Protein AF-A0A0W0YQE5-F1 (afdb_monomer_lite)

Organism: NCBI:txid1122169

Foldseek 3Di:
DDDDDDDDDDDDDDDDDDDDDDDDDDDDDDDDDDDDDDDDDDDDDDDDDDDDDDDDDDDDDDDDDDDDDDDDDDDDDDDDDDDDDDDDDDDDDDDDDDDDDDDDDDDPDDDDDDDDDPDDPDDPPPPPLPQDDQLPADADADDDDDPVLVVLLNVLSVVCVVLVVLQFFAFWAAWEKEWAAPCVLVVQLVCLLQAQWHWDFWADDPFWIWTWIDRDLLFHIYIYTYTPDNPDDWPQLVQQCQFAQSNVGSRFAGAATETATQDQVSVQVSVVVVVFAWDDPVRTPPCLSVFPQWTWTQQDPWARHIYIYGHDRVVVVVSSCRHGTDDDDPVSVVSSVVSNVLSVVLVLSVFWQAWQAWEWFGELVCQSVVVSVVSNRHQKHFRHKYQLPQQQKIKTWIDHSSLDCRNHNIYIYMYRNDGPVRCVVVVGHHLRNLLCNRRNTHTAATEIEGEADADPVRHTSVQSSVCCCCPVVVWAWLDDWDKDADQDFAKTKTWTQQDPTNRYIYMYMYGHPPRPDDHDSVNVNVRSVSSSVNSPPPCPPPDPDPDDD

Structure (mmCIF, N/CA/C/O backbone):
data_AF-A0A0W0YQE5-F1
#
_entry.id   AF-A0A0W0YQE5-F1
#
loop_
_atom_site.group_PDB
_atom_site.id
_atom_site.type_symbol
_atom_site.label_atom_id
_atom_site.label_alt_id
_atom_site.label_comp_id
_atom_site.label_asym_id
_atom_site.label_entity_id
_atom_site.label_seq_id
_atom_site.pdbx_PDB_ins_code
_atom_site.Cartn_x
_atom_site.Cartn_y
_atom_site.Cartn_z
_atom_site.occupancy
_atom_site.B_iso_or_equiv
_atom_site.auth_seq_id
_atom_site.auth_comp_id
_atom_site.auth_asym_id
_atom_site.auth_atom_id
_atom_site.pdbx_PDB_model_num
ATOM 1 N N . MET A 1 1 ? -16.038 -48.579 44.432 1.00 32.44 1 MET A N 1
ATOM 2 C CA . MET A 1 1 ? -16.911 -49.746 44.653 1.00 32.44 1 MET A CA 1
ATOM 3 C C . MET A 1 1 ? -18.341 -49.304 44.393 1.00 32.44 1 MET A C 1
ATOM 5 O O . MET A 1 1 ? -18.729 -48.275 44.918 1.00 32.44 1 MET A O 1
ATOM 9 N N . GLU A 1 2 ? -19.006 -50.048 43.508 1.00 33.06 2 GLU A N 1
ATOM 10 C CA . GLU A 1 2 ? -20.456 -50.192 43.274 1.00 33.06 2 GLU A CA 1
ATOM 11 C C . GLU A 1 2 ? -21.355 -48.967 42.966 1.00 33.06 2 GLU A C 1
ATOM 13 O O . GLU A 1 2 ? -21.716 -48.155 43.808 1.00 33.06 2 GLU A O 1
ATOM 18 N N . THR A 1 3 ? -21.765 -48.932 41.691 1.00 34.97 3 THR A N 1
ATOM 19 C CA . THR A 1 3 ? -23.038 -48.450 41.100 1.00 34.97 3 THR A CA 1
ATOM 20 C C . THR A 1 3 ? -24.222 -49.371 41.541 1.00 34.97 3 THR A C 1
ATOM 22 O O . THR A 1 3 ? -23.907 -50.352 42.215 1.00 34.97 3 THR A O 1
ATOM 25 N N . PRO A 1 4 ? -25.539 -49.209 41.170 1.00 59.16 4 PRO A N 1
ATOM 26 C CA . PRO A 1 4 ? -26.037 -48.664 39.887 1.00 59.16 4 PRO A CA 1
ATOM 27 C C . PRO A 1 4 ? -27.488 -48.104 39.751 1.00 59.16 4 PRO A C 1
ATOM 29 O O . PRO A 1 4 ? -28.321 -48.138 40.653 1.00 59.16 4 PRO A O 1
ATOM 32 N N . SER A 1 5 ? -27.784 -47.711 38.494 1.00 31.39 5 SER A N 1
ATOM 33 C CA . SER A 1 5 ? -29.049 -47.816 37.711 1.00 31.39 5 SER A CA 1
ATOM 34 C C . SER A 1 5 ? -29.528 -46.453 37.160 1.00 31.39 5 SER A C 1
ATOM 36 O O . SER A 1 5 ? -29.446 -45.463 37.868 1.00 31.39 5 SER A O 1
ATOM 38 N N . ARG A 1 6 ? -29.968 -46.254 35.901 1.00 31.88 6 ARG A N 1
ATOM 39 C CA . ARG A 1 6 ? -30.647 -47.077 34.867 1.00 31.88 6 ARG A CA 1
ATOM 40 C C . ARG A 1 6 ? -30.304 -46.559 33.437 1.00 31.88 6 ARG A C 1
ATOM 42 O O . ARG A 1 6 ? -30.106 -45.367 33.267 1.00 31.88 6 ARG A O 1
ATOM 49 N N . SER A 1 7 ? -30.036 -47.438 32.453 1.00 29.66 7 SER A N 1
ATOM 50 C CA . SER A 1 7 ? -30.883 -47.904 31.304 1.00 29.66 7 SER A CA 1
ATOM 51 C C . SER A 1 7 ? -30.576 -47.237 29.940 1.00 29.66 7 SER A C 1
ATOM 53 O O . SER A 1 7 ? -30.756 -46.036 29.821 1.00 29.66 7 SER A O 1
ATOM 55 N N . ARG A 1 8 ? -29.971 -47.972 28.973 1.00 31.81 8 ARG A N 1
ATOM 56 C CA . ARG A 1 8 ? -30.530 -48.593 27.715 1.00 31.81 8 ARG A CA 1
ATOM 57 C C . ARG A 1 8 ? -30.835 -47.577 26.586 1.00 31.81 8 ARG A C 1
ATOM 59 O O . ARG A 1 8 ? -31.403 -46.549 26.885 1.00 31.81 8 ARG A O 1
ATOM 66 N N . HIS A 1 9 ? -30.594 -47.765 25.278 1.00 30.08 9 HIS A N 1
ATOM 67 C CA . HIS A 1 9 ? -30.061 -48.816 24.382 1.00 30.08 9 HIS A CA 1
ATOM 68 C C . HIS A 1 9 ? -29.733 -48.136 23.019 1.00 30.08 9 HIS A C 1
ATOM 70 O O . HIS A 1 9 ? -30.467 -47.254 22.600 1.00 30.08 9 HIS A O 1
ATOM 76 N N . LYS A 1 10 ? -28.547 -48.356 22.430 1.00 30.00 10 LYS A N 1
ATOM 77 C CA . LYS A 1 10 ? -28.216 -49.214 21.258 1.00 30.00 10 LYS A CA 1
ATOM 78 C C . LYS A 1 10 ? -28.882 -48.895 19.902 1.00 30.00 10 LYS A C 1
ATOM 80 O O . LYS A 1 10 ? -30.074 -49.086 19.710 1.00 30.00 10 LYS A O 1
ATOM 85 N N . ALA A 1 11 ? -28.008 -48.574 18.945 1.00 27.34 11 ALA A N 1
ATOM 86 C CA . ALA A 1 11 ? -28.200 -48.587 17.498 1.00 27.34 11 ALA A CA 1
ATOM 87 C C . ALA A 1 11 ? -27.912 -49.971 16.876 1.00 27.34 11 ALA A C 1
ATOM 89 O O . ALA A 1 11 ? -27.077 -50.710 17.406 1.00 27.34 11 ALA A O 1
ATOM 90 N N . LYS A 1 12 ? -28.542 -50.248 15.723 1.00 28.70 12 LYS A N 1
ATOM 91 C CA . LYS A 1 12 ? -27.990 -50.804 14.460 1.00 28.70 12 LYS A CA 1
ATOM 92 C C . LYS A 1 12 ? -29.095 -51.507 13.662 1.00 28.70 12 LYS A C 1
ATOM 94 O O . LYS A 1 12 ? -29.791 -52.344 14.217 1.00 28.70 12 LYS A O 1
ATOM 99 N N . ASN A 1 13 ? -29.162 -51.229 12.359 1.00 25.36 13 ASN A N 1
ATOM 100 C CA . ASN A 1 13 ? -29.425 -52.234 11.326 1.00 25.36 13 ASN A CA 1
ATOM 101 C C . ASN A 1 13 ? -28.800 -51.784 9.994 1.00 25.36 13 ASN A C 1
ATOM 103 O O . ASN A 1 13 ? -29.048 -50.680 9.519 1.00 25.36 13 ASN A O 1
ATOM 107 N N . LEU A 1 14 ? -27.962 -52.666 9.445 1.00 25.00 14 LEU A N 1
ATOM 108 C CA . LEU A 1 14 ? -27.507 -52.734 8.055 1.00 25.00 14 LEU A CA 1
ATOM 109 C C . LEU A 1 14 ? -28.389 -53.764 7.332 1.00 25.00 14 LEU A C 1
ATOM 111 O O . LEU A 1 14 ? -28.666 -54.807 7.922 1.00 25.00 14 LEU A O 1
ATOM 115 N N . CYS A 1 15 ? -28.680 -53.562 6.045 1.00 22.80 15 CYS A N 1
ATOM 116 C CA . CYS A 1 15 ? -28.490 -54.617 5.040 1.00 22.80 15 CYS A CA 1
ATOM 117 C C . CYS A 1 15 ? -28.523 -54.063 3.607 1.00 22.80 15 CYS A C 1
ATOM 119 O O . CYS A 1 15 ? -29.386 -53.264 3.255 1.00 22.80 15 CYS A O 1
ATOM 121 N N . GLN A 1 16 ? -27.544 -54.510 2.820 1.00 25.30 16 GLN A N 1
ATOM 122 C CA . GLN A 1 16 ? -27.334 -54.304 1.385 1.00 25.30 16 GLN A CA 1
ATOM 123 C C . GLN A 1 16 ? -28.164 -55.297 0.553 1.00 25.30 16 GLN A C 1
ATOM 125 O O . GLN A 1 16 ? -28.460 -56.379 1.052 1.00 25.30 16 GLN A O 1
ATOM 130 N N . CYS A 1 17 ? -28.393 -54.993 -0.733 1.00 22.95 17 CYS A N 1
ATOM 131 C CA . CYS A 1 17 ? -28.197 -55.929 -1.855 1.00 22.95 17 CYS A CA 1
ATOM 132 C C . CYS A 1 17 ? -28.048 -55.181 -3.203 1.00 22.95 17 CYS A C 1
ATOM 134 O O . CYS A 1 17 ? -28.721 -54.183 -3.448 1.00 22.95 17 CYS A O 1
ATOM 136 N N . PHE A 1 18 ? -27.113 -55.700 -4.010 1.00 25.09 18 PHE A N 1
ATOM 137 C CA . PHE A 1 18 ? -26.706 -55.418 -5.405 1.00 25.09 18 PHE A CA 1
ATOM 138 C C . PHE A 1 18 ? -27.816 -55.843 -6.425 1.00 25.09 18 PHE A C 1
ATOM 140 O O . PHE A 1 18 ? -28.815 -56.399 -5.987 1.00 25.09 18 PHE A O 1
ATOM 147 N N . GLU A 1 19 ? -27.810 -55.675 -7.762 1.00 26.92 19 GLU A N 1
ATOM 148 C CA . GLU A 1 19 ? -26.773 -55.518 -8.801 1.00 26.92 19 GLU A CA 1
ATOM 149 C C . GLU A 1 19 ? -27.408 -55.112 -10.172 1.00 26.92 19 GLU A C 1
ATOM 151 O O . GLU A 1 19 ? -28.562 -55.431 -10.442 1.00 26.92 19 GLU A O 1
ATOM 156 N N . THR A 1 20 ? -26.617 -54.405 -10.996 1.00 26.73 20 THR A N 1
ATOM 157 C CA . THR A 1 20 ? -26.502 -54.348 -12.486 1.00 26.73 20 THR A CA 1
ATOM 158 C C . THR A 1 20 ? -27.678 -54.555 -13.469 1.00 26.73 20 THR A C 1
ATOM 160 O O . THR A 1 20 ? -28.279 -55.617 -13.547 1.00 26.73 20 THR A O 1
ATOM 163 N N . ALA A 1 21 ? -27.785 -53.630 -14.446 1.00 24.67 21 ALA A N 1
ATOM 164 C CA . ALA A 1 21 ? -27.802 -53.962 -15.887 1.00 24.67 21 ALA A CA 1
ATOM 165 C C . ALA A 1 21 ? -27.510 -52.743 -16.799 1.00 24.67 21 ALA A C 1
ATOM 167 O O . ALA A 1 21 ? -28.095 -51.672 -16.672 1.00 24.67 21 ALA A O 1
ATOM 168 N N . GLN A 1 22 ? -26.594 -52.958 -17.743 1.00 26.03 22 GLN A N 1
ATOM 169 C CA . GLN A 1 22 ? -26.200 -52.123 -18.886 1.00 26.03 22 GLN A CA 1
ATOM 170 C C . GLN A 1 22 ? -27.284 -52.065 -19.988 1.00 26.03 22 GLN A C 1
ATOM 172 O O . GLN A 1 22 ? -27.822 -53.114 -20.330 1.00 26.03 22 GLN A O 1
ATOM 177 N N . LYS A 1 23 ? -27.452 -50.901 -20.649 1.00 26.19 23 LYS A N 1
ATOM 178 C CA . LYS A 1 23 ? -27.431 -50.671 -22.127 1.00 26.19 23 LYS A CA 1
ATOM 179 C C . LYS A 1 23 ? -28.364 -49.541 -22.608 1.00 26.19 23 LYS A C 1
ATOM 181 O O . LYS A 1 23 ? -29.534 -49.494 -22.262 1.00 26.19 23 LYS A O 1
ATOM 186 N N . ALA A 1 24 ? -27.804 -48.773 -23.550 1.00 27.47 24 ALA A N 1
ATOM 187 C CA . ALA A 1 24 ? -28.433 -48.097 -24.694 1.00 27.47 24 ALA A CA 1
ATOM 188 C C . ALA A 1 24 ? -29.240 -46.796 -24.474 1.00 27.47 24 ALA A C 1
ATOM 190 O O . ALA A 1 24 ? -30.399 -46.804 -24.077 1.00 27.47 24 ALA A O 1
ATOM 191 N N . ALA A 1 25 ? -28.630 -45.682 -24.897 1.00 30.38 25 ALA A N 1
ATOM 192 C CA . ALA A 1 25 ? -29.322 -44.492 -25.399 1.00 30.38 25 ALA A CA 1
ATOM 193 C C . ALA A 1 25 ? -29.800 -44.701 -26.853 1.00 30.38 25 ALA A C 1
ATOM 195 O O . ALA A 1 25 ? -29.178 -45.473 -27.589 1.00 30.38 25 ALA A O 1
ATOM 196 N N . PRO A 1 26 ? -30.859 -43.987 -27.280 1.00 33.47 26 PRO A N 1
ATOM 197 C CA . PRO A 1 26 ? -30.826 -43.239 -28.551 1.00 33.47 26 PRO A CA 1
ATOM 198 C C . PRO A 1 26 ? -31.500 -41.830 -28.398 1.00 33.47 26 PRO A C 1
ATOM 200 O O . PRO A 1 26 ? -31.916 -41.494 -27.289 1.00 33.47 26 PRO A O 1
ATOM 203 N N . PRO A 1 27 ? -31.516 -40.927 -29.410 1.00 39.03 27 PRO A N 1
ATOM 204 C CA . PRO A 1 27 ? -30.963 -39.575 -29.261 1.00 39.03 27 PRO A CA 1
ATOM 205 C C . PRO A 1 27 ? -31.984 -38.423 -29.423 1.00 39.03 27 PRO A C 1
ATOM 207 O O . PRO A 1 27 ? -33.127 -38.626 -29.807 1.00 39.03 27 PRO A O 1
ATOM 210 N N . GLN A 1 28 ? -31.486 -37.201 -29.187 1.00 29.00 28 GLN A N 1
ATOM 211 C CA . GLN A 1 28 ? -31.877 -35.925 -29.815 1.00 29.00 28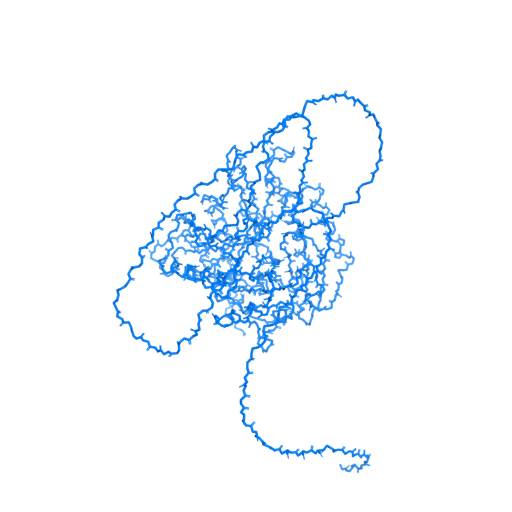 GLN A CA 1
ATOM 212 C C . GLN A 1 28 ? -33.363 -35.515 -29.813 1.00 29.00 28 GLN A C 1
ATOM 214 O O . GLN A 1 28 ? -34.142 -35.886 -30.682 1.00 29.00 28 GLN A O 1
ATOM 219 N N . HIS A 1 29 ? -33.687 -34.551 -28.947 1.00 28.97 29 HIS A N 1
ATOM 220 C CA . HIS A 1 29 ? -34.663 -33.513 -29.274 1.00 28.97 29 HIS A CA 1
ATOM 221 C C . HIS A 1 29 ? -34.112 -32.145 -28.861 1.00 28.97 29 HIS A C 1
ATOM 223 O O . HIS A 1 29 ? -33.969 -31.849 -27.674 1.00 28.97 29 HIS A O 1
ATOM 229 N N . GLU A 1 30 ? -33.813 -31.311 -29.858 1.00 26.89 30 GLU A N 1
ATOM 230 C CA . GLU A 1 30 ? -33.679 -29.865 -29.696 1.00 26.89 30 GLU A CA 1
ATOM 231 C C . GLU A 1 30 ? -34.963 -29.313 -29.062 1.00 26.89 30 GLU A C 1
ATOM 233 O O . GLU A 1 30 ? -36.053 -29.420 -29.628 1.00 26.89 30 GLU A O 1
ATOM 238 N N . ARG A 1 31 ? -34.851 -28.703 -27.880 1.00 26.67 31 ARG A N 1
ATOM 239 C CA . ARG A 1 31 ? -35.893 -27.820 -27.349 1.00 26.67 31 ARG A CA 1
ATOM 240 C C . ARG A 1 31 ? -35.477 -26.380 -27.593 1.00 26.67 31 ARG A C 1
ATOM 242 O O . ARG A 1 31 ? -34.651 -25.827 -26.875 1.00 26.67 31 ARG A O 1
ATOM 249 N N . ILE A 1 32 ? -36.108 -25.775 -28.592 1.00 27.50 32 ILE A N 1
ATOM 250 C CA . ILE A 1 32 ? -36.148 -24.327 -28.783 1.00 27.50 32 ILE A CA 1
ATOM 251 C C . ILE A 1 32 ? -36.963 -23.743 -27.622 1.00 27.50 32 ILE A C 1
ATOM 253 O O . ILE A 1 32 ? -38.180 -23.920 -27.563 1.00 27.50 32 ILE A O 1
ATOM 257 N N . VAL A 1 33 ? -36.314 -23.042 -26.695 1.00 24.12 33 VAL A N 1
ATOM 258 C CA . VAL A 1 33 ? -37.008 -22.242 -25.677 1.00 24.12 33 VAL A CA 1
ATOM 259 C C . VAL A 1 33 ? -37.127 -20.814 -26.206 1.00 24.12 33 VAL A C 1
ATOM 261 O O . VAL A 1 33 ? -36.158 -20.062 -26.225 1.00 24.12 33 VAL A O 1
ATOM 264 N N . ARG A 1 34 ? -38.326 -20.438 -26.668 1.00 24.72 34 ARG A N 1
ATOM 265 C CA . ARG A 1 34 ? -38.680 -19.043 -26.973 1.00 24.72 34 ARG A CA 1
ATOM 266 C C . ARG A 1 34 ? -39.129 -18.363 -25.683 1.00 24.72 34 ARG A C 1
ATOM 268 O O . ARG A 1 34 ? -40.167 -18.725 -25.139 1.00 24.72 34 ARG A O 1
ATOM 275 N N . VAL A 1 35 ? -38.390 -17.358 -25.224 1.00 24.11 35 VAL A N 1
ATOM 276 C CA . VAL A 1 35 ? -38.866 -16.433 -24.187 1.00 24.11 35 VAL A CA 1
ATOM 277 C C . VAL A 1 35 ? -39.282 -15.138 -24.879 1.00 24.11 35 VAL A C 1
ATOM 279 O O . VAL A 1 35 ? -38.441 -14.375 -25.342 1.00 24.11 35 VAL A O 1
ATOM 282 N N . GLN A 1 36 ? -40.591 -14.903 -24.981 1.00 23.42 36 GLN A N 1
ATOM 283 C CA . GLN A 1 36 ? -41.150 -13.605 -25.360 1.00 23.42 36 GLN A CA 1
ATOM 284 C C . GLN A 1 36 ? -41.343 -12.763 -24.097 1.00 23.42 36 GLN A C 1
ATOM 286 O O . GLN A 1 36 ? -42.098 -13.143 -23.205 1.00 23.42 36 GLN A O 1
ATOM 291 N N . LYS A 1 37 ? -40.716 -11.586 -24.048 1.00 25.00 37 LYS A N 1
ATOM 292 C CA . LYS A 1 37 ? -41.197 -10.460 -23.242 1.00 25.00 37 LYS A CA 1
ATOM 293 C C . LYS A 1 37 ? -41.434 -9.285 -24.179 1.00 25.00 37 LYS A C 1
ATOM 295 O O . LYS A 1 37 ? -40.511 -8.786 -24.811 1.00 25.00 37 LYS A O 1
ATOM 300 N N . SER A 1 38 ? -42.695 -8.899 -24.295 1.00 24.31 38 SER A N 1
ATOM 301 C CA . SER A 1 38 ? -43.166 -7.759 -25.069 1.00 24.31 38 SER A CA 1
ATOM 302 C C . SER A 1 38 ? -43.332 -6.546 -24.159 1.00 24.31 38 SER A C 1
ATOM 304 O O . SER A 1 38 ? -44.174 -6.578 -23.267 1.00 24.31 38 SER A O 1
ATOM 306 N N . TYR A 1 39 ? -42.601 -5.471 -24.443 1.00 27.86 39 TYR A N 1
ATOM 307 C CA . TYR A 1 39 ? -43.021 -4.099 -24.157 1.00 27.86 39 TYR A CA 1
ATOM 308 C C . TYR A 1 39 ? -42.705 -3.271 -25.409 1.00 27.86 39 TYR A C 1
ATOM 310 O O . TYR A 1 39 ? -41.656 -3.450 -26.022 1.00 27.86 39 TYR A O 1
ATOM 318 N N . GLY A 1 40 ? -43.699 -2.522 -25.886 1.00 25.67 40 GLY A N 1
ATOM 319 C CA . GLY A 1 40 ? -43.775 -2.059 -27.270 1.00 25.67 40 GLY A CA 1
ATOM 320 C C . GLY A 1 40 ? -42.987 -0.791 -27.613 1.00 25.67 40 GLY A C 1
ATOM 321 O O . GLY A 1 40 ? -42.603 -0.034 -26.731 1.00 25.67 40 GLY A O 1
ATOM 322 N N . VAL A 1 41 ? -42.927 -0.563 -28.939 1.00 28.73 41 VAL A N 1
ATOM 323 C CA . VAL A 1 41 ? -42.644 0.695 -29.675 1.00 28.73 41 VAL A CA 1
ATOM 324 C C . VAL A 1 41 ? -41.153 1.100 -29.620 1.00 28.73 41 VAL A C 1
ATOM 326 O O . VAL A 1 41 ? -40.657 1.421 -28.558 1.00 28.73 41 VAL A O 1
ATOM 329 N N . VAL A 1 42 ? -40.305 1.076 -30.662 1.00 27.84 42 VAL A N 1
ATOM 330 C CA . VAL A 1 42 ? -40.396 1.230 -32.131 1.00 27.84 42 VAL A CA 1
ATOM 331 C C . VAL A 1 42 ? -39.428 0.240 -32.816 1.00 27.84 42 VAL A C 1
ATOM 333 O O . VAL A 1 42 ? -38.387 -0.111 -32.268 1.00 27.84 42 VAL A O 1
ATOM 336 N N . GLN A 1 43 ? -39.775 -0.212 -34.024 1.00 33.06 43 GLN A N 1
ATOM 337 C CA . GLN A 1 43 ? -38.994 -1.129 -34.862 1.00 33.06 43 GLN A CA 1
ATOM 338 C C . GLN A 1 43 ? -37.664 -0.527 -35.353 1.00 33.06 43 GLN A C 1
ATOM 340 O O . GLN A 1 43 ? -37.668 0.498 -36.022 1.00 33.06 43 GLN A O 1
ATOM 345 N N . ASN A 1 44 ? -36.565 -1.257 -35.151 1.00 27.61 44 ASN A N 1
ATOM 346 C CA . ASN A 1 44 ? -35.487 -1.400 -36.132 1.00 27.61 44 ASN A CA 1
ATOM 347 C C . ASN A 1 44 ? -34.924 -2.823 -36.004 1.00 27.61 44 ASN A C 1
ATOM 349 O O . ASN A 1 44 ? -34.337 -3.188 -34.988 1.00 27.61 44 ASN A O 1
ATOM 353 N N . ARG A 1 45 ? -35.196 -3.661 -37.011 1.00 26.17 45 ARG A N 1
ATOM 354 C CA . ARG A 1 45 ? -34.711 -5.045 -37.092 1.00 26.17 45 ARG A CA 1
ATOM 355 C C . ARG A 1 45 ? -33.304 -5.050 -37.689 1.00 26.17 45 ARG A C 1
ATOM 357 O O . ARG A 1 45 ? -33.151 -4.731 -38.861 1.00 26.17 45 ARG A O 1
ATOM 364 N N . CYS A 1 46 ? -32.321 -5.498 -36.916 1.00 23.97 46 CYS A N 1
ATOM 365 C CA . CYS A 1 46 ? -31.119 -6.139 -37.446 1.00 23.97 46 CYS A CA 1
ATOM 366 C C . CYS A 1 46 ? -31.177 -7.608 -37.018 1.00 23.97 46 CYS A C 1
ATOM 368 O O . CYS A 1 46 ? -30.972 -7.927 -35.850 1.00 23.97 46 CYS A O 1
ATOM 370 N N . GLU A 1 47 ? -31.522 -8.494 -37.949 1.00 26.08 47 GLU A N 1
ATOM 371 C CA . GLU A 1 47 ? -31.388 -9.939 -37.768 1.00 26.08 47 GLU A CA 1
ATOM 372 C C . GLU A 1 47 ? -29.925 -10.306 -38.047 1.00 26.08 47 GLU A C 1
ATOM 374 O O . GLU A 1 47 ? -29.452 -10.177 -39.174 1.00 26.08 47 GLU A O 1
ATOM 379 N N . LEU A 1 48 ? -29.189 -10.715 -37.010 1.00 23.59 48 LEU A N 1
ATOM 380 C CA . LEU A 1 48 ? -27.855 -11.297 -37.150 1.00 23.59 48 LEU A CA 1
ATOM 381 C C . LEU A 1 48 ? -28.001 -12.820 -37.043 1.00 23.59 48 LEU A C 1
ATOM 383 O O . LEU A 1 48 ? -28.191 -13.370 -35.959 1.00 23.59 48 LEU A O 1
ATOM 387 N N . GLU A 1 49 ? -27.974 -13.499 -38.187 1.00 23.58 49 GLU A N 1
ATOM 388 C CA . GLU A 1 49 ? -28.026 -14.959 -38.282 1.00 23.58 49 GLU A CA 1
ATOM 389 C C . GLU A 1 49 ? -26.611 -15.518 -38.036 1.00 23.58 49 GLU A C 1
ATOM 391 O O . GLU A 1 49 ? -25.762 -15.522 -38.926 1.00 23.58 49 GLU A O 1
ATOM 396 N N . ILE A 1 50 ? -26.315 -15.960 -36.809 1.00 24.19 50 ILE A N 1
ATOM 397 C CA . ILE A 1 50 ? -25.052 -16.647 -36.496 1.00 24.19 50 ILE A CA 1
ATOM 398 C C . ILE A 1 50 ? -25.239 -18.140 -36.778 1.00 24.19 50 ILE A C 1
ATOM 400 O O . ILE A 1 50 ? -25.867 -18.859 -36.000 1.00 24.19 50 ILE A O 1
ATOM 404 N N . ARG A 1 51 ? -24.677 -18.624 -37.889 1.00 23.94 51 ARG A N 1
ATOM 405 C CA . ARG A 1 51 ? -24.556 -20.062 -38.164 1.00 23.94 51 ARG A CA 1
ATOM 406 C C . ARG A 1 51 ? -23.290 -20.601 -37.507 1.00 23.94 51 ARG A C 1
ATOM 408 O O . ARG A 1 51 ? -22.187 -20.357 -37.986 1.00 23.94 51 ARG A O 1
ATOM 415 N N . VAL A 1 52 ? -23.452 -21.354 -36.423 1.00 24.58 52 VAL A N 1
ATOM 416 C CA . VAL A 1 52 ? -22.364 -22.119 -35.800 1.00 24.58 52 VAL A CA 1
ATOM 417 C C . VAL A 1 52 ? -22.295 -23.490 -36.473 1.00 24.58 52 VAL A C 1
ATOM 419 O O . VAL A 1 52 ? -23.180 -24.323 -36.293 1.00 24.58 52 VAL A O 1
ATOM 422 N N . LEU A 1 53 ? -21.249 -23.730 -37.265 1.00 23.73 53 LEU A N 1
ATOM 423 C CA . LEU A 1 53 ? -20.913 -25.063 -37.767 1.00 23.73 53 LEU A CA 1
ATOM 424 C C . LEU A 1 53 ? -20.121 -25.804 -36.683 1.00 23.73 53 LEU A C 1
ATOM 426 O O . LEU A 1 53 ? -18.947 -25.520 -36.460 1.00 23.73 53 LEU A O 1
ATOM 430 N N . LEU A 1 54 ? -20.766 -26.747 -35.995 1.00 25.95 54 LEU A N 1
ATOM 431 C CA . LEU A 1 54 ? -20.094 -27.671 -35.080 1.00 25.95 54 LEU A CA 1
ATOM 432 C C . LEU A 1 54 ? -19.541 -28.857 -35.883 1.00 25.95 54 LEU A C 1
ATOM 434 O O . LEU A 1 54 ? -20.307 -29.649 -36.431 1.00 25.95 54 LEU A O 1
ATOM 438 N N . ALA A 1 55 ? -18.215 -28.986 -35.952 1.00 27.89 55 ALA A N 1
ATOM 439 C CA . ALA A 1 55 ? -17.562 -30.190 -36.465 1.00 27.89 55 ALA A CA 1
ATOM 440 C C . ALA A 1 55 ? -17.509 -31.278 -35.367 1.00 27.89 55 ALA A C 1
ATOM 442 O O . ALA A 1 55 ? -17.223 -30.955 -34.211 1.00 27.89 55 ALA A O 1
ATOM 443 N N . PRO A 1 56 ? -17.775 -32.560 -35.683 1.00 27.56 56 PRO A N 1
ATOM 444 C CA . PRO A 1 56 ? -17.719 -33.642 -34.702 1.00 27.56 56 PRO A CA 1
ATOM 445 C C . PRO A 1 56 ? -16.269 -34.046 -34.362 1.00 27.56 56 PRO A C 1
ATOM 447 O O . PRO A 1 56 ? -15.374 -33.896 -35.197 1.00 27.56 56 PRO A O 1
ATOM 450 N N . PRO A 1 57 ? -16.014 -34.598 -33.159 1.00 31.66 57 PRO A N 1
ATOM 451 C CA . PRO A 1 57 ? -14.665 -34.903 -32.695 1.00 31.66 57 PRO A CA 1
ATOM 452 C C . PRO A 1 57 ? -14.131 -36.196 -33.327 1.00 31.66 57 PRO A C 1
ATOM 454 O O . PRO A 1 57 ? -14.723 -37.265 -33.181 1.00 31.66 57 PRO A O 1
ATOM 457 N N . THR A 1 58 ? -12.968 -36.129 -33.976 1.00 32.12 58 THR A N 1
ATOM 458 C CA . THR A 1 58 ? -12.219 -37.320 -34.400 1.00 32.12 58 THR A CA 1
ATOM 459 C C . THR A 1 58 ? -11.175 -37.708 -33.355 1.00 32.12 58 THR A C 1
ATOM 461 O O . THR A 1 58 ? -10.233 -36.967 -33.082 1.00 32.12 58 THR A O 1
ATOM 464 N N . HIS A 1 59 ? -11.323 -38.910 -32.799 1.00 29.73 59 HIS A N 1
ATOM 465 C CA . HIS A 1 59 ? -10.311 -39.600 -32.000 1.00 29.73 59 HIS A CA 1
ATOM 466 C C . HIS A 1 59 ? -9.196 -40.174 -32.896 1.00 29.73 59 HIS A C 1
ATOM 468 O O . HIS A 1 59 ? -9.470 -41.115 -33.638 1.00 29.73 59 HIS A O 1
ATOM 474 N N . ARG A 1 60 ? -7.952 -39.679 -32.767 1.00 29.20 60 ARG A N 1
ATOM 475 C CA . ARG A 1 60 ? -6.660 -40.424 -32.673 1.00 29.20 60 ARG A CA 1
ATOM 476 C C . ARG A 1 60 ? -5.452 -39.536 -33.038 1.00 29.20 60 ARG A C 1
ATOM 478 O O . ARG A 1 60 ? -5.617 -38.583 -33.791 1.00 29.20 60 ARG A O 1
ATOM 485 N N . PRO A 1 61 ? -4.248 -39.832 -32.502 1.00 31.50 61 PRO A N 1
ATOM 486 C CA . PRO A 1 61 ? -3.087 -38.954 -32.602 1.00 31.50 61 PRO A CA 1
ATOM 487 C C . PRO A 1 61 ? -2.356 -39.152 -33.934 1.00 31.50 61 PRO A C 1
ATOM 489 O O . PRO A 1 61 ? -2.126 -40.290 -34.346 1.00 31.50 61 PRO A O 1
ATOM 492 N N . VAL A 1 62 ? -1.935 -38.060 -34.573 1.00 28.28 62 VAL A N 1
ATOM 493 C CA . VAL A 1 62 ? -1.026 -38.100 -35.726 1.00 28.28 62 VAL A CA 1
ATOM 494 C C . VAL A 1 62 ? 0.174 -37.201 -35.436 1.00 28.28 62 VAL A C 1
ATOM 496 O O . VAL A 1 62 ? 0.026 -36.068 -34.982 1.00 28.28 62 VAL A O 1
ATOM 499 N N . ARG A 1 63 ? 1.362 -37.785 -35.622 1.00 26.77 63 ARG A N 1
ATOM 500 C CA . ARG A 1 63 ? 2.683 -37.158 -35.515 1.00 26.77 63 ARG A CA 1
ATOM 501 C C . ARG A 1 63 ? 2.851 -36.046 -36.552 1.00 26.77 63 ARG A C 1
ATOM 503 O O . ARG A 1 63 ? 2.245 -36.089 -37.614 1.00 26.77 63 ARG A O 1
ATOM 510 N N . ALA A 1 64 ? 3.719 -35.099 -36.210 1.00 30.66 64 ALA A N 1
ATOM 511 C CA . ALA A 1 64 ? 4.204 -34.040 -37.079 1.00 30.66 64 ALA A CA 1
ATOM 512 C C . ALA A 1 64 ? 4.825 -34.591 -38.368 1.00 30.66 64 ALA A C 1
ATOM 514 O O . ALA A 1 64 ? 5.648 -35.496 -38.283 1.00 30.66 64 ALA A O 1
ATOM 515 N N . GLU A 1 65 ? 4.465 -33.995 -39.505 1.00 27.77 65 GLU A N 1
ATOM 516 C CA . GLU A 1 65 ? 5.349 -33.728 -40.643 1.00 27.77 65 GLU A CA 1
ATOM 517 C C . GLU A 1 65 ? 4.662 -32.745 -41.617 1.00 27.77 65 GLU A C 1
ATOM 519 O O . GLU A 1 65 ? 3.486 -32.880 -41.939 1.00 27.77 65 GLU A O 1
ATOM 524 N N . GLU A 1 66 ? 5.435 -31.722 -41.988 1.00 30.08 66 GLU A N 1
ATOM 525 C CA . GLU A 1 66 ? 5.424 -30.923 -43.224 1.00 30.08 66 GLU A CA 1
ATOM 526 C C . GLU A 1 66 ? 4.159 -30.164 -43.692 1.00 30.08 66 GLU A C 1
ATOM 528 O O . GLU A 1 66 ? 3.232 -30.697 -44.290 1.00 30.08 66 GLU A O 1
ATOM 533 N N . GLY A 1 67 ? 4.245 -28.832 -43.543 1.00 31.91 67 GLY A N 1
ATOM 534 C CA . GLY A 1 67 ? 4.056 -27.877 -44.642 1.00 31.91 67 GLY A CA 1
ATOM 535 C C . GLY A 1 67 ? 2.640 -27.655 -45.164 1.00 31.91 67 GLY A C 1
ATOM 536 O O . GLY A 1 67 ? 2.277 -28.229 -46.179 1.00 31.91 67 GLY A O 1
ATOM 537 N N . TRP A 1 68 ? 1.907 -26.703 -44.578 1.00 24.61 68 TRP A N 1
ATOM 538 C CA . TRP A 1 68 ? 0.761 -26.054 -45.229 1.00 24.61 68 TRP A CA 1
ATOM 539 C C . TRP A 1 68 ? 0.649 -24.589 -44.768 1.00 24.61 68 TRP A C 1
ATOM 541 O O . TRP A 1 68 ? 0.339 -24.315 -43.611 1.00 24.61 68 TRP A O 1
ATOM 551 N N . GLU A 1 69 ? 0.918 -23.645 -45.675 1.00 28.64 69 GLU A N 1
ATOM 552 C CA . GLU A 1 69 ? 0.602 -22.219 -45.514 1.00 28.64 69 GLU A CA 1
ATOM 553 C C . GLU A 1 69 ? -0.784 -21.922 -46.109 1.00 28.64 69 GLU A C 1
ATOM 555 O O . GLU A 1 69 ? -0.992 -22.171 -47.300 1.00 28.64 69 GLU A O 1
ATOM 560 N N . PRO A 1 70 ? -1.719 -21.308 -45.364 1.00 28.61 70 PRO A N 1
ATOM 561 C CA . PRO A 1 70 ? -2.870 -20.652 -45.968 1.00 28.61 70 PRO A CA 1
ATOM 562 C C . PRO A 1 70 ? -2.579 -19.161 -46.185 1.00 28.61 70 PRO A C 1
ATOM 564 O O . PRO A 1 70 ? -2.435 -18.387 -45.238 1.00 28.61 70 PRO A O 1
ATOM 567 N N . ARG A 1 71 ? -2.545 -18.751 -47.458 1.00 24.61 71 ARG A N 1
ATOM 568 C CA . ARG A 1 71 ? -2.633 -17.347 -47.886 1.00 24.61 71 ARG A CA 1
ATOM 569 C C . ARG A 1 71 ? -3.973 -16.748 -47.444 1.00 24.61 71 ARG A C 1
ATOM 571 O O . ARG A 1 71 ? -5.027 -17.276 -47.786 1.00 24.61 71 ARG A O 1
ATOM 578 N N . LEU A 1 72 ? -3.922 -15.619 -46.740 1.00 24.95 72 LEU A N 1
ATOM 579 C CA . LEU A 1 72 ? -5.070 -14.752 -46.468 1.00 24.95 72 LEU A CA 1
ATOM 580 C C . LEU A 1 72 ? -5.153 -13.677 -47.559 1.00 24.95 72 LEU A C 1
ATOM 582 O O . LEU A 1 72 ? -4.303 -12.792 -47.633 1.00 24.95 72 LEU A O 1
ATOM 586 N N . GLU A 1 73 ? -6.181 -13.756 -48.401 1.00 24.83 73 GLU A N 1
ATOM 587 C CA . GLU A 1 73 ? -6.583 -12.666 -49.291 1.00 24.83 73 GLU A CA 1
ATOM 588 C C . GLU A 1 73 ? -7.432 -11.656 -48.507 1.00 24.83 73 GLU A C 1
ATOM 590 O O . GLU A 1 73 ? -8.443 -12.003 -47.893 1.00 24.83 73 GLU A O 1
ATOM 595 N N . ALA A 1 74 ? -7.005 -10.393 -48.507 1.00 24.67 74 ALA A N 1
ATOM 596 C CA . ALA A 1 74 ? -7.719 -9.286 -47.887 1.00 24.67 74 ALA A CA 1
ATOM 597 C C . ALA A 1 74 ? -8.720 -8.677 -48.880 1.00 24.67 74 ALA A C 1
ATOM 599 O O . ALA A 1 74 ? -8.320 -8.146 -49.914 1.00 24.67 74 ALA A O 1
ATOM 600 N N . TYR A 1 75 ? -10.009 -8.689 -48.538 1.00 24.69 75 TYR A N 1
ATOM 601 C CA . TYR A 1 75 ? -11.018 -7.864 -49.205 1.00 24.69 75 TYR A CA 1
ATOM 602 C C . TYR A 1 75 ? -11.287 -6.606 -48.375 1.00 24.69 75 TYR A C 1
ATOM 604 O O . TYR A 1 75 ? -11.789 -6.671 -47.253 1.00 24.69 75 TYR A O 1
ATOM 612 N N . SER A 1 76 ? -10.941 -5.451 -48.943 1.00 27.92 76 SER A N 1
ATOM 613 C CA . SER A 1 76 ? -11.269 -4.128 -48.422 1.00 27.92 76 SER A CA 1
ATOM 614 C C . SER A 1 76 ? -12.680 -3.727 -48.861 1.00 27.92 76 SER A C 1
ATOM 616 O O . SER A 1 76 ? -13.005 -3.688 -50.045 1.00 27.92 76 SER A O 1
ATOM 618 N N . GLY A 1 77 ? -13.537 -3.412 -47.892 1.00 25.27 77 GLY A N 1
ATOM 619 C CA . GLY A 1 77 ? -14.868 -2.865 -48.131 1.00 25.27 77 GLY A CA 1
ATOM 620 C C . GLY A 1 77 ? -15.121 -1.681 -47.210 1.00 25.27 77 GLY A C 1
ATOM 621 O O . GLY A 1 77 ? -15.631 -1.854 -46.108 1.00 25.27 77 GLY A O 1
ATOM 622 N N . GLN A 1 78 ? -14.754 -0.477 -47.656 1.00 26.45 78 GLN A N 1
ATOM 623 C CA . GLN A 1 78 ? -15.194 0.778 -47.045 1.00 26.45 78 GLN A CA 1
ATOM 624 C C . GLN A 1 78 ? -16.694 0.974 -47.311 1.00 26.45 78 GLN A C 1
ATOM 626 O O . GLN A 1 78 ? -17.129 0.943 -48.461 1.00 26.45 78 GLN A O 1
ATOM 631 N N . LYS A 1 79 ? -17.480 1.240 -46.264 1.00 26.53 79 LYS A N 1
ATOM 632 C CA . LYS A 1 79 ? -18.797 1.876 -46.396 1.00 26.53 79 LYS A CA 1
ATOM 633 C C . LYS A 1 79 ? -18.852 3.127 -45.527 1.00 26.53 79 LYS A C 1
ATOM 635 O O . LYS A 1 79 ? -18.875 3.056 -44.304 1.00 26.53 79 LYS A O 1
ATOM 640 N N . THR A 1 80 ? -18.857 4.264 -46.206 1.00 24.98 80 THR A N 1
ATOM 641 C CA . THR A 1 80 ? -19.141 5.608 -45.707 1.00 24.98 80 THR A CA 1
ATOM 642 C C . THR A 1 80 ? -20.649 5.756 -45.481 1.00 24.98 80 THR A C 1
ATOM 644 O O . THR A 1 80 ? -21.435 5.459 -46.379 1.00 24.98 80 THR A O 1
ATOM 647 N N . LEU A 1 81 ? -21.062 6.220 -44.300 1.00 23.03 81 LEU A N 1
ATOM 648 C CA . LEU A 1 81 ? -22.440 6.636 -44.016 1.00 23.03 81 LEU A CA 1
ATOM 649 C C . LEU A 1 81 ? -22.559 8.150 -44.237 1.00 23.03 81 LEU A C 1
ATOM 651 O O . LEU A 1 81 ? -21.897 8.932 -43.560 1.00 23.03 81 LEU A O 1
ATOM 655 N N . GLN A 1 82 ? -23.385 8.548 -45.207 1.00 23.25 82 GLN A N 1
ATOM 656 C CA . GLN A 1 82 ? -23.835 9.927 -45.406 1.00 23.25 82 GLN A CA 1
ATOM 657 C C . GLN A 1 82 ? -25.019 10.212 -44.472 1.00 23.25 82 GLN A C 1
ATOM 659 O O . GLN A 1 82 ? -26.023 9.501 -44.512 1.00 23.25 82 GLN A O 1
ATOM 664 N N . CYS A 1 83 ? -24.911 11.260 -43.654 1.00 22.86 83 CYS A N 1
ATOM 665 C CA . CYS A 1 83 ? -26.038 11.825 -42.916 1.00 22.86 83 CYS A CA 1
ATOM 666 C C . CYS A 1 83 ? -26.839 12.749 -43.842 1.00 22.86 83 CYS A C 1
ATOM 668 O O . CYS A 1 83 ? -26.271 13.659 -44.443 1.00 22.86 83 CYS A O 1
ATOM 670 N N . PHE A 1 84 ? -28.148 12.520 -43.941 1.00 24.36 84 PHE A N 1
ATOM 671 C CA . PHE A 1 84 ? -29.084 13.446 -44.574 1.00 24.36 84 PHE A CA 1
ATOM 672 C C . PHE A 1 84 ? -29.516 14.518 -43.565 1.00 24.36 84 PHE A C 1
ATOM 674 O O . PHE A 1 84 ? -29.994 14.196 -42.478 1.00 24.36 84 PHE A O 1
ATOM 681 N N . GLU A 1 85 ? -29.348 15.782 -43.949 1.00 24.33 85 GLU A N 1
ATOM 682 C CA . GLU A 1 85 ? -29.907 16.955 -43.276 1.00 24.33 85 GLU A CA 1
ATOM 683 C C . GLU A 1 85 ? -31.420 17.039 -43.527 1.00 24.33 85 GLU A C 1
ATOM 685 O O . GLU A 1 85 ? -31.885 16.874 -44.656 1.00 24.33 85 GLU A O 1
ATOM 690 N N . ALA A 1 86 ? -32.189 17.336 -42.480 1.00 25.69 86 ALA A N 1
ATOM 691 C CA . ALA A 1 86 ? -33.567 17.794 -42.599 1.00 25.69 86 ALA A CA 1
ATOM 692 C C . ALA A 1 86 ? -33.648 19.228 -42.061 1.00 25.69 86 ALA A C 1
ATOM 694 O O . ALA A 1 86 ? -33.545 19.463 -40.857 1.00 25.69 86 ALA A O 1
ATOM 695 N N . GLU A 1 87 ? -33.820 20.183 -42.975 1.00 26.02 87 GLU A N 1
ATOM 696 C CA . GLU A 1 87 ? -34.152 21.574 -42.678 1.00 26.02 87 GLU A CA 1
ATOM 697 C C . GLU A 1 87 ? -35.513 21.662 -41.966 1.00 26.02 87 GLU A C 1
ATOM 699 O O . GLU A 1 87 ? -36.535 21.225 -42.500 1.00 26.02 87 GLU A O 1
ATOM 704 N N . GLN A 1 88 ? -35.568 22.327 -40.810 1.00 27.61 88 GLN A N 1
ATOM 705 C CA . GLN A 1 88 ? -36.798 22.968 -40.345 1.00 27.61 88 GLN A CA 1
ATOM 706 C C . GLN A 1 88 ? -36.541 24.436 -40.008 1.00 27.61 88 GLN A C 1
ATOM 708 O O . GLN A 1 88 ? -35.787 24.789 -39.103 1.00 27.61 88 GLN A O 1
ATOM 713 N N . LYS A 1 89 ? -37.202 25.289 -40.796 1.00 27.02 89 LYS A N 1
ATOM 714 C CA . LYS A 1 89 ? -37.327 26.735 -40.620 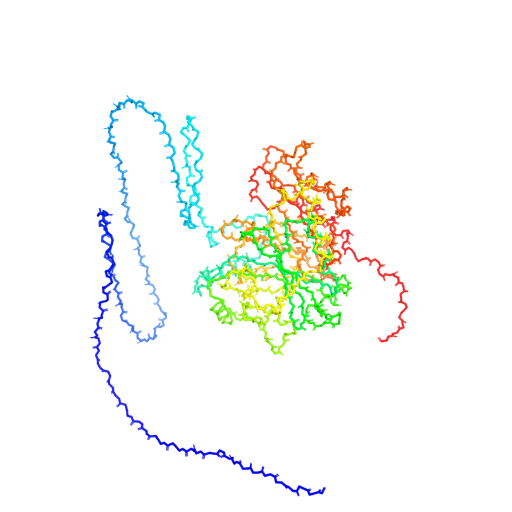1.00 27.02 89 LYS A CA 1
ATOM 715 C C . LYS A 1 89 ? -38.121 27.031 -39.347 1.00 27.02 89 LYS A C 1
ATOM 717 O O . LYS A 1 89 ? -39.145 26.405 -39.091 1.00 27.02 89 LYS A O 1
ATOM 722 N N . GLY A 1 90 ? -37.625 27.992 -38.573 1.00 24.83 90 GLY A N 1
ATOM 723 C CA . GLY A 1 90 ? -38.160 28.341 -37.262 1.00 24.83 90 GLY A CA 1
ATOM 724 C C . GLY A 1 90 ? -39.490 29.082 -37.279 1.00 24.83 90 GLY A C 1
ATOM 725 O O . GLY A 1 90 ? -39.984 29.454 -38.335 1.00 24.83 90 GLY A O 1
ATOM 726 N N . HIS A 1 91 ? -40.000 29.350 -36.078 1.00 26.91 91 HIS A N 1
ATOM 727 C CA . HIS A 1 91 ? -40.738 30.553 -35.687 1.00 26.91 91 HIS A CA 1
ATOM 728 C C . HIS A 1 91 ? -40.658 30.676 -34.158 1.00 26.91 91 HIS A C 1
ATOM 730 O O . HIS A 1 91 ? -40.877 29.710 -33.431 1.00 26.91 91 HIS A O 1
ATOM 736 N N . ALA A 1 92 ? -40.292 31.866 -33.690 1.00 26.19 92 ALA A N 1
ATOM 737 C CA . ALA A 1 92 ? -40.208 32.231 -32.284 1.00 26.19 92 ALA A CA 1
ATOM 738 C C . ALA A 1 92 ? -41.585 32.652 -31.753 1.00 26.19 92 ALA A C 1
ATOM 740 O O . ALA A 1 92 ? -42.270 33.424 -32.420 1.00 26.19 92 ALA A O 1
ATOM 741 N N . ALA A 1 93 ? -41.948 32.232 -30.538 1.00 26.50 93 ALA A N 1
ATOM 742 C CA . ALA A 1 93 ? -42.857 32.979 -29.667 1.00 26.50 93 ALA A CA 1
ATOM 743 C C . ALA A 1 93 ? -42.757 32.495 -28.210 1.00 26.50 93 ALA A C 1
ATOM 745 O O . ALA A 1 93 ? -42.578 31.315 -27.928 1.00 26.50 93 ALA A O 1
ATOM 746 N N . SER A 1 94 ? -42.854 33.463 -27.305 1.00 28.14 94 SER A N 1
ATOM 747 C CA . SER A 1 94 ? -42.653 33.414 -25.857 1.00 28.14 94 SER A CA 1
ATOM 748 C C . SER A 1 94 ? -43.703 32.621 -25.070 1.00 28.14 94 SER A C 1
ATOM 750 O O . SER A 1 94 ? -44.884 32.722 -25.394 1.00 28.14 94 SER A O 1
ATOM 752 N N . ALA A 1 95 ? -43.322 32.057 -23.918 1.00 25.89 95 ALA A N 1
ATOM 753 C CA . ALA A 1 95 ? -44.187 32.011 -22.732 1.00 25.89 95 ALA A CA 1
ATOM 754 C C . ALA A 1 95 ? -43.372 31.806 -21.441 1.00 25.89 95 ALA A C 1
ATOM 756 O O . ALA A 1 95 ? -42.402 31.054 -21.411 1.00 25.89 95 ALA A O 1
ATOM 757 N N . ARG A 1 96 ? -43.780 32.524 -20.390 1.00 24.30 96 ARG A N 1
ATOM 758 C CA . ARG A 1 96 ? -43.314 32.426 -19.000 1.00 24.30 96 ARG A CA 1
ATOM 759 C C . ARG A 1 96 ? -43.995 31.257 -18.258 1.00 24.30 96 ARG A C 1
ATOM 761 O O . ARG A 1 96 ? -45.031 30.774 -18.700 1.00 24.30 96 ARG A O 1
ATOM 768 N N . THR A 1 97 ? -43.433 30.989 -17.073 1.00 25.11 97 THR A N 1
ATOM 769 C CA . THR A 1 97 ? -43.992 30.430 -15.816 1.00 25.11 97 THR A CA 1
ATOM 770 C C . THR A 1 97 ? -44.031 28.910 -15.568 1.00 25.11 97 THR A C 1
ATOM 772 O O . THR A 1 97 ? -44.769 28.176 -16.209 1.00 25.11 97 THR A O 1
ATOM 775 N N . ASP A 1 98 ? -43.274 28.555 -14.517 1.00 22.92 98 ASP A N 1
ATOM 776 C CA . ASP A 1 98 ? -43.622 27.787 -13.306 1.00 22.92 98 ASP A CA 1
ATOM 777 C C . ASP A 1 98 ? -43.616 26.243 -13.239 1.00 22.92 98 ASP A C 1
ATOM 779 O O . ASP A 1 98 ? -44.368 25.546 -13.905 1.00 22.92 98 ASP A O 1
ATOM 783 N N . PHE A 1 99 ? -42.775 25.788 -12.289 1.00 25.72 99 PHE A N 1
ATOM 784 C CA . PHE A 1 99 ? -42.832 24.634 -11.372 1.00 25.72 99 PHE A CA 1
ATOM 785 C C . PHE A 1 99 ? -43.252 23.243 -11.887 1.00 25.72 99 PHE A C 1
ATOM 787 O O . PHE A 1 99 ? -44.403 23.020 -12.236 1.00 25.72 99 PHE A O 1
ATOM 794 N N . ALA A 1 100 ? -42.375 22.244 -11.689 1.00 23.61 100 ALA A N 1
ATOM 795 C CA . ALA A 1 100 ? -42.544 21.189 -10.668 1.00 23.61 100 ALA A CA 1
ATOM 796 C C . ALA A 1 100 ? -41.663 19.946 -10.933 1.00 23.61 100 ALA A C 1
ATOM 798 O O . ALA A 1 100 ? -41.557 19.471 -12.056 1.00 23.61 100 ALA A O 1
ATOM 799 N N . ASN A 1 101 ? -41.097 19.413 -9.843 1.00 28.94 101 ASN A N 1
ATOM 800 C CA . ASN A 1 101 ? -40.738 18.015 -9.566 1.00 28.94 101 ASN A CA 1
ATOM 801 C C . ASN A 1 101 ? -40.258 17.119 -10.723 1.00 28.94 101 ASN A C 1
ATOM 803 O O . ASN A 1 101 ? -41.049 16.614 -11.516 1.00 28.94 101 ASN A O 1
ATOM 807 N N . THR A 1 102 ? -38.981 16.731 -10.681 1.00 23.81 102 THR A N 1
ATOM 808 C CA . THR A 1 102 ? -38.521 15.499 -11.336 1.00 23.81 102 THR A CA 1
ATOM 809 C C . THR A 1 102 ? -37.801 14.617 -10.325 1.00 23.81 102 THR A C 1
ATOM 811 O O . THR A 1 102 ? -36.746 14.955 -9.797 1.00 23.81 102 THR A O 1
ATOM 814 N N . THR A 1 103 ? -38.425 13.481 -10.034 1.00 24.27 103 THR A N 1
ATOM 815 C CA . THR A 1 103 ? -37.862 12.356 -9.293 1.00 24.27 103 THR A CA 1
ATOM 816 C C . THR A 1 103 ? -36.704 11.766 -10.102 1.00 24.27 103 THR A C 1
ATOM 818 O O . THR A 1 103 ? -36.910 11.306 -11.224 1.00 24.27 103 THR A O 1
ATOM 821 N N . MET A 1 104 ? -35.487 11.787 -9.555 1.00 23.33 104 MET A N 1
ATOM 822 C CA . MET A 1 104 ? -34.313 11.171 -10.181 1.00 23.33 104 MET A CA 1
ATOM 823 C C . MET A 1 104 ? -34.315 9.663 -9.898 1.00 23.33 104 MET A C 1
ATOM 825 O O . MET A 1 104 ? -34.093 9.236 -8.767 1.00 23.33 104 MET A O 1
ATOM 829 N N . LEU A 1 105 ? -34.562 8.854 -10.928 1.00 22.20 105 LEU A N 1
ATOM 830 C CA . LEU A 1 105 ? -34.178 7.443 -10.945 1.00 22.20 105 LEU A CA 1
ATOM 831 C C . LEU A 1 105 ? -32.727 7.374 -11.433 1.00 22.20 105 LEU A C 1
ATOM 833 O O . LEU A 1 105 ? -32.450 7.624 -12.604 1.00 22.20 105 LEU A O 1
ATOM 837 N N . VAL A 1 106 ? -31.802 7.085 -10.519 1.00 25.62 106 VAL A N 1
ATOM 838 C CA . VAL A 1 106 ? -30.374 6.917 -10.817 1.00 25.62 106 VAL A CA 1
ATOM 839 C C . VAL A 1 106 ? -30.140 5.492 -11.313 1.00 25.62 106 VAL A C 1
ATOM 841 O O . VAL A 1 106 ? -30.371 4.536 -10.576 1.00 25.62 106 VAL A O 1
ATOM 844 N N . HIS A 1 107 ? -29.674 5.356 -12.554 1.00 23.45 107 HIS A N 1
ATOM 845 C CA . HIS A 1 107 ? -29.103 4.118 -13.089 1.00 23.45 107 HIS A CA 1
ATOM 846 C C . HIS A 1 107 ? -27.562 4.253 -13.076 1.00 23.45 107 HIS A C 1
ATOM 848 O O . HIS A 1 107 ? -27.078 5.328 -13.431 1.00 23.45 107 HIS A O 1
ATOM 854 N N . PRO A 1 108 ? -26.764 3.236 -12.691 1.00 30.19 108 PRO A N 1
ATOM 855 C CA . PRO A 1 108 ? -25.395 3.471 -12.205 1.00 30.19 108 PRO A CA 1
ATOM 856 C C . PRO A 1 108 ? -24.276 3.594 -13.256 1.00 30.19 108 PRO A C 1
ATOM 858 O O . PRO A 1 108 ? -23.119 3.467 -12.878 1.00 30.19 108 PRO A O 1
ATOM 861 N N . GLU A 1 109 ? -24.545 3.821 -14.546 1.00 30.19 109 GLU A N 1
ATOM 862 C CA . GLU A 1 109 ? -23.471 3.754 -15.567 1.00 30.19 109 GLU A CA 1
ATOM 863 C C . GLU A 1 109 ? -23.305 4.972 -16.485 1.00 30.19 109 GLU A C 1
ATOM 865 O O . GLU A 1 109 ? -22.421 4.966 -17.335 1.00 30.19 109 GLU A O 1
ATOM 870 N N . LEU A 1 110 ? -24.054 6.061 -16.302 1.00 26.92 110 LEU A N 1
ATOM 871 C CA . LEU A 1 110 ? -23.868 7.282 -17.099 1.00 26.92 110 LEU A CA 1
ATOM 872 C C . LEU A 1 110 ? -24.155 8.528 -16.253 1.00 26.92 110 LEU A C 1
ATOM 874 O O . LEU A 1 110 ? -25.299 8.961 -16.136 1.00 26.92 110 LEU A O 1
ATOM 878 N N . THR A 1 111 ? -23.114 9.138 -15.685 1.00 26.88 111 THR A N 1
ATOM 879 C CA . THR A 1 111 ? -23.222 10.473 -15.078 1.00 26.88 111 THR A CA 1
ATOM 880 C C . THR A 1 111 ? -22.937 11.521 -16.151 1.00 26.88 111 THR A C 1
ATOM 882 O O . THR A 1 111 ? -21.785 11.836 -16.436 1.00 26.88 111 THR A O 1
ATOM 885 N N . LEU A 1 112 ? -23.990 12.056 -16.773 1.00 24.62 112 LEU A N 1
ATOM 886 C CA . LEU A 1 112 ? -23.899 13.220 -17.654 1.00 24.62 112 LEU A CA 1
ATOM 887 C C . LEU A 1 112 ? -24.160 14.481 -16.820 1.00 24.62 112 LEU A C 1
ATOM 889 O O . LEU A 1 112 ? -25.295 14.737 -16.426 1.00 24.62 112 LEU A O 1
ATOM 893 N N . MET A 1 113 ? -23.127 15.279 -16.550 1.00 23.80 113 MET A N 1
ATOM 894 C CA . MET A 1 113 ? -23.296 16.615 -15.972 1.00 23.80 113 MET A CA 1
ATOM 895 C C . MET A 1 113 ? -23.162 17.650 -17.097 1.00 23.80 113 MET A C 1
ATOM 897 O O . MET A 1 113 ? -22.069 18.107 -17.412 1.00 23.80 113 MET A O 1
ATOM 901 N N . CYS A 1 114 ? -24.273 17.994 -17.751 1.00 24.45 114 CYS A N 1
ATOM 902 C CA . CYS A 1 114 ? -24.311 19.121 -18.685 1.00 24.45 114 CYS A CA 1
ATOM 903 C C . CYS A 1 114 ? -24.676 20.399 -17.921 1.00 24.45 114 CYS A C 1
ATOM 905 O O . CYS A 1 114 ? -25.834 20.596 -17.556 1.00 24.45 114 CYS A O 1
ATOM 907 N N . ILE A 1 115 ? -23.702 21.285 -17.707 1.00 27.45 115 ILE A N 1
ATOM 908 C CA . ILE A 1 115 ? -23.975 22.682 -17.354 1.00 27.45 115 ILE A CA 1
ATOM 909 C C . ILE A 1 115 ? -24.280 23.407 -18.665 1.00 27.45 115 ILE A C 1
ATOM 911 O O . ILE A 1 115 ? -23.391 23.627 -19.484 1.00 27.45 115 ILE A O 1
ATOM 915 N N . ILE A 1 116 ? -25.551 23.739 -18.890 1.00 26.20 116 ILE A N 1
ATOM 916 C CA . ILE A 1 116 ? -25.966 24.545 -20.039 1.00 26.20 116 ILE A CA 1
ATOM 917 C C . ILE A 1 116 ? -25.706 26.012 -19.687 1.00 26.20 116 ILE A C 1
ATOM 919 O O . ILE A 1 116 ? -26.520 26.638 -19.015 1.00 26.20 116 ILE A O 1
ATOM 923 N N . ASN A 1 117 ? -24.586 26.561 -20.155 1.00 28.69 117 ASN A N 1
ATOM 924 C CA . ASN A 1 117 ? -24.455 28.002 -20.342 1.00 28.69 117 ASN A CA 1
ATOM 925 C C . ASN A 1 117 ? -24.678 28.302 -21.825 1.00 28.69 117 ASN A C 1
ATOM 927 O O . ASN A 1 117 ? -24.036 27.721 -22.697 1.00 28.69 117 ASN A O 1
ATOM 931 N N . ASN A 1 118 ? -25.649 29.173 -22.100 1.00 31.81 118 ASN A N 1
ATOM 932 C CA . ASN A 1 118 ? -25.917 29.670 -23.443 1.00 31.81 118 ASN A CA 1
ATOM 933 C C . ASN A 1 118 ? -24.664 30.363 -23.998 1.00 31.81 118 ASN A C 1
ATOM 935 O O . ASN A 1 118 ? -24.005 31.092 -23.264 1.00 31.81 118 ASN A O 1
ATOM 939 N N . SER A 1 119 ? -24.420 30.136 -25.293 1.00 32.19 119 SER A N 1
ATOM 940 C CA . SER A 1 119 ? -23.298 30.598 -26.127 1.00 32.19 119 SER A CA 1
ATOM 941 C C . SER A 1 119 ? -21.925 30.002 -25.807 1.00 32.19 119 SER A C 1
ATOM 943 O O . SER A 1 119 ? -21.091 30.664 -25.209 1.00 32.19 119 SER A O 1
ATOM 945 N N . ASP A 1 120 ? -21.703 28.752 -26.222 1.00 29.50 120 ASP A N 1
ATOM 946 C CA . ASP A 1 120 ? -20.598 28.367 -27.117 1.00 29.50 120 ASP A CA 1
ATOM 947 C C . ASP A 1 120 ? -20.680 26.861 -27.420 1.00 29.50 120 ASP A C 1
ATOM 949 O O . ASP A 1 120 ? -20.798 26.020 -26.529 1.00 29.50 120 ASP A O 1
ATOM 953 N N . PHE A 1 121 ? -20.679 26.505 -28.708 1.00 30.41 121 PHE A N 1
ATOM 954 C CA . PHE A 1 121 ? -20.691 25.113 -29.167 1.00 30.41 121 PHE A CA 1
ATOM 955 C C . PHE A 1 121 ? -19.296 24.503 -28.970 1.00 30.41 121 PHE A C 1
ATOM 957 O O . PHE A 1 121 ? -18.488 24.434 -29.895 1.00 30.41 121 PHE A O 1
ATOM 964 N N . THR A 1 122 ? -19.000 24.041 -27.759 1.00 31.08 122 THR A N 1
ATOM 965 C CA . THR A 1 122 ? -17.809 23.227 -27.502 1.00 31.08 122 THR A CA 1
ATOM 966 C C . THR A 1 122 ? -18.150 21.768 -27.790 1.00 31.08 122 THR A C 1
ATOM 968 O O . THR A 1 122 ? -19.045 21.193 -27.170 1.00 31.08 122 THR A O 1
ATOM 971 N N . GLN A 1 123 ? -17.449 21.153 -28.746 1.00 28.38 123 GLN A N 1
ATOM 972 C CA . GLN A 1 123 ? -17.507 19.710 -28.990 1.00 28.38 123 GLN A CA 1
ATOM 973 C C . GLN A 1 123 ? -17.279 18.949 -27.674 1.00 28.38 123 GLN A C 1
ATOM 975 O O . GLN A 1 123 ? -16.160 18.906 -27.163 1.00 28.38 123 GLN A O 1
ATOM 980 N N . CYS A 1 124 ? -18.322 18.302 -27.149 1.00 27.12 124 CYS A N 1
ATOM 981 C CA . CYS A 1 124 ? -18.164 17.240 -26.163 1.00 27.12 124 CYS A CA 1
ATOM 982 C C . CYS A 1 124 ? -17.436 16.074 -26.839 1.00 27.12 124 CYS A C 1
ATOM 984 O O . CYS A 1 124 ? -18.044 15.264 -27.539 1.00 27.12 124 CYS A O 1
ATOM 986 N N . LYS A 1 125 ? -16.116 15.993 -26.651 1.00 29.36 125 LYS A N 1
ATOM 987 C CA . LYS A 1 125 ? -15.383 14.755 -26.903 1.00 29.36 125 LYS A CA 1
ATOM 988 C C . LYS A 1 125 ? -15.806 13.752 -25.836 1.00 29.36 125 LYS A C 1
ATOM 990 O O . LYS A 1 125 ? -15.367 13.834 -24.694 1.00 29.36 125 LYS A O 1
ATOM 995 N N . PHE A 1 126 ? -16.637 12.793 -26.224 1.00 28.47 126 PHE A N 1
ATOM 996 C CA . PHE A 1 126 ? -16.710 11.519 -25.526 1.00 28.47 126 PHE A CA 1
ATOM 997 C C . PHE A 1 126 ? -15.341 10.851 -25.688 1.00 28.47 126 PHE A C 1
ATOM 999 O O . PHE A 1 126 ? -15.032 10.320 -26.752 1.00 28.47 126 PHE A O 1
ATOM 1006 N N . SER A 1 127 ? -14.479 10.927 -24.674 1.00 37.22 127 SER A N 1
ATOM 1007 C CA . SER A 1 127 ? -13.392 9.961 -24.580 1.00 37.22 127 SER A CA 1
ATOM 1008 C C . SER A 1 127 ? -14.028 8.659 -24.112 1.00 37.22 127 SER A C 1
ATOM 1010 O O . SER A 1 127 ? -14.330 8.503 -22.928 1.00 37.22 127 SER A O 1
ATOM 1012 N N . GLU A 1 128 ? -14.282 7.735 -25.037 1.00 41.16 128 GLU A N 1
ATOM 1013 C CA . GLU A 1 128 ? -14.392 6.328 -24.663 1.00 41.16 128 GLU A CA 1
ATOM 1014 C C . GLU A 1 128 ? -13.157 6.015 -23.819 1.00 41.16 128 GLU A C 1
ATOM 1016 O O . GLU A 1 128 ? -12.026 6.153 -24.288 1.00 41.16 128 GLU A O 1
ATOM 1021 N N . ASN A 1 129 ? -13.359 5.697 -22.542 1.00 50.94 129 ASN A N 1
ATOM 1022 C CA . ASN A 1 129 ? -12.263 5.357 -21.651 1.00 50.94 129 ASN A CA 1
ATOM 1023 C C . ASN A 1 129 ? -11.800 3.948 -22.047 1.00 50.94 129 ASN A C 1
ATOM 1025 O O . ASN A 1 129 ? -12.220 2.947 -21.471 1.00 50.94 129 ASN A O 1
ATOM 1029 N N . THR A 1 130 ? -11.037 3.850 -23.137 1.00 64.25 130 THR A N 1
ATOM 1030 C CA . THR A 1 130 ? -10.499 2.586 -23.632 1.00 64.25 130 THR A CA 1
ATOM 1031 C C . THR A 1 130 ? -9.549 2.034 -22.584 1.00 64.25 130 THR A C 1
ATOM 1033 O O . THR A 1 130 ? -8.430 2.521 -22.434 1.00 64.25 130 THR A O 1
ATOM 1036 N N . MET A 1 131 ? -10.015 1.015 -21.862 1.00 86.25 131 MET A N 1
ATOM 1037 C CA . MET A 1 131 ? -9.208 0.215 -20.943 1.00 86.25 131 MET A CA 1
ATOM 1038 C C . MET A 1 131 ? -7.879 -0.163 -21.601 1.00 86.25 131 MET A C 1
ATOM 1040 O O . MET A 1 131 ? -7.851 -0.645 -22.739 1.00 86.25 131 MET A O 1
ATOM 1044 N N . ILE A 1 132 ? -6.774 0.034 -20.881 1.00 92.69 132 ILE A N 1
ATOM 1045 C CA . ILE A 1 132 ? -5.443 -0.315 -21.381 1.00 92.69 132 ILE A CA 1
ATOM 1046 C C . ILE A 1 132 ? -5.395 -1.822 -21.621 1.00 92.69 132 ILE A C 1
ATOM 1048 O O . ILE A 1 132 ? -5.758 -2.600 -20.745 1.00 92.69 132 ILE A O 1
ATOM 1052 N N . ASN A 1 133 ? -4.925 -2.247 -22.797 1.00 94.56 133 ASN A N 1
ATOM 1053 C CA . ASN A 1 133 ? -4.663 -3.658 -23.073 1.00 94.56 133 ASN A CA 1
ATOM 1054 C C . ASN A 1 133 ? -3.245 -4.022 -22.588 1.00 94.56 133 ASN A C 1
ATOM 1056 O O . ASN A 1 133 ? -2.277 -3.626 -23.249 1.00 94.56 133 ASN A O 1
ATOM 1060 N N . PRO A 1 134 ? -3.095 -4.810 -21.502 1.00 94.62 134 PRO A N 1
ATOM 1061 C CA . PRO A 1 134 ? -1.787 -5.130 -20.928 1.00 94.62 134 PRO A CA 1
ATOM 1062 C C . PRO A 1 134 ? -0.822 -5.824 -21.895 1.00 94.62 134 PRO A C 1
ATOM 1064 O O . PRO A 1 134 ? 0.382 -5.597 -21.819 1.00 94.62 134 PRO A O 1
ATOM 1067 N N . LEU A 1 135 ? -1.334 -6.641 -22.823 1.00 95.44 135 LEU A N 1
ATOM 1068 C CA . LEU A 1 135 ? -0.515 -7.388 -23.787 1.00 95.44 135 LEU A CA 1
ATOM 1069 C C . LEU A 1 135 ? 0.077 -6.498 -24.884 1.00 95.44 135 LEU A C 1
ATOM 1071 O O . LEU A 1 135 ? 1.111 -6.826 -25.457 1.00 95.44 135 LEU A O 1
ATOM 1075 N N . LYS A 1 136 ? -0.580 -5.376 -25.197 1.00 95.62 136 LYS A N 1
ATOM 1076 C CA . LYS A 1 136 ? -0.127 -4.425 -26.229 1.00 95.62 136 LYS A CA 1
ATOM 1077 C C . LYS A 1 136 ? 0.620 -3.230 -25.642 1.00 95.62 136 LYS A C 1
ATOM 1079 O O . LYS A 1 136 ? 1.197 -2.439 -26.389 1.00 95.62 136 LYS A O 1
ATOM 1084 N N . TYR A 1 137 ? 0.577 -3.074 -24.324 1.00 95.69 137 TYR A N 1
ATOM 1085 C CA . TYR A 1 137 ? 1.170 -1.944 -23.638 1.00 95.69 137 TYR A CA 1
ATOM 1086 C C . TYR A 1 137 ? 2.704 -2.023 -23.651 1.00 95.69 137 TYR A C 1
ATOM 1088 O O . TYR A 1 137 ? 3.300 -3.067 -23.374 1.00 95.69 137 TYR A O 1
ATOM 1096 N N . LYS A 1 138 ? 3.349 -0.892 -23.953 1.00 94.62 138 LYS A N 1
ATOM 1097 C CA . LYS A 1 138 ? 4.807 -0.749 -23.927 1.00 94.62 138 LYS A CA 1
ATOM 1098 C C . LYS A 1 138 ? 5.226 -0.105 -22.602 1.00 94.62 138 LYS A C 1
ATOM 1100 O O . LYS A 1 138 ? 4.855 1.047 -22.379 1.00 94.62 138 LYS A O 1
ATOM 1105 N N . PRO A 1 139 ? 5.982 -0.813 -21.741 1.00 95.25 139 PRO A N 1
ATOM 1106 C CA . PRO A 1 139 ? 6.465 -0.252 -20.484 1.00 95.25 139 PRO A CA 1
ATOM 1107 C C . PRO A 1 139 ? 7.250 1.048 -20.682 1.00 95.25 139 PRO A C 1
ATOM 1109 O O . PRO A 1 139 ? 8.043 1.153 -21.618 1.00 95.25 139 PRO A O 1
ATOM 1112 N N . LYS A 1 140 ? 7.019 2.024 -19.799 1.00 93.94 140 LYS A N 1
ATOM 1113 C CA . LYS A 1 140 ? 7.737 3.307 -19.763 1.00 93.94 140 LYS A CA 1
ATOM 1114 C C . LYS A 1 140 ? 9.006 3.210 -18.896 1.00 93.94 140 LYS A C 1
ATOM 1116 O O . LYS A 1 140 ? 9.150 2.293 -18.087 1.00 93.94 140 LYS A O 1
ATOM 1121 N N . GLY A 1 141 ? 9.881 4.206 -19.027 1.00 92.00 141 GLY A N 1
ATOM 1122 C CA . GLY A 1 141 ? 11.096 4.361 -18.222 1.00 92.00 141 GLY A CA 1
ATOM 1123 C C . GLY A 1 141 ? 12.351 3.757 -18.856 1.00 92.00 141 GLY A C 1
ATOM 1124 O O . GLY A 1 141 ? 12.321 3.277 -19.987 1.00 92.00 141 GLY A O 1
ATOM 1125 N N . ASP A 1 142 ? 13.479 3.875 -18.157 1.00 92.44 142 ASP A N 1
ATOM 1126 C CA . ASP A 1 142 ? 14.821 3.570 -18.671 1.00 92.44 142 ASP A CA 1
ATOM 1127 C C . ASP A 1 142 ? 15.464 2.329 -18.042 1.00 92.44 142 ASP A C 1
ATOM 1129 O O . ASP A 1 142 ? 16.552 1.923 -18.455 1.00 92.44 142 ASP A O 1
ATOM 1133 N N . LYS A 1 143 ? 14.815 1.706 -17.052 1.00 93.19 143 LYS A N 1
ATOM 1134 C CA . LYS A 1 143 ? 15.316 0.455 -16.489 1.00 93.19 143 LYS A CA 1
ATOM 1135 C C . LYS A 1 143 ? 15.060 -0.687 -17.469 1.00 93.19 143 LYS A C 1
ATOM 1137 O O . LYS A 1 143 ? 13.913 -1.009 -17.775 1.00 93.19 143 LYS A O 1
ATOM 1142 N N . GLN A 1 144 ? 16.131 -1.358 -17.874 1.00 92.06 144 GLN A N 1
ATOM 1143 C CA . GLN A 1 144 ? 16.036 -2.638 -18.568 1.00 92.06 144 GLN A CA 1
ATOM 1144 C C . GLN A 1 144 ? 15.845 -3.763 -17.547 1.00 92.06 144 GLN A C 1
ATOM 1146 O O . GLN A 1 144 ? 16.632 -3.895 -16.608 1.00 92.06 144 GLN A O 1
ATOM 1151 N N . ASN A 1 145 ? 14.778 -4.541 -17.723 1.00 94.75 145 ASN A N 1
ATOM 1152 C CA . ASN A 1 145 ? 14.565 -5.789 -16.994 1.00 94.75 145 ASN A CA 1
ATOM 1153 C C . ASN A 1 145 ? 15.131 -6.954 -17.814 1.00 94.75 145 ASN A C 1
ATOM 1155 O O . ASN A 1 145 ? 15.416 -6.807 -19.005 1.00 94.75 145 ASN A O 1
ATOM 1159 N N . SER A 1 146 ? 15.307 -8.104 -17.176 1.00 96.94 146 SER A N 1
ATOM 1160 C CA . SER A 1 146 ? 15.865 -9.290 -17.816 1.00 96.94 146 SER A CA 1
ATOM 1161 C C . SER A 1 146 ? 14.957 -9.848 -18.923 1.00 96.94 146 SER A C 1
ATOM 1163 O O . SER A 1 146 ? 13.744 -9.613 -18.961 1.00 96.94 146 SER A O 1
ATOM 1165 N N . GLU A 1 147 ? 15.537 -10.651 -19.819 1.00 97.88 147 GLU A N 1
ATOM 1166 C CA . GLU A 1 147 ? 14.765 -11.416 -20.809 1.00 97.88 147 GLU A CA 1
ATOM 1167 C C . GLU A 1 147 ? 13.758 -12.356 -20.130 1.00 97.88 147 GLU A C 1
ATOM 1169 O O . GLU A 1 147 ? 12.609 -12.440 -20.565 1.00 97.88 147 GLU A O 1
ATOM 1174 N N . TYR A 1 148 ? 14.160 -12.972 -19.009 1.00 98.12 148 TYR A N 1
ATOM 1175 C CA . TYR A 1 148 ? 13.296 -13.785 -18.151 1.00 98.12 148 TYR A CA 1
ATOM 1176 C C . TYR A 1 148 ? 12.042 -13.005 -17.737 1.00 98.12 148 TYR A C 1
ATOM 1178 O O . TYR A 1 148 ? 10.920 -13.463 -17.962 1.00 98.12 148 TYR A O 1
ATOM 1186 N N . PHE A 1 149 ? 12.198 -11.787 -17.217 1.00 98.38 149 PHE A N 1
ATOM 1187 C CA . PHE A 1 149 ? 11.055 -10.970 -16.819 1.00 98.38 149 PHE A CA 1
ATOM 1188 C C . PHE A 1 149 ? 10.113 -10.682 -17.992 1.00 98.38 149 PHE A C 1
ATOM 1190 O O . PHE A 1 149 ? 8.894 -10.815 -17.864 1.00 98.38 149 PHE A O 1
ATOM 1197 N N . HIS A 1 150 ? 10.653 -10.305 -19.152 1.00 97.38 150 HIS A N 1
ATOM 1198 C CA . HIS A 1 150 ? 9.842 -9.984 -20.326 1.00 97.38 150 HIS A CA 1
ATOM 1199 C C . HIS A 1 150 ? 9.068 -11.193 -20.870 1.00 97.38 150 HIS A C 1
ATOM 1201 O O . HIS A 1 150 ? 7.886 -11.056 -21.216 1.00 97.38 150 HIS A O 1
ATOM 1207 N N . GLU A 1 151 ? 9.705 -12.362 -20.899 1.00 98.12 151 GLU A N 1
ATOM 1208 C CA . GLU A 1 151 ? 9.084 -13.626 -21.286 1.00 98.12 151 GLU A CA 1
ATOM 1209 C C . GLU A 1 151 ? 7.934 -13.983 -20.335 1.00 98.12 151 GLU A C 1
ATOM 1211 O O . GLU A 1 151 ? 6.786 -14.146 -20.766 1.00 98.12 151 GLU A O 1
ATOM 1216 N N . TYR A 1 152 ? 8.211 -14.060 -19.031 1.00 98.56 152 TYR A N 1
ATOM 1217 C CA . TYR A 1 152 ? 7.227 -14.532 -18.060 1.00 98.56 152 TYR A CA 1
ATOM 1218 C C . TYR A 1 152 ? 6.117 -13.525 -17.797 1.00 98.56 152 TYR A C 1
ATOM 1220 O O . TYR A 1 152 ? 4.970 -13.941 -17.648 1.00 98.56 152 TYR A O 1
ATOM 1228 N N . LYS A 1 153 ? 6.390 -12.215 -17.850 1.00 98.25 153 LYS A N 1
ATOM 1229 C CA . LYS A 1 153 ? 5.338 -11.189 -17.813 1.00 98.25 153 LYS A CA 1
ATOM 1230 C C . LYS A 1 153 ? 4.289 -11.470 -18.889 1.00 98.25 153 LYS A C 1
ATOM 1232 O O . LYS A 1 153 ? 3.100 -11.485 -18.593 1.00 98.25 153 LYS A O 1
ATOM 1237 N N . THR A 1 154 ? 4.717 -11.722 -20.125 1.00 98.12 154 THR A N 1
ATOM 1238 C CA . THR A 1 154 ? 3.799 -11.982 -21.246 1.00 98.12 154 THR A CA 1
ATOM 1239 C C . THR A 1 154 ? 3.015 -13.276 -21.029 1.00 98.12 154 THR A C 1
ATOM 1241 O O . THR A 1 154 ? 1.786 -13.254 -21.086 1.00 98.12 154 THR A O 1
ATOM 1244 N N . LYS A 1 155 ? 3.695 -14.370 -20.657 1.00 98.62 155 LYS A N 1
ATOM 1245 C CA . LYS A 1 155 ? 3.042 -15.658 -20.359 1.00 98.62 155 LYS A CA 1
ATOM 1246 C C . LYS A 1 155 ? 2.021 -15.564 -19.224 1.00 98.62 155 LYS A C 1
ATOM 1248 O O . LYS A 1 155 ? 0.996 -16.238 -19.270 1.00 98.62 155 LYS A O 1
ATOM 1253 N N . ILE A 1 156 ? 2.283 -14.750 -18.201 1.00 98.69 156 ILE A N 1
ATOM 1254 C CA . ILE A 1 156 ? 1.345 -14.525 -17.094 1.00 98.69 156 ILE A CA 1
ATOM 1255 C C . ILE A 1 156 ? 0.082 -13.846 -17.613 1.00 98.69 156 ILE A C 1
ATOM 1257 O O . ILE A 1 156 ? -1.013 -14.344 -17.361 1.00 98.69 156 ILE A O 1
ATOM 1261 N N . LEU A 1 157 ? 0.219 -12.758 -18.378 1.00 98.38 157 LEU A N 1
ATOM 1262 C CA . LEU A 1 157 ? -0.924 -12.050 -18.961 1.00 98.38 157 LEU A CA 1
ATOM 1263 C C . LEU A 1 157 ? -1.766 -12.975 -19.860 1.00 98.38 157 LEU A C 1
ATOM 1265 O O . LEU A 1 157 ? -2.991 -12.992 -19.755 1.00 98.38 157 LEU A O 1
ATOM 1269 N N . GLU A 1 158 ? -1.120 -13.792 -20.694 1.00 98.50 158 GLU A N 1
ATOM 1270 C CA . GLU A 1 158 ? -1.791 -14.790 -21.539 1.00 98.50 158 GLU A CA 1
ATOM 1271 C C . GLU A 1 158 ? -2.492 -15.873 -20.711 1.00 98.50 158 GLU A C 1
ATOM 1273 O O . GLU A 1 158 ? -3.644 -16.218 -20.980 1.00 98.50 158 GLU A O 1
ATOM 1278 N N . ARG A 1 159 ? -1.838 -16.383 -19.661 1.00 98.56 159 ARG A N 1
ATOM 1279 C CA . ARG A 1 159 ? -2.419 -17.390 -18.767 1.00 98.56 159 ARG A CA 1
ATOM 1280 C C . ARG A 1 159 ? -3.627 -16.853 -18.009 1.00 98.56 159 ARG A C 1
ATOM 1282 O O . ARG A 1 159 ? -4.588 -17.599 -17.860 1.00 98.56 159 ARG A O 1
ATOM 1289 N N . ARG A 1 160 ? -3.627 -15.584 -17.579 1.00 98.38 160 ARG A N 1
ATOM 1290 C CA . ARG A 1 160 ? -4.799 -14.960 -16.933 1.00 98.38 160 ARG A CA 1
ATOM 1291 C C . ARG A 1 160 ? -6.012 -14.934 -17.855 1.00 98.38 160 ARG A C 1
ATOM 1293 O O . ARG A 1 160 ? -7.120 -15.189 -17.390 1.00 98.38 160 ARG A O 1
ATOM 1300 N N . LEU A 1 161 ? -5.804 -14.646 -19.140 1.00 98.00 161 LEU A N 1
ATOM 1301 C CA . LEU A 1 161 ? -6.865 -14.701 -20.147 1.00 98.00 161 LEU A CA 1
ATOM 1302 C C . LEU A 1 161 ? -7.336 -16.142 -20.362 1.00 98.00 161 LEU A C 1
ATOM 1304 O O . LEU A 1 161 ? -8.525 -16.421 -20.247 1.00 98.00 161 LEU A O 1
ATOM 1308 N N . ALA A 1 162 ? -6.407 -17.067 -20.615 1.00 98.31 162 ALA A N 1
ATOM 1309 C CA . ALA A 1 162 ? -6.729 -18.460 -20.915 1.00 98.31 162 ALA A CA 1
ATOM 1310 C C . ALA A 1 162 ? -7.418 -19.189 -19.749 1.00 98.31 162 ALA A C 1
ATOM 1312 O O . ALA A 1 162 ? -8.257 -20.058 -19.976 1.00 98.31 162 ALA A O 1
ATOM 1313 N N . SER A 1 163 ? -7.084 -18.838 -18.504 1.00 98.44 163 SER A N 1
ATOM 1314 C CA . SER A 1 163 ? -7.699 -19.415 -17.307 1.00 98.44 163 SER A CA 1
ATOM 1315 C C . SER A 1 163 ? -8.954 -18.669 -16.840 1.00 98.44 163 SER A C 1
ATOM 1317 O O . SER A 1 163 ? -9.534 -19.061 -15.833 1.00 98.44 163 SER A O 1
ATOM 1319 N N . GLY A 1 164 ? -9.339 -17.565 -17.493 1.00 98.25 164 GLY A N 1
ATOM 1320 C CA . GLY A 1 164 ? -10.477 -16.724 -17.100 1.00 98.25 164 GLY A CA 1
ATOM 1321 C C . GLY A 1 164 ? -10.246 -15.820 -15.878 1.00 98.25 164 GLY A C 1
ATOM 1322 O O . GLY A 1 164 ? -11.162 -15.110 -15.467 1.00 98.25 164 GLY A O 1
ATOM 1323 N N . LEU A 1 165 ? -9.037 -15.785 -15.302 1.00 98.44 165 LEU A N 1
ATOM 1324 C CA . LEU A 1 165 ? -8.724 -14.925 -14.148 1.00 98.44 165 LEU A CA 1
ATOM 1325 C C . LEU A 1 165 ? -8.888 -13.437 -14.475 1.00 98.44 165 LEU A C 1
ATOM 1327 O O . LEU A 1 165 ? -9.372 -12.678 -13.639 1.00 98.44 165 LEU A O 1
ATOM 1331 N N . GLU A 1 166 ? -8.542 -13.027 -15.698 1.00 96.88 166 GLU A N 1
ATOM 1332 C CA . GLU A 1 166 ? -8.659 -11.630 -16.140 1.00 96.88 166 GLU A CA 1
ATOM 1333 C C . GLU A 1 166 ? -10.103 -11.106 -16.040 1.00 96.88 166 GLU A C 1
ATOM 1335 O O . GLU A 1 166 ? -10.326 -9.925 -15.778 1.00 96.88 166 GLU A O 1
ATOM 1340 N N . GLU A 1 167 ? -11.104 -11.970 -16.217 1.00 96.62 167 GLU A N 1
ATOM 1341 C CA . GLU A 1 167 ? -12.514 -11.590 -16.100 1.00 96.62 167 GLU A CA 1
ATOM 1342 C C . GLU A 1 167 ? -13.029 -11.620 -14.661 1.00 96.62 167 GLU A C 1
ATOM 1344 O O . GLU A 1 167 ? -14.042 -10.975 -14.376 1.00 96.62 167 GLU A O 1
ATOM 1349 N N . LEU A 1 168 ? -12.364 -12.369 -13.776 1.00 98.44 168 LEU A N 1
ATOM 1350 C CA . LEU A 1 168 ? -12.735 -12.521 -12.371 1.00 98.44 168 LEU A CA 1
ATOM 1351 C C . LEU A 1 168 ? -12.141 -11.419 -11.491 1.00 98.44 168 LEU A C 1
ATOM 1353 O O . LEU A 1 168 ? -12.811 -10.990 -10.549 1.00 98.44 168 LEU A O 1
ATOM 1357 N N . TYR A 1 169 ? -10.917 -10.965 -11.783 1.00 98.31 169 TYR A N 1
ATOM 1358 C CA . TYR A 1 169 ? -10.259 -9.908 -11.018 1.00 98.31 169 TYR A CA 1
ATOM 1359 C C . TYR A 1 169 ? -10.959 -8.557 -11.173 1.00 98.31 169 TYR A C 1
ATOM 1361 O O . TYR A 1 169 ? -11.164 -8.065 -12.290 1.00 98.31 169 TYR A O 1
ATOM 1369 N N . GLY A 1 170 ? -11.264 -7.945 -10.031 1.00 97.12 170 GLY A N 1
ATOM 1370 C CA . GLY A 1 170 ? -11.685 -6.556 -9.913 1.00 97.12 170 GLY A CA 1
ATOM 1371 C C . GLY A 1 170 ? -10.623 -5.702 -9.225 1.00 97.12 170 GLY A C 1
ATOM 1372 O O . GLY A 1 170 ? -9.433 -6.032 -9.219 1.00 97.12 170 GLY A O 1
ATOM 1373 N N . ASP A 1 171 ? -11.072 -4.582 -8.674 1.00 97.69 171 ASP A N 1
ATOM 1374 C CA . ASP A 1 171 ? -10.198 -3.556 -8.116 1.00 97.69 171 ASP A CA 1
ATOM 1375 C C . ASP A 1 171 ? -9.824 -3.848 -6.668 1.00 97.69 171 ASP A C 1
ATOM 1377 O O . ASP A 1 171 ? -10.516 -4.584 -5.956 1.00 97.69 171 ASP A O 1
ATOM 1381 N N . MET A 1 172 ? -8.724 -3.241 -6.224 1.00 98.50 172 MET A N 1
ATOM 1382 C CA . MET A 1 172 ? -8.402 -3.220 -4.805 1.00 98.50 172 MET A CA 1
ATOM 1383 C C . MET A 1 172 ? -9.536 -2.533 -4.046 1.00 98.50 172 MET A C 1
ATOM 1385 O O . MET A 1 172 ? -9.929 -1.422 -4.380 1.00 98.50 172 MET A O 1
ATOM 1389 N N . CYS A 1 173 ? -10.052 -3.186 -3.013 1.00 98.31 173 CYS A N 1
ATOM 1390 C CA . CYS A 1 173 ? -11.151 -2.671 -2.210 1.00 98.31 173 CYS A CA 1
ATOM 1391 C C . CYS A 1 173 ? -10.769 -2.461 -0.744 1.00 98.31 173 CYS A C 1
ATOM 1393 O O . CYS A 1 173 ? -11.496 -1.764 -0.047 1.00 98.31 173 CYS A O 1
ATOM 1395 N N . ALA A 1 174 ? -9.645 -3.003 -0.262 1.00 98.56 174 ALA A N 1
ATOM 1396 C CA . ALA A 1 174 ? -9.120 -2.655 1.057 1.00 98.56 174 ALA A CA 1
ATOM 1397 C C . ALA A 1 174 ? -7.597 -2.754 1.158 1.00 98.56 174 ALA A C 1
ATOM 1399 O O . ALA A 1 174 ? -6.974 -3.592 0.505 1.00 98.56 174 ALA A O 1
ATOM 1400 N N . VAL A 1 175 ? -7.029 -1.958 2.061 1.00 98.69 175 VAL A N 1
ATOM 1401 C CA . VAL A 1 175 ? -5.665 -2.091 2.581 1.00 98.69 175 VAL A CA 1
ATOM 1402 C C . VAL A 1 175 ? -5.702 -2.509 4.046 1.00 98.69 175 VAL A C 1
ATOM 1404 O O . VAL A 1 175 ? -6.597 -2.110 4.795 1.00 98.69 175 VAL A O 1
ATOM 1407 N N . LEU A 1 176 ? -4.732 -3.327 4.452 1.00 98.56 176 LEU A N 1
ATOM 1408 C CA . LEU A 1 176 ? -4.693 -3.945 5.771 1.00 98.56 176 LEU A CA 1
ATOM 1409 C C . LEU A 1 176 ? -3.400 -3.571 6.497 1.00 98.56 176 LEU A C 1
ATOM 1411 O O . LEU A 1 176 ? -2.298 -3.863 6.022 1.00 98.56 176 LEU A O 1
ATOM 1415 N N . VAL A 1 177 ? -3.531 -2.980 7.683 1.00 98.62 177 VAL A N 1
ATOM 1416 C CA . VAL A 1 177 ? -2.399 -2.648 8.556 1.00 98.62 177 VAL A CA 1
ATOM 1417 C C . VAL A 1 177 ? -2.626 -3.266 9.924 1.00 98.62 177 VAL A C 1
ATOM 1419 O O . VAL A 1 177 ? -3.653 -3.047 10.554 1.00 98.62 177 VAL A O 1
ATOM 1422 N N . GLN A 1 178 ? -1.659 -4.036 10.403 1.00 98.19 178 GLN A N 1
ATOM 1423 C CA . GLN A 1 178 ? -1.644 -4.511 11.777 1.00 98.19 178 GLN A CA 1
ATOM 1424 C C . GLN A 1 178 ? -0.789 -3.573 12.627 1.00 98.19 178 GLN A C 1
ATOM 1426 O O . GLN A 1 178 ? 0.239 -3.082 12.159 1.00 98.19 178 GLN A O 1
ATOM 1431 N N . VAL A 1 179 ? -1.214 -3.332 13.865 1.00 98.12 179 VAL A N 1
ATOM 1432 C CA . VAL A 1 179 ? -0.499 -2.524 14.865 1.00 98.12 179 VAL A CA 1
ATOM 1433 C C . VAL A 1 179 ? -0.231 -3.338 16.132 1.00 98.12 179 VAL A C 1
ATOM 1435 O O . VAL A 1 179 ? -0.726 -4.457 16.294 1.00 98.12 179 VAL A O 1
ATOM 1438 N N . GLN A 1 180 ? 0.567 -2.792 17.049 1.00 97.00 180 GLN A N 1
ATOM 1439 C CA . GLN A 1 180 ? 0.765 -3.396 18.366 1.00 97.00 180 GLN A CA 1
ATOM 1440 C C . GLN A 1 180 ? -0.525 -3.334 19.201 1.00 97.00 180 GLN A C 1
ATOM 1442 O O . GLN A 1 180 ? -1.323 -2.408 19.075 1.00 97.00 180 GLN A O 1
ATOM 1447 N N . THR A 1 181 ? -0.716 -4.303 20.096 1.00 97.38 181 THR A N 1
ATOM 1448 C CA . THR A 1 181 ? -1.784 -4.261 21.101 1.00 97.38 181 THR A CA 1
ATOM 1449 C C . THR A 1 181 ? -1.729 -2.958 21.899 1.00 97.38 181 THR A C 1
ATOM 1451 O O . THR A 1 181 ? -0.723 -2.678 22.549 1.00 97.38 181 THR A O 1
ATOM 1454 N N . GLY A 1 182 ? -2.817 -2.189 21.874 1.00 97.12 182 GLY A N 1
ATOM 1455 C CA . GLY A 1 182 ? -2.953 -0.900 22.551 1.00 97.12 182 GLY A CA 1
ATOM 1456 C C . GLY A 1 182 ? -2.696 0.317 21.657 1.00 97.12 182 GLY A C 1
ATOM 1457 O O . GLY A 1 182 ? -3.047 1.428 22.054 1.00 97.12 182 GLY A O 1
ATOM 1458 N N . ASP A 1 183 ? -2.137 0.138 20.456 1.00 98.06 183 ASP A N 1
ATOM 1459 C CA . ASP A 1 183 ? -1.758 1.253 19.581 1.00 98.06 183 ASP A CA 1
ATOM 1460 C C . ASP A 1 183 ? -2.898 1.725 18.666 1.00 98.06 183 ASP A C 1
ATOM 1462 O O . ASP A 1 183 ? -2.813 2.825 18.120 1.00 98.06 183 ASP A O 1
ATOM 1466 N N . ALA A 1 184 ? -3.976 0.946 18.501 1.00 98.19 184 ALA A N 1
ATOM 1467 C CA . ALA A 1 184 ? -4.965 1.205 17.455 1.00 98.19 184 ALA A CA 1
ATOM 1468 C C . ALA A 1 184 ? -5.580 2.602 17.536 1.00 98.19 184 ALA A C 1
ATOM 1470 O O . ALA A 1 184 ? -5.572 3.322 16.547 1.00 98.19 184 ALA A O 1
ATOM 1471 N N . ILE A 1 185 ? -6.065 3.028 18.705 1.00 97.94 185 ILE A N 1
ATOM 1472 C CA . ILE A 1 185 ? -6.721 4.339 18.836 1.00 97.94 185 ILE A CA 1
ATOM 1473 C C . ILE A 1 185 ? -5.757 5.483 18.518 1.00 97.94 185 ILE A C 1
ATOM 1475 O O . ILE A 1 185 ? -6.147 6.427 17.838 1.00 97.94 185 ILE A O 1
ATOM 1479 N N . ASN A 1 186 ? -4.500 5.394 18.955 1.00 97.69 186 ASN A N 1
ATOM 1480 C CA . ASN A 1 186 ? -3.513 6.421 18.636 1.00 97.69 186 ASN A CA 1
ATOM 1481 C C . ASN A 1 186 ? -3.162 6.427 17.145 1.00 97.69 186 ASN A C 1
ATOM 1483 O O . ASN A 1 186 ? -2.990 7.497 16.568 1.00 97.69 186 ASN A O 1
ATOM 1487 N N . TYR A 1 187 ? -3.134 5.259 16.503 1.00 98.31 187 TYR A N 1
ATOM 1488 C CA . TYR A 1 187 ? -2.960 5.186 15.059 1.00 98.31 187 TYR A CA 1
ATOM 1489 C C . TYR A 1 187 ? -4.174 5.741 14.296 1.00 98.31 187 TYR A C 1
ATOM 1491 O O . TYR A 1 187 ? -4.001 6.450 13.313 1.00 98.31 187 TYR A O 1
ATOM 1499 N N . LEU A 1 188 ? -5.406 5.519 14.776 1.00 98.31 188 LEU A N 1
ATOM 1500 C CA . LEU A 1 188 ? -6.599 6.167 14.215 1.00 98.31 188 LEU A CA 1
ATOM 1501 C C . LEU A 1 188 ? -6.488 7.696 14.294 1.00 98.31 188 LEU A C 1
ATOM 1503 O O . LEU A 1 188 ? -6.806 8.367 13.316 1.00 98.31 188 LEU A O 1
ATOM 1507 N N . LYS A 1 189 ? -6.011 8.244 15.422 1.00 96.38 189 LYS A N 1
ATOM 1508 C CA . LYS A 1 189 ? -5.742 9.685 15.541 1.00 96.38 189 LYS A CA 1
ATOM 1509 C C . LYS A 1 189 ? -4.744 10.152 14.486 1.00 96.38 189 LYS A C 1
ATOM 1511 O O . LYS A 1 189 ? -5.005 11.149 13.827 1.00 96.38 189 LYS A O 1
ATOM 1516 N N . GLU A 1 190 ? -3.644 9.415 14.314 1.00 96.00 190 GLU A N 1
ATOM 1517 C CA . GLU A 1 190 ? -2.627 9.706 13.297 1.00 96.00 190 GLU A CA 1
ATOM 1518 C C . GLU A 1 190 ? -3.224 9.779 11.892 1.00 96.00 190 GLU A C 1
ATOM 1520 O O . GLU A 1 190 ? -3.050 10.763 11.173 1.00 96.00 190 GLU A O 1
ATOM 1525 N N . LEU A 1 191 ? -4.042 8.792 11.535 1.00 97.19 191 LEU A N 1
ATOM 1526 C CA . LEU A 1 191 ? -4.719 8.776 10.245 1.00 97.19 191 LEU A CA 1
ATOM 1527 C C . LEU A 1 191 ? -5.722 9.924 10.071 1.00 97.19 191 LEU A C 1
ATOM 1529 O O . LEU A 1 191 ? -5.922 10.365 8.942 1.00 97.19 191 LEU A O 1
ATOM 1533 N N . TYR A 1 192 ? -6.348 10.422 11.140 1.00 95.62 192 TYR A N 1
ATOM 1534 C CA . TYR A 1 192 ? -7.354 11.486 11.046 1.00 95.62 192 TYR A CA 1
ATOM 1535 C C . TYR A 1 192 ? -6.773 12.817 10.570 1.00 95.62 192 TYR A C 1
ATOM 1537 O O . TYR A 1 192 ? -7.406 13.492 9.754 1.00 95.62 192 TYR A O 1
ATOM 1545 N N . TYR A 1 193 ? -5.578 13.184 11.033 1.00 90.62 193 TYR A N 1
ATOM 1546 C CA . TYR A 1 193 ? -4.928 14.405 10.563 1.00 90.62 193 TYR A CA 1
ATOM 1547 C C . TYR A 1 193 ? -4.066 14.172 9.314 1.00 90.62 193 TYR A C 1
ATOM 1549 O O . TYR A 1 193 ? -3.995 15.067 8.480 1.00 90.62 193 TYR A O 1
ATOM 1557 N N . MET A 1 194 ? -3.462 12.990 9.124 1.00 95.19 194 MET A N 1
ATOM 1558 C CA . MET A 1 194 ? -2.578 12.732 7.969 1.00 95.19 194 MET A CA 1
ATOM 1559 C C . MET A 1 194 ? -3.302 12.257 6.704 1.00 95.19 194 MET A C 1
ATOM 1561 O O . MET A 1 194 ? -2.719 12.233 5.624 1.00 95.19 194 MET A O 1
ATOM 1565 N N . THR A 1 195 ? -4.553 11.810 6.809 1.00 96.81 195 THR A N 1
ATOM 1566 C CA . THR A 1 195 ? -5.241 11.131 5.702 1.00 96.81 195 THR A CA 1
ATOM 1567 C C . THR A 1 195 ? -6.724 11.508 5.651 1.00 96.81 195 THR A C 1
ATOM 1569 O O . THR A 1 195 ? -7.281 11.993 6.642 1.00 96.81 195 THR A O 1
ATOM 1572 N N . PRO A 1 196 ? -7.427 11.251 4.531 1.00 96.50 196 PRO A N 1
ATOM 1573 C CA . PRO A 1 196 ? -8.864 11.503 4.453 1.00 96.50 196 PRO A CA 1
ATOM 1574 C C . PRO A 1 196 ? -9.717 10.386 5.091 1.00 96.50 196 PRO A C 1
ATOM 1576 O O . PRO A 1 196 ? -10.944 10.471 5.083 1.00 96.50 196 PRO A O 1
ATOM 1579 N N . TYR A 1 197 ? -9.099 9.338 5.650 1.00 97.81 197 TYR A N 1
ATOM 1580 C CA . TYR A 1 197 ? -9.804 8.171 6.182 1.00 97.81 197 TYR A CA 1
ATOM 1581 C C . TYR A 1 197 ? -10.421 8.435 7.558 1.00 97.81 197 TYR A C 1
ATOM 1583 O O . TYR A 1 197 ? -9.779 9.001 8.444 1.00 97.81 197 TYR A O 1
ATOM 1591 N N . ARG A 1 198 ? -11.670 8.002 7.758 1.00 97.06 198 ARG A N 1
ATOM 1592 C CA . ARG A 1 198 ? -12.425 8.162 9.010 1.00 97.06 198 ARG A CA 1
ATOM 1593 C C . ARG A 1 198 ? -13.017 6.852 9.484 1.00 97.06 198 ARG A C 1
ATOM 1595 O O . ARG A 1 198 ? -13.437 6.027 8.678 1.00 97.06 198 ARG A O 1
ATOM 1602 N N . TYR A 1 199 ? -13.054 6.674 10.800 1.00 98.00 199 TYR A N 1
ATOM 1603 C CA . TYR A 1 199 ? -13.637 5.503 11.439 1.00 98.00 199 TYR A CA 1
ATOM 1604 C C . TYR A 1 199 ? -15.103 5.345 11.032 1.00 98.00 199 TYR A C 1
ATOM 1606 O O . TYR A 1 199 ? -15.900 6.271 11.162 1.00 98.00 199 TYR A O 1
ATOM 1614 N N . ALA A 1 200 ? -15.447 4.148 10.567 1.00 97.31 200 ALA A N 1
ATOM 1615 C CA . ALA A 1 200 ? -16.804 3.785 10.188 1.00 97.31 200 ALA A CA 1
ATOM 1616 C C . ALA A 1 200 ? -17.365 2.682 11.091 1.00 97.31 200 ALA A C 1
ATOM 1618 O O . ALA A 1 200 ? -18.552 2.690 11.434 1.00 97.31 200 ALA A O 1
ATOM 1619 N N . ARG A 1 201 ? -16.534 1.696 11.464 1.00 97.69 201 ARG A N 1
ATOM 1620 C CA . ARG A 1 201 ? -16.994 0.546 12.247 1.00 97.69 201 ARG A CA 1
ATOM 1621 C C . ARG A 1 201 ? -15.872 -0.213 12.944 1.00 97.69 201 ARG A C 1
ATOM 1623 O O . ARG A 1 201 ? -14.728 -0.179 12.502 1.00 97.69 201 ARG A O 1
ATOM 1630 N N . SER A 1 202 ? -16.212 -0.957 13.996 1.00 98.44 202 SER A N 1
ATOM 1631 C CA . SER A 1 202 ? -15.286 -1.877 14.657 1.00 98.44 202 SER A CA 1
ATOM 1632 C C . SER A 1 202 ? -15.895 -3.214 15.062 1.00 98.44 202 SER A C 1
ATOM 1634 O O . SER A 1 202 ? -17.079 -3.314 15.396 1.00 98.44 202 SER A O 1
ATOM 1636 N N . TYR A 1 203 ? -15.034 -4.229 15.073 1.00 98.25 203 TYR A N 1
ATOM 1637 C CA . TYR A 1 203 ? -15.360 -5.613 15.405 1.00 98.25 203 TYR A CA 1
ATOM 1638 C C . TYR A 1 203 ? -14.280 -6.228 16.276 1.00 98.25 203 TYR A C 1
ATOM 1640 O O . TYR A 1 203 ? -13.119 -5.842 16.198 1.00 98.25 203 TYR A O 1
ATOM 1648 N N . ILE A 1 204 ? -14.651 -7.202 17.090 1.00 97.62 204 ILE A N 1
ATOM 1649 C CA . ILE A 1 204 ? -13.739 -7.973 17.919 1.00 97.62 204 ILE A CA 1
ATOM 1650 C C . ILE A 1 204 ? -13.977 -9.463 17.675 1.00 97.62 204 ILE A C 1
ATOM 1652 O O . ILE A 1 204 ? -15.098 -9.959 17.780 1.00 97.62 204 ILE A O 1
ATOM 1656 N N . SER A 1 205 ? -12.908 -10.165 17.323 1.00 95.44 205 SER A N 1
ATOM 1657 C CA . SER A 1 205 ? -12.854 -11.626 17.232 1.00 95.44 205 SER A CA 1
ATOM 1658 C C . SER A 1 205 ? -12.180 -12.207 18.475 1.00 95.44 205 SER A C 1
ATOM 1660 O O . SER A 1 205 ? -11.784 -11.470 19.372 1.00 95.44 205 SER A O 1
ATOM 1662 N N . ASP A 1 206 ? -11.953 -13.519 18.491 1.00 92.94 206 ASP A N 1
ATOM 1663 C CA . ASP A 1 206 ? -11.217 -14.190 19.569 1.00 92.94 206 ASP A CA 1
ATOM 1664 C C . ASP A 1 206 ? -9.738 -13.771 19.660 1.00 92.94 206 ASP A C 1
ATOM 1666 O O . ASP A 1 206 ? -9.086 -14.029 20.668 1.00 92.94 206 ASP A O 1
ATOM 1670 N N . THR A 1 207 ? -9.181 -13.150 18.610 1.00 94.44 207 THR A N 1
ATOM 1671 C CA . THR A 1 207 ? -7.738 -12.843 18.529 1.00 94.44 207 THR A CA 1
ATOM 1672 C C . THR A 1 207 ? -7.420 -11.380 18.267 1.00 94.44 207 THR A C 1
ATOM 1674 O O . THR A 1 207 ? -6.364 -10.920 18.692 1.00 94.44 207 THR A O 1
ATOM 1677 N N . HIS A 1 208 ? -8.304 -10.643 17.592 1.00 97.38 208 HIS A N 1
ATOM 1678 C CA . HIS A 1 208 ? -8.042 -9.272 17.150 1.00 97.38 208 HIS A CA 1
ATOM 1679 C C . HIS A 1 208 ? -9.266 -8.374 17.295 1.00 97.38 208 HIS A C 1
ATOM 1681 O O . HIS A 1 208 ? -10.400 -8.828 17.110 1.00 97.38 208 HIS A O 1
ATOM 1687 N N . LYS A 1 209 ? -9.020 -7.082 17.525 1.00 98.25 209 LYS A N 1
ATOM 1688 C CA . LYS A 1 209 ? -9.943 -6.012 17.145 1.00 98.25 209 LYS A CA 1
ATOM 1689 C C . LYS A 1 209 ? -9.654 -5.558 15.722 1.00 98.25 209 LYS A C 1
ATOM 1691 O O . LYS A 1 209 ? -8.505 -5.517 15.290 1.00 98.25 209 LYS A O 1
ATOM 1696 N N . PHE A 1 210 ? -10.713 -5.154 15.044 1.00 98.50 210 PHE A N 1
ATOM 1697 C CA . PHE A 1 210 ? -10.698 -4.589 13.710 1.00 98.50 210 PHE A CA 1
ATOM 1698 C C . PHE A 1 210 ? -11.315 -3.201 13.760 1.00 98.50 210 PHE A C 1
ATOM 1700 O O . PHE A 1 210 ? -12.398 -3.026 14.325 1.00 98.50 210 PHE A O 1
ATOM 1707 N N . TYR A 1 211 ? -10.653 -2.236 13.136 1.00 98.75 211 TYR A N 1
ATOM 1708 C CA . TYR A 1 211 ? -11.155 -0.879 12.955 1.00 98.75 211 TYR A CA 1
ATOM 1709 C C . TYR A 1 211 ? -11.209 -0.603 11.458 1.00 98.75 211 TYR A C 1
ATOM 1711 O O . TYR A 1 211 ? -10.184 -0.627 10.784 1.00 98.75 211 TYR A O 1
ATOM 1719 N N . CYS A 1 212 ? -12.411 -0.394 10.937 1.00 98.56 212 CYS A N 1
ATOM 1720 C CA . CYS A 1 212 ? -12.664 -0.146 9.525 1.00 98.56 212 CYS A CA 1
ATOM 1721 C C . CYS A 1 212 ? -12.823 1.357 9.309 1.00 98.56 212 CYS A C 1
ATOM 1723 O O . CYS A 1 212 ? -13.671 1.986 9.955 1.00 98.56 212 CYS A O 1
ATOM 1725 N N . LEU A 1 213 ? -12.009 1.917 8.418 1.00 98.56 213 LEU A N 1
ATOM 1726 C CA . LEU A 1 213 ? -12.046 3.319 8.040 1.00 98.56 213 LEU A CA 1
ATOM 1727 C C . LEU A 1 213 ? -12.410 3.472 6.559 1.00 98.56 213 LEU A C 1
ATOM 1729 O O . LEU A 1 213 ? -12.030 2.657 5.713 1.00 98.56 213 LEU A O 1
ATOM 1733 N N . GLU A 1 214 ? -13.110 4.559 6.253 1.00 97.44 214 GLU A N 1
ATOM 1734 C CA . GLU A 1 214 ? -13.559 4.928 4.912 1.00 97.44 214 GLU A CA 1
ATOM 1735 C C . GLU A 1 214 ? -13.024 6.302 4.515 1.00 97.44 214 GLU A C 1
ATOM 1737 O O . GLU A 1 214 ? -12.907 7.192 5.354 1.00 97.44 214 GLU A O 1
ATOM 1742 N N . ASN A 1 215 ? -12.750 6.480 3.224 1.00 96.31 215 ASN A N 1
ATOM 1743 C CA . ASN A 1 215 ? -12.513 7.787 2.616 1.00 96.31 215 ASN A CA 1
ATOM 1744 C C . ASN A 1 215 ? -13.703 8.155 1.714 1.00 96.31 215 ASN A C 1
ATOM 1746 O O . ASN A 1 215 ? -14.577 8.933 2.090 1.00 96.31 215 ASN A O 1
ATOM 1750 N N . THR A 1 216 ? -13.780 7.512 0.549 1.00 94.94 216 THR A N 1
ATOM 1751 C CA . THR A 1 216 ? -14.929 7.560 -0.360 1.00 94.94 216 THR A CA 1
ATOM 1752 C C . THR A 1 216 ? -15.367 6.136 -0.688 1.00 94.94 216 THR A C 1
ATOM 1754 O O . THR A 1 216 ? -14.633 5.183 -0.421 1.00 94.94 216 THR A O 1
ATOM 1757 N N . LYS A 1 217 ? -16.548 5.972 -1.296 1.00 92.50 217 LYS A N 1
ATOM 1758 C CA . LYS A 1 217 ? -17.011 4.656 -1.768 1.00 92.50 217 LYS A CA 1
ATOM 1759 C C . LYS A 1 217 ? -16.247 4.140 -2.992 1.00 92.50 217 LYS A C 1
ATOM 1761 O O . LYS A 1 217 ? -16.364 2.962 -3.305 1.00 92.50 217 LYS A O 1
ATOM 1766 N N . ASP A 1 218 ? -15.454 4.994 -3.633 1.00 91.81 218 ASP A N 1
ATOM 1767 C CA . ASP A 1 218 ? -14.630 4.635 -4.785 1.00 91.81 218 ASP A CA 1
ATOM 1768 C C . ASP A 1 218 ? -13.163 4.383 -4.410 1.00 91.81 218 ASP A C 1
ATOM 1770 O O . ASP A 1 218 ? -12.383 4.022 -5.280 1.00 91.81 218 ASP A O 1
ATOM 1774 N N . SER A 1 219 ? -12.771 4.563 -3.143 1.00 96.06 219 SER A N 1
ATOM 1775 C CA . SER A 1 219 ? -11.415 4.288 -2.644 1.00 96.06 219 SER A CA 1
ATOM 1776 C C . SER A 1 219 ? -11.376 2.987 -1.834 1.00 96.06 219 SER A C 1
ATOM 1778 O O . SER A 1 219 ? -12.377 2.646 -1.204 1.00 96.06 219 SER A O 1
ATOM 1780 N N . PRO A 1 220 ? -10.234 2.278 -1.762 1.00 98.25 220 PRO A N 1
ATOM 1781 C CA . PRO A 1 220 ? -10.098 1.124 -0.877 1.00 98.25 220 PRO A CA 1
ATOM 1782 C C . PRO A 1 220 ? -10.398 1.492 0.582 1.00 98.25 220 PRO A C 1
ATOM 1784 O O . PRO A 1 220 ? -9.965 2.539 1.044 1.00 98.25 220 PRO A O 1
ATOM 1787 N N . ALA A 1 221 ? -11.087 0.636 1.336 1.00 98.50 221 ALA A N 1
ATOM 1788 C CA . ALA A 1 221 ? -11.214 0.790 2.783 1.00 98.50 221 ALA A CA 1
ATOM 1789 C C . ALA A 1 221 ? -9.852 0.611 3.477 1.00 98.50 221 ALA A C 1
ATOM 1791 O O . ALA A 1 221 ? -8.997 -0.138 3.005 1.00 98.50 221 ALA A O 1
ATOM 1792 N N . PHE A 1 222 ? -9.662 1.240 4.634 1.00 98.69 222 PHE A N 1
ATOM 1793 C CA . PHE A 1 222 ? -8.459 1.059 5.447 1.00 98.69 222 PHE A CA 1
ATOM 1794 C C . PHE A 1 222 ? -8.827 0.268 6.702 1.00 98.69 222 PHE A C 1
ATOM 1796 O O . PHE A 1 222 ? -9.602 0.744 7.531 1.00 98.69 222 PHE A O 1
ATOM 1803 N N . ILE A 1 223 ? -8.316 -0.957 6.840 1.00 98.62 223 ILE A N 1
ATOM 1804 C CA . ILE A 1 223 ? -8.643 -1.834 7.970 1.00 98.62 223 ILE A CA 1
ATOM 1805 C C . ILE A 1 223 ? -7.417 -1.991 8.860 1.00 98.62 223 ILE A C 1
ATOM 1807 O O . ILE A 1 223 ? -6.360 -2.448 8.419 1.00 98.62 223 ILE A O 1
ATOM 1811 N N . ILE A 1 224 ? -7.585 -1.640 10.132 1.00 98.75 224 ILE A N 1
ATOM 1812 C CA . ILE A 1 224 ? -6.563 -1.798 11.162 1.00 98.75 224 ILE A CA 1
ATOM 1813 C C . ILE A 1 224 ? -6.863 -3.043 11.985 1.00 98.75 224 ILE A C 1
ATOM 1815 O O . ILE A 1 224 ? -7.980 -3.202 12.481 1.00 98.75 224 ILE A O 1
ATOM 1819 N N . LEU A 1 225 ? -5.854 -3.892 12.156 1.00 98.31 225 LEU A N 1
ATOM 1820 C CA . LEU A 1 225 ? -5.885 -5.080 12.998 1.00 98.31 225 LEU A CA 1
ATOM 1821 C C . LEU A 1 225 ? -5.071 -4.818 14.270 1.00 98.31 225 LEU A C 1
ATOM 1823 O O . LEU A 1 225 ? -3.908 -4.427 14.205 1.00 98.31 225 LEU A O 1
ATOM 1827 N N . GLU A 1 226 ? -5.662 -5.071 15.433 1.00 98.19 226 GLU A N 1
ATOM 1828 C CA . GLU A 1 226 ? -4.994 -4.985 16.734 1.00 98.19 226 GLU A CA 1
ATOM 1829 C C . GLU A 1 226 ? -5.131 -6.327 17.462 1.00 98.19 226 GLU A C 1
ATOM 1831 O O . GLU A 1 226 ? -6.252 -6.687 17.835 1.00 98.19 226 GLU A O 1
ATOM 1836 N N . PRO A 1 227 ? -4.038 -7.076 17.693 1.00 97.44 227 PRO A N 1
ATOM 1837 C CA . PRO A 1 227 ? -4.094 -8.296 18.489 1.00 97.44 227 PRO A CA 1
ATOM 1838 C C . PRO A 1 227 ? -4.602 -8.016 19.908 1.00 97.44 227 PRO A C 1
ATOM 1840 O O . PRO A 1 227 ? -4.193 -7.040 20.540 1.00 97.44 227 PRO A O 1
ATOM 1843 N N . LEU A 1 228 ? -5.467 -8.887 20.429 1.00 96.56 228 LEU A N 1
ATOM 1844 C CA . LEU A 1 228 ? -6.015 -8.772 21.785 1.00 96.56 228 LEU A CA 1
ATOM 1845 C C . LEU A 1 228 ? -4.982 -9.081 22.867 1.00 96.56 228 LEU A C 1
ATOM 1847 O O . LEU A 1 228 ? -4.983 -8.441 23.917 1.00 96.56 228 LEU A O 1
ATOM 1851 N N . ASP A 1 229 ? -4.119 -10.063 22.611 1.00 95.31 229 ASP A N 1
ATOM 1852 C CA . ASP A 1 229 ? -3.046 -10.461 23.516 1.00 95.31 229 ASP A CA 1
ATOM 1853 C C . ASP A 1 229 ? -1.734 -9.782 23.084 1.00 95.31 229 ASP A C 1
ATOM 1855 O O . ASP A 1 229 ? -1.294 -9.996 21.950 1.00 95.31 229 ASP A O 1
ATOM 1859 N N . PRO A 1 230 ? -1.056 -9.011 23.957 1.00 90.44 230 PRO A N 1
ATOM 1860 C CA . PRO A 1 230 ? 0.260 -8.449 23.644 1.00 90.44 230 PRO A CA 1
ATOM 1861 C C . PRO A 1 230 ? 1.326 -9.516 23.336 1.00 90.44 230 PRO A C 1
ATOM 1863 O O . PRO A 1 230 ? 2.339 -9.210 22.706 1.00 90.44 230 PRO A O 1
ATOM 1866 N N . ASN A 1 231 ? 1.102 -10.766 23.753 1.00 90.44 231 ASN A N 1
ATOM 1867 C CA . ASN A 1 231 ? 1.944 -11.923 23.465 1.00 90.44 231 ASN A CA 1
ATOM 1868 C C . ASN A 1 231 ? 1.450 -12.759 22.282 1.00 90.44 231 ASN A C 1
ATOM 1870 O O . ASN A 1 231 ? 1.975 -13.858 22.081 1.00 90.44 231 ASN A O 1
ATOM 1874 N N . PHE A 1 232 ? 0.470 -12.275 21.511 1.00 93.12 232 PHE A N 1
ATOM 1875 C CA . PHE A 1 232 ? 0.011 -12.944 20.300 1.00 93.12 232 PHE A CA 1
ATOM 1876 C C . PHE A 1 232 ? 1.199 -13.265 19.381 1.00 93.12 232 PHE A C 1
ATOM 1878 O O . PHE A 1 232 ? 2.142 -12.479 19.251 1.00 93.12 232 PHE A O 1
ATOM 1885 N N . ARG A 1 233 ? 1.184 -14.462 18.787 1.00 92.88 233 ARG A N 1
ATOM 1886 C CA . ARG A 1 233 ? 2.245 -14.946 17.901 1.00 92.88 233 ARG A CA 1
ATOM 1887 C C . ARG A 1 233 ? 1.638 -15.599 16.674 1.00 92.88 233 ARG A C 1
ATOM 1889 O O . ARG A 1 233 ? 0.957 -16.612 16.784 1.00 92.88 233 ARG A O 1
ATOM 1896 N N . ASP A 1 234 ? 1.974 -15.046 15.525 1.00 93.75 234 ASP A N 1
ATOM 1897 C CA . ASP A 1 234 ? 1.700 -15.582 14.198 1.00 93.75 234 ASP A CA 1
ATOM 1898 C C . ASP A 1 234 ? 2.942 -15.435 13.301 1.00 93.75 234 ASP A C 1
ATOM 1900 O O . ASP A 1 234 ? 4.024 -15.037 13.754 1.00 93.75 234 ASP A O 1
ATOM 1904 N N . ASP A 1 235 ? 2.793 -15.739 12.017 1.00 92.56 235 ASP A N 1
ATOM 1905 C CA . ASP A 1 235 ? 3.865 -15.596 11.034 1.00 92.56 235 ASP A CA 1
ATOM 1906 C C . ASP A 1 235 ? 4.412 -14.165 10.950 1.00 92.56 235 ASP A C 1
ATOM 1908 O O . ASP A 1 235 ? 5.628 -13.985 10.894 1.00 92.56 235 ASP A O 1
ATOM 1912 N N . ILE A 1 236 ? 3.559 -13.140 11.045 1.00 92.56 236 ILE A N 1
ATOM 1913 C CA . ILE A 1 236 ? 3.983 -11.733 11.030 1.00 92.56 236 ILE A CA 1
ATOM 1914 C C . ILE A 1 236 ? 4.895 -11.434 12.215 1.00 92.56 236 ILE A C 1
ATOM 1916 O O . ILE A 1 236 ? 5.977 -10.870 12.032 1.00 92.56 236 ILE A O 1
ATOM 1920 N N . THR A 1 237 ? 4.502 -11.853 13.418 1.00 94.00 237 THR A N 1
ATOM 1921 C CA . THR A 1 237 ? 5.315 -11.626 14.618 1.00 94.00 237 THR A CA 1
ATOM 1922 C C . THR A 1 237 ? 6.683 -12.291 14.515 1.00 94.00 237 THR A C 1
ATOM 1924 O O . THR A 1 237 ? 7.693 -11.711 14.920 1.00 94.00 237 THR A O 1
ATOM 1927 N N . ARG A 1 238 ? 6.732 -13.509 13.958 1.00 94.25 238 ARG A N 1
ATOM 1928 C CA . ARG A 1 238 ? 7.963 -14.287 13.789 1.00 94.25 238 ARG A CA 1
ATOM 1929 C C . ARG A 1 238 ? 8.872 -13.619 12.768 1.00 94.25 238 ARG A C 1
ATOM 1931 O O . ARG A 1 238 ? 10.049 -13.427 13.056 1.00 94.25 238 ARG A O 1
ATOM 1938 N N . LEU A 1 239 ? 8.310 -13.207 11.632 1.00 93.62 239 LEU A N 1
ATOM 1939 C CA . LEU A 1 239 ? 9.019 -12.484 10.581 1.00 93.62 239 LEU A CA 1
ATOM 1940 C C . LEU A 1 239 ? 9.620 -11.186 11.117 1.00 93.62 239 LEU A C 1
ATOM 1942 O O . LEU A 1 239 ? 10.826 -10.987 11.017 1.00 93.62 239 LEU A O 1
ATOM 1946 N N . ASN A 1 240 ? 8.812 -10.339 11.753 1.00 95.00 240 ASN A N 1
ATOM 1947 C CA . ASN A 1 240 ? 9.259 -9.035 12.240 1.00 95.00 240 ASN A CA 1
ATOM 1948 C C . ASN A 1 240 ? 10.350 -9.149 13.317 1.00 95.00 240 ASN A C 1
ATOM 1950 O O . ASN A 1 240 ? 11.272 -8.337 13.335 1.00 95.00 240 ASN A O 1
ATOM 1954 N N . LYS A 1 241 ? 10.300 -10.178 14.176 1.00 95.44 241 LYS A N 1
ATOM 1955 C CA . LYS A 1 241 ? 11.319 -10.417 15.214 1.00 95.44 241 LYS A CA 1
ATOM 1956 C C . LYS A 1 241 ? 12.700 -10.783 14.671 1.00 95.44 241 LYS A C 1
ATOM 1958 O O . LYS A 1 241 ? 13.672 -10.635 15.412 1.00 95.44 241 LYS A O 1
ATOM 1963 N N . MET A 1 242 ? 12.800 -11.241 13.421 1.00 95.12 242 MET A N 1
ATOM 1964 C CA . MET A 1 242 ? 14.090 -11.537 12.787 1.00 95.12 242 MET A CA 1
ATOM 1965 C C . MET A 1 242 ? 14.868 -10.278 12.388 1.00 95.12 242 MET A C 1
ATOM 1967 O O . MET A 1 242 ? 16.074 -10.365 12.171 1.00 95.12 242 MET A O 1
ATOM 1971 N N . TYR A 1 243 ? 14.205 -9.123 12.292 1.00 95.12 243 TYR A N 1
ATOM 1972 C CA . TYR A 1 243 ? 14.790 -7.904 11.740 1.00 95.12 243 TYR A CA 1
ATOM 1973 C C . TYR A 1 243 ? 14.974 -6.830 12.822 1.00 95.12 243 TYR A C 1
ATOM 1975 O O . TYR A 1 243 ? 14.043 -6.575 13.591 1.00 95.12 243 TYR A O 1
ATOM 1983 N N . PRO A 1 244 ? 16.153 -6.185 12.906 1.00 94.06 244 PRO A N 1
ATOM 1984 C CA . PRO A 1 244 ? 16.534 -5.351 14.045 1.00 94.06 244 PRO A CA 1
ATOM 1985 C C . PRO A 1 244 ? 15.575 -4.187 14.303 1.00 94.06 244 PRO A C 1
ATOM 1987 O O . PRO A 1 244 ? 15.180 -3.995 15.448 1.00 94.06 244 PRO A O 1
ATOM 1990 N N . ASN A 1 245 ? 15.130 -3.476 13.267 1.00 92.31 245 ASN A N 1
ATOM 1991 C CA . ASN A 1 245 ? 14.283 -2.292 13.435 1.00 92.31 245 ASN A CA 1
ATOM 1992 C C . ASN A 1 245 ? 12.783 -2.629 13.497 1.00 92.31 245 ASN A C 1
ATOM 1994 O O . ASN A 1 245 ? 11.975 -1.798 13.892 1.00 92.31 245 ASN A O 1
ATOM 1998 N N . SER A 1 246 ? 12.382 -3.849 13.120 1.00 92.88 246 SER A N 1
ATOM 1999 C CA . SER A 1 246 ? 10.984 -4.303 13.240 1.00 92.88 246 SER A CA 1
ATOM 2000 C C . SER A 1 246 ? 10.705 -5.080 14.523 1.00 92.88 246 SER A C 1
ATOM 2002 O O . SER A 1 246 ? 9.545 -5.324 14.851 1.00 92.88 246 SER A O 1
ATOM 2004 N N . ARG A 1 247 ? 11.745 -5.490 15.258 1.00 93.50 247 ARG A N 1
ATOM 2005 C CA . ARG A 1 247 ? 11.584 -6.387 16.407 1.00 93.50 247 ARG A CA 1
ATOM 2006 C C . ARG A 1 247 ? 10.881 -5.751 17.601 1.00 93.50 247 ARG A C 1
ATOM 2008 O O . ARG A 1 247 ? 10.258 -6.484 18.362 1.00 93.50 247 ARG A O 1
ATOM 2015 N N . GLU A 1 248 ? 11.002 -4.436 17.786 1.00 90.94 248 GLU A N 1
ATOM 2016 C CA . GLU A 1 248 ? 10.375 -3.731 18.913 1.00 90.94 248 GLU A CA 1
ATOM 2017 C C . GLU A 1 248 ? 8.858 -3.638 18.724 1.00 90.94 248 GLU A C 1
ATOM 2019 O O . GLU A 1 248 ? 8.090 -3.982 19.620 1.00 90.94 248 GLU A O 1
ATOM 2024 N N . LYS A 1 249 ? 8.422 -3.269 17.516 1.00 93.62 249 LYS A N 1
ATOM 2025 C CA . LYS A 1 249 ? 7.015 -3.242 17.096 1.00 93.62 249 LYS A CA 1
ATOM 2026 C C . LYS A 1 249 ? 6.687 -4.477 16.257 1.00 93.62 249 LYS A C 1
ATOM 2028 O O . LYS A 1 249 ? 6.241 -4.387 15.117 1.00 93.62 249 LYS A O 1
ATOM 2033 N N . PHE A 1 250 ? 6.916 -5.661 16.822 1.00 94.44 250 PHE A N 1
ATOM 2034 C CA . PHE A 1 250 ? 6.850 -6.923 16.079 1.00 94.44 250 PHE A CA 1
ATOM 2035 C C . PHE A 1 250 ? 5.459 -7.278 15.533 1.00 94.44 250 PHE A C 1
ATOM 2037 O O . PHE A 1 250 ? 5.377 -8.088 14.615 1.00 94.44 250 PHE A O 1
ATOM 2044 N N . ASN A 1 251 ? 4.377 -6.681 16.033 1.00 94.88 251 ASN A N 1
ATOM 2045 C CA . ASN A 1 251 ? 3.046 -6.849 15.439 1.00 94.88 251 ASN A CA 1
ATOM 2046 C C . ASN A 1 251 ? 2.766 -5.857 14.301 1.00 94.88 251 ASN A C 1
ATOM 2048 O O . ASN A 1 251 ? 1.873 -6.115 13.496 1.00 94.88 251 ASN A O 1
ATOM 2052 N N . ALA A 1 252 ? 3.502 -4.744 14.237 1.00 95.94 252 ALA A N 1
ATOM 2053 C CA . ALA A 1 252 ? 3.194 -3.622 13.365 1.00 95.94 252 ALA A CA 1
ATOM 2054 C C . ALA A 1 252 ? 3.739 -3.811 11.946 1.00 95.94 252 ALA A C 1
ATOM 2056 O O . ALA A 1 252 ? 4.941 -4.026 11.752 1.00 95.94 252 ALA A O 1
ATOM 2057 N N . ARG A 1 253 ? 2.850 -3.731 10.951 1.00 96.12 253 ARG A N 1
ATOM 2058 C CA . ARG A 1 253 ? 3.182 -3.640 9.520 1.00 96.12 253 ARG A CA 1
ATOM 2059 C C . ARG A 1 253 ? 1.925 -3.472 8.669 1.00 96.12 253 ARG A C 1
ATOM 2061 O O . ARG A 1 253 ? 0.831 -3.864 9.065 1.00 96.12 253 ARG A O 1
ATOM 2068 N N . TYR A 1 254 ? 2.112 -3.053 7.423 1.00 98.12 254 TYR A N 1
ATOM 2069 C CA . TYR A 1 254 ? 1.196 -3.432 6.347 1.00 98.12 254 TYR A CA 1
ATOM 2070 C C . TYR A 1 254 ? 1.221 -4.953 6.147 1.00 98.12 254 TYR A C 1
ATOM 2072 O O . TYR A 1 254 ? 2.302 -5.538 6.008 1.00 98.12 254 TYR A O 1
ATOM 2080 N N . VAL A 1 255 ? 0.053 -5.595 6.148 1.00 96.56 255 VAL A N 1
ATOM 2081 C CA . VAL A 1 255 ? -0.066 -7.062 6.041 1.00 96.56 255 VAL A CA 1
ATOM 2082 C C . VAL A 1 255 ? -0.600 -7.528 4.692 1.00 96.56 255 VAL A C 1
ATOM 2084 O O . VAL A 1 255 ? -0.460 -8.703 4.353 1.00 96.56 255 VAL A O 1
ATOM 2087 N N . GLY A 1 256 ? -1.180 -6.624 3.903 1.00 97.19 256 GLY A N 1
ATOM 2088 C CA . GLY A 1 256 ? -1.709 -6.957 2.590 1.00 97.19 256 GLY A CA 1
ATOM 2089 C C . GLY A 1 256 ? -2.882 -6.096 2.158 1.00 97.19 256 GLY A C 1
ATOM 2090 O O . GLY A 1 256 ? -3.150 -5.020 2.698 1.00 97.19 256 GLY A O 1
ATOM 2091 N N . GLU A 1 257 ? -3.608 -6.622 1.185 1.00 98.31 257 GLU A N 1
ATOM 2092 C CA . GLU A 1 257 ? -4.724 -5.957 0.528 1.00 98.31 257 GLU A CA 1
ATOM 2093 C C . GLU A 1 257 ? -5.834 -6.948 0.176 1.00 98.31 257 GLU A C 1
ATOM 2095 O O . GLU A 1 257 ? -5.622 -8.161 0.129 1.00 98.31 257 GLU A O 1
ATOM 2100 N N . ILE A 1 258 ? -7.024 -6.423 -0.101 1.00 98.62 258 ILE A N 1
ATOM 2101 C CA . ILE A 1 258 ? -8.170 -7.199 -0.575 1.00 98.62 258 ILE A CA 1
ATOM 2102 C C . ILE A 1 258 ? -8.594 -6.654 -1.935 1.00 98.62 258 ILE A C 1
ATOM 2104 O O . ILE A 1 258 ? -8.704 -5.439 -2.106 1.00 98.62 258 ILE A O 1
ATOM 2108 N N . TYR A 1 259 ? -8.869 -7.551 -2.877 1.00 98.62 259 TYR A N 1
ATOM 2109 C CA . TYR A 1 259 ? -9.482 -7.248 -4.163 1.00 98.62 259 TYR A CA 1
ATOM 2110 C C . TYR A 1 259 ? -10.943 -7.685 -4.169 1.00 98.62 259 TYR A C 1
ATOM 2112 O O . TYR A 1 259 ? -11.277 -8.815 -3.793 1.00 98.62 259 TYR A O 1
ATOM 2120 N N . HIS A 1 260 ? -11.809 -6.805 -4.662 1.00 98.06 260 HIS A N 1
ATOM 2121 C CA . HIS A 1 260 ? -13.140 -7.214 -5.071 1.00 98.06 260 HIS A CA 1
ATOM 2122 C C . HIS A 1 260 ? -13.027 -8.073 -6.337 1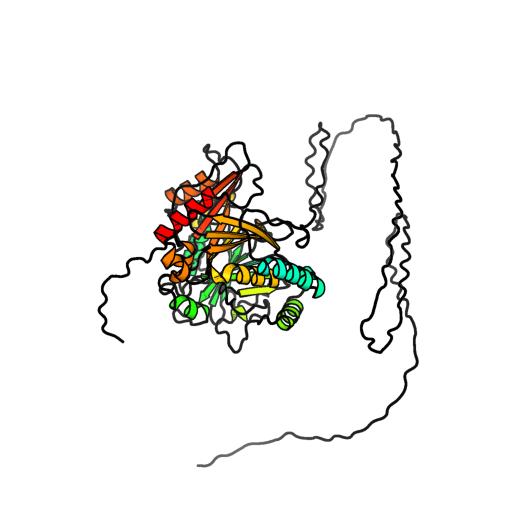.00 98.06 260 HIS A C 1
ATOM 2124 O O . HIS A 1 260 ? -12.167 -7.856 -7.194 1.00 98.06 260 HIS A O 1
ATOM 2130 N N . CYS A 1 261 ? -13.884 -9.076 -6.467 1.00 98.31 261 CYS A N 1
ATOM 2131 C CA . CYS A 1 261 ? -13.886 -9.996 -7.592 1.00 98.31 261 CYS A CA 1
ATOM 2132 C C . CYS A 1 261 ? -15.293 -10.507 -7.885 1.00 98.31 261 CYS A C 1
ATOM 2134 O O . CYS A 1 261 ? -16.194 -10.390 -7.062 1.00 98.31 261 CYS A O 1
ATOM 2136 N N . LYS A 1 262 ? -15.487 -11.122 -9.054 1.00 98.06 262 LYS A N 1
ATOM 2137 C CA . LYS A 1 262 ? -16.796 -11.702 -9.396 1.00 98.06 262 LYS A CA 1
ATOM 2138 C C . LYS A 1 262 ? -17.120 -12.950 -8.573 1.00 98.06 262 LYS A C 1
ATOM 2140 O O . LYS A 1 262 ? -18.252 -13.107 -8.134 1.00 98.06 262 LYS A O 1
ATOM 2145 N N . HIS A 1 263 ? -16.137 -13.838 -8.391 1.00 98.12 263 HIS A N 1
ATOM 2146 C CA . HIS A 1 263 ? -16.299 -15.120 -7.696 1.00 98.12 263 HIS A CA 1
ATOM 2147 C C . HIS A 1 263 ? -15.000 -15.538 -6.996 1.00 98.12 263 HIS A C 1
ATOM 2149 O O . HIS A 1 263 ? -14.090 -16.086 -7.627 1.00 98.12 263 HIS A O 1
ATOM 2155 N N . LYS A 1 264 ? -14.921 -15.324 -5.678 1.00 97.88 264 LYS A N 1
ATOM 2156 C CA . LYS A 1 264 ? -13.702 -15.603 -4.892 1.00 97.88 264 LYS A CA 1
ATOM 2157 C C . LYS A 1 264 ? -13.333 -17.091 -4.860 1.00 97.88 264 LYS A C 1
ATOM 2159 O O . LYS A 1 264 ? -12.152 -17.430 -4.877 1.00 97.88 264 LYS A O 1
ATOM 2164 N N . ASP A 1 265 ? -14.327 -17.983 -4.844 1.00 98.25 265 ASP A N 1
ATOM 2165 C CA . ASP A 1 265 ? -14.107 -19.436 -4.796 1.00 98.25 265 ASP A CA 1
ATOM 2166 C C . ASP A 1 265 ? -13.496 -19.965 -6.102 1.00 98.25 265 ASP A C 1
ATOM 2168 O O . ASP A 1 265 ? -12.590 -20.801 -6.074 1.00 98.25 265 ASP A O 1
ATOM 2172 N N . GLU A 1 266 ? -13.936 -19.440 -7.251 1.00 98.69 266 GLU A N 1
ATOM 2173 C CA . GLU A 1 266 ? -13.371 -19.816 -8.551 1.00 98.69 266 GLU A CA 1
ATOM 2174 C C . GLU A 1 266 ? -11.949 -19.261 -8.712 1.00 98.69 266 GLU A C 1
ATOM 2176 O O . GLU A 1 266 ? -11.067 -19.992 -9.163 1.00 98.69 266 GLU A O 1
ATOM 2181 N N . ILE A 1 267 ? -11.681 -18.027 -8.252 1.00 98.69 267 ILE A N 1
ATOM 2182 C CA . ILE A 1 267 ? -10.309 -17.493 -8.183 1.00 98.69 267 ILE A CA 1
ATOM 2183 C C . ILE A 1 267 ? -9.417 -18.417 -7.358 1.00 98.69 267 ILE A C 1
ATOM 2185 O O . ILE A 1 267 ? -8.359 -18.819 -7.841 1.00 98.69 267 ILE A O 1
ATOM 2189 N N . ARG A 1 268 ? -9.840 -18.789 -6.141 1.00 98.56 268 ARG A N 1
ATOM 2190 C CA . ARG A 1 268 ? -9.075 -19.693 -5.272 1.00 98.56 268 ARG A CA 1
ATOM 2191 C C . ARG A 1 268 ? -8.771 -21.009 -5.978 1.00 98.56 268 ARG A C 1
ATOM 2193 O O . ARG A 1 268 ? -7.621 -21.434 -6.000 1.00 98.56 268 ARG A O 1
ATOM 2200 N N . LYS A 1 269 ? -9.775 -21.631 -6.598 1.00 98.69 269 LYS A N 1
ATOM 2201 C CA . LYS A 1 269 ? -9.621 -22.885 -7.347 1.00 98.69 269 LYS A CA 1
ATOM 2202 C C . LYS A 1 269 ? -8.610 -22.759 -8.490 1.00 98.69 269 LYS A C 1
ATOM 2204 O O . LYS A 1 269 ? -7.713 -23.598 -8.595 1.00 98.69 269 LYS A O 1
ATOM 2209 N N . ILE A 1 270 ? -8.722 -21.723 -9.325 1.00 98.81 270 ILE A N 1
ATOM 2210 C CA . ILE A 1 270 ? -7.800 -21.509 -10.448 1.00 98.81 270 ILE A CA 1
ATOM 2211 C C . ILE A 1 270 ? -6.386 -21.233 -9.926 1.00 98.81 270 ILE A C 1
ATOM 2213 O O . ILE A 1 270 ? -5.434 -21.879 -10.361 1.00 98.81 270 ILE A O 1
ATOM 2217 N N . LEU A 1 271 ? -6.233 -20.335 -8.951 1.00 98.75 271 LEU A N 1
ATOM 2218 C CA . LEU A 1 271 ? -4.939 -20.007 -8.354 1.00 98.75 271 LEU A CA 1
ATOM 2219 C C . LEU A 1 271 ? -4.291 -21.211 -7.646 1.00 98.75 271 LEU A C 1
ATOM 2221 O O . LEU A 1 271 ? -3.082 -21.406 -7.746 1.00 98.75 271 LEU A O 1
ATOM 2225 N N . THR A 1 272 ? -5.067 -22.098 -7.027 1.00 98.56 272 THR A N 1
ATOM 2226 C CA . THR A 1 272 ? -4.539 -23.364 -6.495 1.00 98.56 272 THR A CA 1
ATOM 2227 C C . THR A 1 272 ? -4.073 -24.310 -7.603 1.00 98.56 272 THR A C 1
ATOM 2229 O O . THR A 1 272 ? -3.003 -24.896 -7.473 1.00 98.56 272 THR A O 1
ATOM 2232 N N . SER A 1 273 ? -4.779 -24.403 -8.740 1.00 98.44 273 SER A N 1
ATOM 2233 C CA . SER A 1 273 ? -4.289 -25.166 -9.912 1.00 98.44 273 SER A CA 1
ATOM 2234 C C . SER A 1 273 ? -2.985 -24.602 -10.500 1.00 98.44 273 SER A C 1
ATOM 2236 O O . SER A 1 273 ? -2.252 -25.271 -11.224 1.00 98.44 273 SER A O 1
ATOM 2238 N N . HIS A 1 274 ? -2.700 -23.353 -10.153 1.00 97.88 274 HIS A N 1
ATOM 2239 C CA . HIS A 1 274 ? -1.538 -22.566 -10.519 1.00 97.88 274 HIS A CA 1
ATOM 2240 C C . HIS A 1 274 ? -0.415 -22.612 -9.462 1.00 97.88 274 HIS A C 1
ATOM 2242 O O . HIS A 1 274 ? 0.584 -21.916 -9.641 1.00 97.88 274 HIS A O 1
ATOM 2248 N N . ASN A 1 275 ? -0.566 -23.431 -8.411 1.00 97.25 275 ASN A N 1
ATOM 2249 C CA . ASN A 1 275 ? 0.329 -23.588 -7.255 1.00 97.25 275 ASN A CA 1
ATOM 2250 C C . ASN A 1 275 ? 0.410 -22.387 -6.296 1.00 97.25 275 ASN A C 1
ATOM 2252 O O . ASN A 1 275 ? 1.343 -22.303 -5.501 1.00 97.25 275 ASN A O 1
ATOM 2256 N N . PHE A 1 276 ? -0.579 -21.492 -6.309 1.00 98.12 276 PHE A N 1
ATOM 2257 C CA . PHE A 1 276 ? -0.755 -20.524 -5.229 1.00 98.12 276 PHE A CA 1
ATOM 2258 C C . PHE A 1 276 ? -1.543 -21.149 -4.079 1.00 98.12 276 PHE A C 1
ATOM 2260 O O . PHE A 1 276 ? -2.624 -21.719 -4.265 1.00 98.12 276 PHE A O 1
ATOM 2267 N N . TYR A 1 277 ? -1.008 -21.007 -2.871 1.00 96.31 277 TYR A N 1
ATOM 2268 C CA . TYR A 1 277 ? -1.609 -21.544 -1.658 1.00 96.31 277 TYR A CA 1
ATOM 2269 C C . TYR A 1 277 ? -2.371 -20.462 -0.900 1.00 96.31 277 TYR A C 1
ATOM 2271 O O . TYR A 1 277 ? -1.955 -19.306 -0.834 1.00 96.31 277 TYR A O 1
ATOM 2279 N N . PHE A 1 278 ? -3.477 -20.868 -0.288 1.00 97.69 278 PHE A N 1
ATOM 2280 C CA . PHE A 1 278 ? -4.319 -20.022 0.550 1.00 97.69 278 PHE A CA 1
ATOM 2281 C C . PHE A 1 278 ? -4.112 -20.362 2.023 1.00 97.69 278 PHE A C 1
ATOM 2283 O O . PHE A 1 278 ? -3.616 -21.444 2.343 1.00 97.69 278 PHE A O 1
ATOM 2290 N N . ALA A 1 279 ? -4.470 -19.433 2.906 1.00 95.88 279 ALA A N 1
ATOM 2291 C CA . ALA A 1 279 ? -4.393 -19.637 4.345 1.00 95.88 279 ALA A CA 1
ATOM 2292 C C . ALA A 1 279 ? -5.183 -20.888 4.771 1.00 95.88 279 ALA A C 1
ATOM 2294 O O . ALA A 1 279 ? -6.295 -21.144 4.294 1.00 95.88 279 ALA A O 1
ATOM 2295 N N . ASP A 1 280 ? -4.589 -21.667 5.675 1.00 92.69 280 ASP A N 1
ATOM 2296 C CA . ASP A 1 280 ? -5.153 -22.912 6.191 1.00 92.69 280 ASP A CA 1
ATOM 2297 C C . ASP A 1 280 ? -5.565 -22.704 7.657 1.00 92.69 280 ASP A C 1
ATOM 2299 O O . ASP A 1 280 ? -4.701 -22.432 8.496 1.00 92.69 280 ASP A O 1
ATOM 2303 N N . PRO A 1 281 ? -6.854 -22.877 8.012 1.00 90.62 281 PRO A N 1
ATOM 2304 C CA . PRO A 1 281 ? -7.324 -22.753 9.391 1.00 90.62 281 PRO A CA 1
ATOM 2305 C C . PRO A 1 281 ? -6.557 -23.605 10.414 1.00 90.62 281 PRO A C 1
ATOM 2307 O O . PRO A 1 281 ? -6.517 -23.228 11.591 1.00 90.62 281 PRO A O 1
ATOM 2310 N N . GLY A 1 282 ? -5.984 -24.738 9.986 1.00 91.38 282 GLY A N 1
ATOM 2311 C CA . GLY A 1 282 ? -5.185 -25.640 10.815 1.00 91.38 282 GLY A CA 1
ATOM 2312 C C . GLY A 1 282 ? -3.745 -25.178 11.052 1.00 91.38 282 GLY A C 1
ATOM 2313 O O . GLY A 1 282 ? -3.110 -25.662 11.986 1.00 91.38 282 GLY A O 1
ATOM 2314 N N . MET A 1 283 ? -3.240 -24.235 10.250 1.00 89.50 283 MET A N 1
ATOM 2315 C CA . MET A 1 283 ? -1.868 -23.718 10.342 1.00 89.50 283 MET A CA 1
ATOM 2316 C C . MET A 1 283 ? -1.789 -22.220 10.650 1.00 89.50 283 MET A C 1
ATOM 2318 O O . MET A 1 283 ? -0.732 -21.751 11.049 1.00 89.50 283 MET A O 1
ATOM 2322 N N . THR A 1 284 ? -2.872 -21.467 10.463 1.00 92.44 284 THR A N 1
ATOM 2323 C CA . THR A 1 284 ? -2.874 -20.011 10.618 1.00 92.44 284 THR A CA 1
ATOM 2324 C C . THR A 1 284 ? -3.459 -19.592 11.968 1.00 92.44 284 THR A C 1
ATOM 2326 O O . THR A 1 284 ? -4.621 -19.881 12.283 1.00 92.44 284 THR A O 1
ATOM 2329 N N . GLU A 1 285 ? -2.661 -18.894 12.780 1.00 92.62 285 GLU A N 1
ATOM 2330 C CA . GLU A 1 285 ? -3.072 -18.417 14.105 1.00 92.62 285 GLU A CA 1
ATOM 2331 C C . GLU A 1 285 ? -4.063 -17.254 14.018 1.00 92.62 285 GLU A C 1
ATOM 2333 O O . GLU A 1 285 ? -5.096 -17.274 14.691 1.00 92.62 285 GLU A O 1
ATOM 2338 N N . ASN A 1 286 ? -3.793 -16.267 13.158 1.00 91.81 286 ASN A N 1
ATOM 2339 C CA . ASN A 1 286 ? -4.695 -15.141 12.945 1.00 91.81 286 ASN A CA 1
ATOM 2340 C C . ASN A 1 286 ? -5.889 -15.563 12.072 1.00 91.81 286 ASN A C 1
ATOM 2342 O O . ASN A 1 286 ? -5.788 -15.694 10.851 1.00 91.81 286 ASN A O 1
ATOM 2346 N N . LYS A 1 287 ? -7.049 -15.756 12.710 1.00 89.38 287 LYS A N 1
ATOM 2347 C CA . LYS A 1 287 ? -8.255 -16.289 12.059 1.00 89.38 287 LYS A CA 1
ATOM 2348 C C . LYS A 1 287 ? -8.876 -15.358 11.021 1.00 89.38 287 LYS A C 1
ATOM 2350 O O . LYS A 1 287 ? -9.658 -15.838 10.205 1.00 89.38 287 LYS A O 1
ATOM 2355 N N . PHE A 1 288 ? -8.481 -14.086 10.983 1.00 92.81 288 PHE A N 1
ATOM 2356 C CA . PHE A 1 288 ? -8.868 -13.165 9.915 1.00 92.81 288 PHE A CA 1
ATOM 2357 C C . PHE A 1 288 ? -8.495 -13.697 8.522 1.00 92.81 288 PHE A C 1
ATOM 2359 O O . PHE A 1 288 ? -9.330 -13.698 7.619 1.00 92.81 288 PHE A O 1
ATOM 2366 N N . TYR A 1 289 ? -7.289 -14.254 8.360 1.00 94.31 289 TYR A N 1
ATOM 2367 C CA . TYR A 1 289 ? -6.843 -14.812 7.075 1.00 94.31 289 TYR A CA 1
ATOM 2368 C C . TYR A 1 289 ? -7.633 -16.053 6.642 1.00 94.31 289 TYR A C 1
ATOM 2370 O O . TYR A 1 289 ? -7.595 -16.452 5.483 1.00 94.31 289 TYR A O 1
ATOM 2378 N N . CYS A 1 290 ? -8.367 -16.664 7.569 1.00 92.44 290 CYS A N 1
ATOM 2379 C CA . CYS A 1 290 ? -9.202 -17.833 7.329 1.00 92.44 290 CYS A CA 1
ATOM 2380 C C . CYS A 1 290 ? -10.700 -17.501 7.380 1.00 92.44 290 CYS A C 1
ATOM 2382 O O . CYS A 1 290 ? -11.515 -18.405 7.586 1.00 92.44 290 CYS A O 1
ATOM 2384 N N . SER A 1 291 ? -11.066 -16.223 7.232 1.00 90.25 291 SER A N 1
ATOM 2385 C CA . SER A 1 291 ? -12.466 -15.806 7.155 1.00 90.25 291 SER A CA 1
ATOM 2386 C C . SER A 1 291 ? -13.189 -16.502 5.993 1.00 90.25 291 SER A C 1
ATOM 2388 O O . SER A 1 291 ? -12.579 -16.878 4.993 1.00 90.25 291 SER A O 1
ATOM 2390 N N . LYS A 1 292 ? -14.510 -16.669 6.100 1.00 91.94 292 LYS A N 1
ATOM 2391 C CA . LYS A 1 292 ? -15.320 -17.203 4.991 1.00 91.94 292 LYS A CA 1
ATOM 2392 C C . LYS A 1 292 ? -15.586 -16.158 3.910 1.00 91.94 292 LYS A C 1
ATOM 2394 O O . LYS A 1 292 ? -15.752 -16.508 2.742 1.00 91.94 292 LYS A O 1
ATOM 2399 N N . ALA A 1 293 ? -15.652 -14.891 4.312 1.00 95.44 293 ALA A N 1
ATOM 2400 C CA . ALA A 1 293 ? -15.953 -13.772 3.432 1.00 95.44 293 ALA A CA 1
ATOM 2401 C C . ALA A 1 293 ? -14.812 -13.480 2.447 1.00 95.44 293 ALA A C 1
ATOM 2403 O O . ALA A 1 293 ? -15.068 -13.051 1.322 1.00 95.44 293 ALA A O 1
ATOM 2404 N N . ILE A 1 294 ? -13.564 -13.736 2.856 1.00 97.25 294 ILE A N 1
ATOM 2405 C CA . ILE A 1 294 ? -12.364 -13.387 2.096 1.00 97.25 294 ILE A CA 1
ATOM 2406 C C . ILE A 1 294 ? -11.421 -14.590 2.025 1.00 97.25 294 ILE A C 1
ATOM 2408 O O . ILE A 1 294 ? -11.006 -15.122 3.055 1.00 97.25 294 ILE A O 1
ATOM 2412 N N . HIS A 1 295 ? -11.010 -14.971 0.813 1.00 97.75 295 HIS A N 1
ATOM 2413 C CA . HIS A 1 295 ? -9.942 -15.958 0.624 1.00 97.75 295 HIS A CA 1
ATOM 2414 C C . HIS A 1 295 ? -8.593 -15.262 0.538 1.00 97.75 295 HIS A C 1
ATOM 2416 O O . HIS A 1 295 ? -8.313 -14.600 -0.459 1.00 97.75 295 HIS A O 1
ATOM 2422 N N . PHE A 1 296 ? -7.756 -15.450 1.554 1.00 98.38 296 PHE A N 1
ATOM 2423 C CA . PHE A 1 296 ? -6.399 -14.915 1.590 1.00 98.38 296 PHE A CA 1
ATOM 2424 C C . PHE A 1 296 ? -5.368 -15.927 1.100 1.00 98.38 296 PHE A C 1
ATOM 2426 O O . PHE A 1 296 ? -5.380 -17.092 1.513 1.00 98.38 296 PHE A O 1
ATOM 2433 N N . THR A 1 297 ? -4.439 -15.480 0.256 1.00 98.31 297 THR A N 1
ATOM 2434 C CA . THR A 1 297 ? -3.223 -16.242 -0.039 1.00 98.31 297 THR A CA 1
ATOM 2435 C C . THR A 1 297 ? -2.397 -16.423 1.236 1.00 98.31 297 THR A C 1
ATOM 2437 O O . THR A 1 297 ? -2.503 -15.643 2.189 1.00 98.31 297 THR A O 1
ATOM 2440 N N . ARG A 1 298 ? -1.505 -17.417 1.260 1.00 96.31 298 ARG A N 1
ATOM 2441 C CA . ARG A 1 298 ? -0.390 -17.386 2.217 1.00 96.31 298 ARG A CA 1
ATOM 2442 C C . ARG A 1 298 ? 0.444 -16.116 1.998 1.00 96.31 298 ARG A C 1
ATOM 2444 O O . ARG A 1 298 ? 0.343 -15.478 0.946 1.00 96.31 298 ARG A O 1
ATOM 2451 N N . LEU A 1 299 ? 1.238 -15.745 3.003 1.00 95.75 299 LEU A N 1
ATOM 2452 C CA . LEU A 1 299 ? 2.184 -14.639 2.864 1.00 95.75 299 LEU A CA 1
ATOM 2453 C C . LEU A 1 299 ? 3.127 -14.926 1.690 1.00 95.75 299 LEU A C 1
ATOM 2455 O O . LEU A 1 299 ? 3.662 -16.027 1.593 1.00 95.75 299 LEU A O 1
ATOM 2459 N N . SER A 1 300 ? 3.300 -13.937 0.819 1.00 97.19 300 SER A N 1
ATOM 2460 C CA . SER A 1 300 ? 4.257 -13.964 -0.289 1.00 97.19 300 SER A CA 1
ATOM 2461 C C . SER A 1 300 ? 5.680 -14.159 0.234 1.00 97.19 300 SER A C 1
ATOM 2463 O O . SER A 1 300 ? 6.085 -13.486 1.185 1.00 97.19 300 SER A O 1
ATOM 2465 N N . ASP A 1 301 ? 6.465 -15.011 -0.423 1.00 94.75 301 ASP A N 1
ATOM 2466 C CA . ASP A 1 301 ? 7.876 -15.221 -0.073 1.00 94.75 301 ASP A CA 1
ATOM 2467 C C . ASP A 1 301 ? 8.745 -13.989 -0.393 1.00 94.75 301 ASP A C 1
ATOM 2469 O O . ASP A 1 301 ? 9.806 -13.793 0.203 1.00 94.75 301 ASP A O 1
ATOM 2473 N N . PHE A 1 302 ? 8.275 -13.116 -1.290 1.00 97.25 302 PHE A N 1
ATOM 2474 C CA . PHE A 1 302 ? 9.016 -11.941 -1.753 1.00 97.25 302 PHE A CA 1
ATOM 2475 C C . PHE A 1 302 ? 8.656 -10.652 -1.009 1.00 97.25 302 PHE A C 1
ATOM 2477 O O . PHE A 1 302 ? 9.474 -9.739 -0.923 1.00 97.25 302 PHE A O 1
ATOM 2484 N N . THR A 1 303 ? 7.437 -10.547 -0.472 1.00 96.81 303 THR A N 1
ATOM 2485 C CA . THR A 1 303 ? 6.938 -9.307 0.162 1.00 96.81 303 THR A CA 1
ATOM 2486 C C . THR A 1 303 ? 6.442 -9.497 1.589 1.00 96.81 303 THR A C 1
ATOM 2488 O O . THR A 1 303 ? 6.272 -8.518 2.320 1.00 96.81 303 THR A O 1
ATOM 2491 N N . TYR A 1 304 ? 6.182 -10.744 1.988 1.00 96.12 304 TYR A N 1
ATOM 2492 C CA . TYR A 1 304 ? 5.495 -11.108 3.225 1.00 96.12 304 TYR A CA 1
ATOM 2493 C C . TYR A 1 304 ? 4.107 -10.469 3.392 1.00 96.12 304 TYR A C 1
ATOM 2495 O O . TYR A 1 304 ? 3.627 -10.335 4.517 1.00 96.12 304 TYR A O 1
ATOM 2503 N N . ASN A 1 305 ? 3.470 -10.064 2.293 1.00 96.25 305 ASN A N 1
ATOM 2504 C CA . ASN A 1 305 ? 2.092 -9.583 2.279 1.00 96.25 305 ASN A CA 1
ATOM 2505 C C . ASN A 1 305 ? 1.153 -10.704 1.807 1.00 96.25 305 ASN A C 1
ATOM 2507 O O . ASN A 1 305 ? 1.574 -11.615 1.092 1.00 96.25 305 ASN A O 1
ATOM 2511 N N . SER A 1 306 ? -0.118 -10.631 2.195 1.00 97.12 306 SER A N 1
ATOM 2512 C CA . SER A 1 306 ? -1.181 -11.518 1.708 1.00 97.12 306 SER A CA 1
ATOM 2513 C C . SER A 1 306 ? -2.122 -10.782 0.752 1.00 97.12 306 SER A C 1
ATOM 2515 O O . SER A 1 306 ? -2.368 -9.585 0.906 1.00 97.12 306 SER A O 1
ATOM 2517 N N . VAL A 1 307 ? -2.680 -11.509 -0.217 1.00 98.50 307 VAL A N 1
ATOM 2518 C CA . VAL A 1 307 ? -3.718 -11.009 -1.122 1.00 98.50 307 VAL A CA 1
ATOM 2519 C C . VAL A 1 307 ? -5.045 -11.685 -0.792 1.00 98.50 307 VAL A C 1
ATOM 2521 O O . VAL A 1 307 ? -5.154 -12.910 -0.839 1.00 98.50 307 VAL A O 1
ATOM 2524 N N . GLY A 1 308 ? -6.057 -10.887 -0.458 1.00 98.50 308 GLY A N 1
ATOM 2525 C CA . GLY A 1 308 ? -7.429 -11.331 -0.221 1.00 98.50 308 GLY A CA 1
ATOM 2526 C C . GLY A 1 308 ? -8.325 -11.160 -1.445 1.00 98.50 308 GLY A C 1
ATOM 2527 O O . GLY A 1 308 ? -8.186 -10.189 -2.186 1.00 98.50 308 GLY A O 1
ATOM 2528 N N . TYR A 1 309 ? -9.294 -12.058 -1.623 1.00 98.69 309 TYR A N 1
ATOM 2529 C CA . TYR A 1 309 ? -10.358 -11.922 -2.625 1.00 98.69 309 TYR A CA 1
ATOM 2530 C C . TYR A 1 309 ? -11.736 -12.039 -1.986 1.00 98.69 309 TYR A C 1
ATOM 2532 O O . TYR A 1 309 ? -12.000 -13.004 -1.262 1.00 98.69 309 TYR A O 1
ATOM 2540 N N . MET A 1 310 ? -12.623 -11.099 -2.305 1.00 97.62 310 MET A N 1
ATOM 2541 C CA . MET A 1 310 ? -14.023 -11.120 -1.876 1.00 97.62 310 MET A CA 1
ATOM 2542 C C . MET A 1 310 ? -14.967 -10.765 -3.025 1.00 97.62 310 MET A C 1
ATOM 2544 O O . MET A 1 310 ? -14.609 -9.993 -3.908 1.00 97.62 310 MET A O 1
ATOM 2548 N N . ASP A 1 311 ? -16.174 -11.320 -3.016 1.00 96.75 311 ASP A N 1
ATOM 2549 C CA . ASP A 1 311 ? -17.216 -11.084 -4.028 1.00 96.75 311 ASP A CA 1
ATOM 2550 C C . ASP A 1 311 ? -18.406 -10.257 -3.511 1.00 96.75 311 ASP A C 1
ATOM 2552 O O . ASP A 1 311 ? -19.282 -9.869 -4.281 1.00 96.75 311 ASP A O 1
ATOM 2556 N N . ALA A 1 312 ? -18.405 -9.919 -2.220 1.00 94.94 312 ALA A N 1
ATOM 2557 C CA . ALA A 1 312 ? -19.305 -8.936 -1.625 1.00 94.94 312 ALA A CA 1
ATOM 2558 C C . ALA A 1 312 ? -18.721 -7.510 -1.701 1.00 94.94 312 ALA A C 1
ATOM 2560 O O . ALA A 1 312 ? -17.581 -7.294 -2.127 1.00 94.94 312 ALA A O 1
ATOM 2561 N N . SER A 1 313 ? -19.508 -6.523 -1.268 1.00 94.31 313 SER A N 1
ATOM 2562 C CA . SER A 1 313 ? -19.026 -5.152 -1.082 1.00 94.31 313 SER A CA 1
ATOM 2563 C C . SER A 1 313 ? -18.172 -5.055 0.179 1.00 94.31 313 SER A C 1
ATOM 2565 O O . SER A 1 313 ? -18.621 -5.449 1.253 1.00 94.31 313 SER A O 1
ATOM 2567 N N . ILE A 1 314 ? -16.983 -4.454 0.081 1.00 95.56 314 ILE A N 1
ATOM 2568 C CA . ILE A 1 314 ? -16.124 -4.194 1.248 1.00 95.56 314 ILE A CA 1
ATOM 2569 C C . ILE A 1 314 ? -16.797 -3.291 2.293 1.00 95.56 314 ILE A C 1
ATOM 2571 O O . ILE A 1 314 ? -16.511 -3.397 3.481 1.00 95.56 314 ILE A O 1
ATOM 2575 N N . PHE A 1 315 ? -17.709 -2.417 1.855 1.00 95.31 315 PHE A N 1
ATOM 2576 C CA . PHE A 1 315 ? -18.412 -1.471 2.723 1.00 95.31 315 PHE A CA 1
ATOM 2577 C C . PHE A 1 315 ? -19.648 -2.072 3.402 1.00 95.31 315 PHE A C 1
ATOM 2579 O O . PHE A 1 315 ? -20.249 -1.425 4.261 1.00 95.31 315 PHE A O 1
ATOM 2586 N N . ASP A 1 316 ? -20.024 -3.305 3.052 1.00 94.62 316 ASP A N 1
ATOM 2587 C CA . ASP A 1 316 ? -20.897 -4.113 3.899 1.00 94.62 316 ASP A CA 1
ATOM 2588 C C . ASP A 1 316 ? -20.044 -4.836 4.944 1.00 94.62 316 ASP A C 1
ATOM 2590 O O . ASP A 1 316 ? -19.770 -6.033 4.856 1.00 94.62 316 ASP A O 1
ATOM 2594 N N . TYR A 1 317 ? -19.585 -4.080 5.940 1.00 93.69 317 TYR A N 1
ATOM 2595 C CA . TYR A 1 317 ? -18.669 -4.594 6.954 1.00 93.69 317 TYR A CA 1
ATOM 2596 C C . TYR A 1 317 ? -19.230 -5.770 7.761 1.00 93.69 317 TYR A C 1
ATOM 2598 O O . TYR A 1 317 ? -18.457 -6.585 8.260 1.00 93.69 317 TYR A O 1
ATOM 2606 N N . ASP A 1 318 ? -20.556 -5.884 7.891 1.00 91.38 318 ASP A N 1
ATOM 2607 C CA . ASP A 1 318 ? -21.161 -7.007 8.611 1.00 91.38 318 ASP A CA 1
ATOM 2608 C C . ASP A 1 318 ? -20.979 -8.317 7.831 1.00 91.38 318 ASP A C 1
ATOM 2610 O O . ASP A 1 318 ? -20.790 -9.370 8.440 1.00 91.38 318 ASP A O 1
ATOM 2614 N N . SER A 1 319 ? -20.933 -8.247 6.494 1.00 90.31 319 SER A N 1
ATOM 2615 C CA . SER A 1 319 ? -20.654 -9.400 5.628 1.00 90.31 319 SER A CA 1
ATOM 2616 C C . SER A 1 319 ? -19.216 -9.920 5.722 1.00 90.31 319 SER A C 1
ATOM 2618 O O . SER A 1 319 ? -18.945 -11.033 5.277 1.00 90.31 319 SER A O 1
ATOM 2620 N N . LEU A 1 320 ? -18.296 -9.153 6.321 1.00 91.38 320 LEU A N 1
ATOM 2621 C CA . LEU A 1 320 ? -16.904 -9.572 6.512 1.00 91.38 320 LEU A CA 1
ATOM 2622 C C . LEU A 1 320 ? -16.738 -10.604 7.637 1.00 91.38 320 LEU A C 1
ATOM 2624 O O . LEU A 1 320 ? -15.673 -11.206 7.754 1.00 91.38 320 LEU A O 1
ATOM 2628 N N . GLU A 1 321 ? -17.770 -10.804 8.468 1.00 91.25 321 GLU A N 1
ATOM 2629 C CA . GLU A 1 321 ? -17.778 -11.775 9.571 1.00 91.25 321 GLU A CA 1
ATOM 2630 C C . GLU A 1 321 ? -16.582 -11.617 10.542 1.00 91.25 321 GLU A C 1
ATOM 2632 O O . GLU A 1 321 ? -16.051 -12.594 11.069 1.00 91.25 321 GLU A O 1
ATOM 2637 N N . LEU A 1 322 ? -16.164 -10.375 10.826 1.00 94.00 322 LEU A N 1
ATOM 2638 C CA . LEU A 1 322 ? -14.985 -10.046 11.656 1.00 94.00 322 LEU A CA 1
ATOM 2639 C C . LEU A 1 322 ? -15.161 -10.297 13.170 1.00 94.00 322 LEU A C 1
ATOM 2641 O O . LEU A 1 322 ? -14.314 -9.905 13.975 1.00 94.00 322 LEU A O 1
ATOM 2645 N N . GLY A 1 323 ? -16.260 -10.935 13.574 1.00 94.50 323 GLY A N 1
ATOM 2646 C CA . GLY A 1 323 ? -16.613 -11.202 14.967 1.00 94.50 323 GLY A CA 1
ATOM 2647 C C . GLY A 1 323 ? -17.719 -10.289 15.499 1.00 94.50 323 GLY A C 1
ATOM 2648 O O . GLY A 1 323 ? -18.586 -9.823 14.759 1.00 94.50 323 GLY A O 1
ATOM 2649 N N . GLN A 1 324 ? -17.725 -10.058 16.810 1.00 96.94 324 GLN A N 1
ATOM 2650 C CA . GLN A 1 324 ? -18.746 -9.261 17.482 1.00 96.94 324 GLN A CA 1
ATOM 2651 C C . GLN A 1 324 ? -18.523 -7.767 17.229 1.00 96.94 324 GLN A C 1
ATOM 2653 O O . GLN A 1 324 ? -17.417 -7.256 17.378 1.00 96.94 324 GLN A O 1
ATOM 2658 N N . ARG A 1 325 ? -19.586 -7.026 16.914 1.00 97.44 325 ARG A N 1
ATOM 2659 C CA . ARG A 1 325 ? -19.513 -5.563 16.843 1.00 97.44 325 ARG A CA 1
ATOM 2660 C C . ARG A 1 325 ? -19.242 -4.970 18.228 1.00 97.44 325 ARG A C 1
ATOM 2662 O O . ARG A 1 325 ? -19.936 -5.300 19.190 1.00 97.44 325 ARG A O 1
ATOM 2669 N N . PHE A 1 326 ? -18.294 -4.043 18.307 1.00 97.81 326 PHE A N 1
ATOM 2670 C CA . PHE A 1 326 ? -18.110 -3.180 19.475 1.00 97.81 326 PHE A CA 1
ATOM 2671 C C . PHE A 1 326 ? -18.086 -1.716 19.040 1.00 97.81 326 PHE A C 1
ATOM 2673 O O . PHE A 1 326 ? -17.904 -1.417 17.859 1.00 97.81 326 PHE A O 1
ATOM 2680 N N . TYR A 1 327 ? -18.282 -0.817 19.996 1.00 97.62 327 TYR A N 1
ATOM 2681 C CA . TYR A 1 327 ? -18.289 0.624 19.770 1.00 97.62 327 TYR A CA 1
ATOM 2682 C C . TYR A 1 327 ? -17.137 1.262 20.530 1.00 97.62 327 TYR A C 1
ATOM 2684 O O . TYR A 1 327 ? -16.768 0.792 21.612 1.00 97.62 327 TYR A O 1
ATOM 2692 N N . LEU A 1 328 ? -16.581 2.325 19.957 1.00 97.81 328 LEU A N 1
ATOM 2693 C CA . LEU A 1 328 ? -15.622 3.163 20.660 1.00 97.81 328 LEU A CA 1
ATOM 2694 C C . LEU A 1 328 ? -16.270 3.724 21.932 1.00 97.81 328 LEU A C 1
ATOM 2696 O O . LEU A 1 328 ? -17.484 3.920 22.011 1.00 97.81 328 LEU A O 1
ATOM 2700 N N . THR A 1 329 ? -15.467 3.949 22.967 1.00 97.94 329 THR A N 1
ATOM 2701 C CA . THR A 1 329 ? -15.968 4.653 24.150 1.00 97.94 329 THR A CA 1
ATOM 2702 C C . THR A 1 329 ? -16.242 6.113 23.794 1.00 97.94 329 THR A C 1
ATOM 2704 O O . THR A 1 329 ? -15.583 6.671 22.920 1.00 97.94 329 THR A O 1
ATOM 2707 N N . LYS A 1 330 ? -17.140 6.777 24.532 1.00 97.81 330 LYS A N 1
ATOM 2708 C CA . LYS A 1 330 ? -17.414 8.215 24.337 1.00 97.81 330 LYS A CA 1
ATOM 2709 C C . LYS A 1 330 ? -16.151 9.080 24.377 1.00 97.81 330 LYS A C 1
ATOM 2711 O O . LYS A 1 330 ? -16.087 10.107 23.718 1.00 97.81 330 LYS A O 1
ATOM 2716 N N . GLU A 1 331 ? -15.159 8.675 25.168 1.00 97.69 331 GLU A N 1
ATOM 2717 C CA . GLU A 1 331 ? -13.880 9.381 25.244 1.00 97.69 331 GLU A CA 1
ATOM 2718 C C . GLU A 1 331 ? -13.030 9.164 23.987 1.00 97.69 331 GLU A C 1
ATOM 2720 O O . GLU A 1 331 ? -12.450 10.114 23.475 1.00 97.69 331 GLU A O 1
ATOM 2725 N N . GLN A 1 332 ? -12.991 7.940 23.453 1.00 97.50 332 GLN A N 1
ATOM 2726 C CA . GLN A 1 332 ? -12.310 7.650 22.188 1.00 97.50 332 GLN A CA 1
ATOM 2727 C C . GLN A 1 332 ? -12.966 8.392 21.018 1.00 97.50 332 GLN A C 1
ATOM 2729 O O . GLN A 1 332 ? -12.255 8.986 20.216 1.00 97.50 332 GLN A O 1
ATOM 2734 N N . GLU A 1 333 ? -14.300 8.408 20.952 1.00 97.06 333 GLU A N 1
ATOM 2735 C CA . GLU A 1 333 ? -15.053 9.182 19.954 1.00 97.06 333 GLU A CA 1
ATOM 2736 C C . GLU A 1 333 ? -14.728 10.673 20.063 1.00 97.06 333 GLU A C 1
ATOM 2738 O O . GLU A 1 333 ? -14.297 11.274 19.088 1.00 97.06 333 GLU A O 1
ATOM 2743 N N . ARG A 1 334 ? -14.808 11.246 21.273 1.00 96.94 334 ARG A N 1
ATOM 2744 C CA . ARG A 1 334 ? -14.488 12.660 21.521 1.00 96.94 33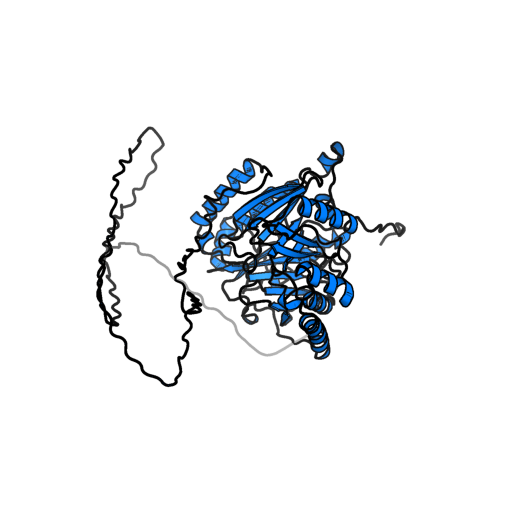4 ARG A CA 1
ATOM 2745 C C . ARG A 1 334 ? -13.072 13.030 21.078 1.00 96.94 334 ARG A C 1
ATOM 2747 O O . ARG A 1 334 ? -12.859 14.134 20.585 1.00 96.94 334 ARG A O 1
ATOM 2754 N N . ILE A 1 335 ? -12.103 12.140 21.292 1.00 95.00 335 ILE A N 1
ATOM 2755 C CA . ILE A 1 335 ? -10.726 12.345 20.843 1.00 95.00 335 ILE A CA 1
ATOM 2756 C C . ILE A 1 335 ? -10.673 12.378 19.314 1.00 95.00 335 ILE A C 1
ATOM 2758 O O . ILE A 1 335 ? -10.137 13.331 18.762 1.00 95.00 335 ILE A O 1
ATOM 2762 N N . LEU A 1 336 ? -11.249 11.385 18.632 1.00 96.19 336 LEU A N 1
ATOM 2763 C CA . LEU A 1 336 ? -11.244 11.332 17.168 1.00 96.19 336 LEU A CA 1
ATOM 2764 C C . LEU A 1 336 ? -12.005 12.510 16.539 1.00 96.19 336 LEU A C 1
ATOM 2766 O O . LEU A 1 336 ? -11.523 13.095 15.575 1.00 96.19 336 LEU A O 1
ATOM 2770 N N . ASP A 1 337 ? -13.140 12.911 17.110 1.00 95.50 337 ASP A N 1
ATOM 2771 C CA . ASP A 1 337 ? -13.913 14.073 16.657 1.00 95.50 337 ASP A CA 1
ATOM 2772 C C . ASP A 1 337 ? -13.116 15.376 16.789 1.00 95.50 337 ASP A C 1
ATOM 2774 O O . ASP A 1 337 ? -13.214 16.257 15.934 1.00 95.50 337 ASP A O 1
ATOM 2778 N N . ALA A 1 338 ? -12.305 15.505 17.846 1.00 93.69 338 ALA A N 1
ATOM 2779 C CA . ALA A 1 338 ? -11.421 16.651 18.012 1.00 93.69 338 ALA A CA 1
ATOM 2780 C C . ALA A 1 338 ? -10.344 16.689 16.917 1.00 93.69 338 ALA A C 1
ATOM 2782 O O . ALA A 1 338 ? -10.159 17.739 16.307 1.00 93.69 338 ALA A O 1
ATOM 2783 N N . GLU A 1 339 ? -9.693 15.559 16.619 1.00 92.12 339 GLU A N 1
ATOM 2784 C CA . GLU A 1 339 ? -8.693 15.489 15.540 1.00 92.12 339 GLU A CA 1
ATOM 2785 C C . GLU A 1 339 ? -9.323 15.772 14.164 1.00 92.12 339 GLU A C 1
ATOM 2787 O O . GLU A 1 339 ? -8.775 16.528 13.358 1.00 92.12 339 GLU A O 1
ATOM 2792 N N . ASP A 1 340 ? -10.518 15.226 13.902 1.00 93.19 340 ASP A N 1
ATOM 2793 C CA . ASP A 1 340 ? -11.230 15.477 12.648 1.00 93.19 340 ASP A CA 1
ATOM 2794 C C . ASP A 1 340 ? -11.589 16.956 12.501 1.00 93.19 340 ASP A C 1
ATOM 2796 O O . ASP A 1 340 ? -11.372 17.556 11.444 1.00 93.19 340 ASP A O 1
ATOM 2800 N N . LYS A 1 341 ? -12.079 17.567 13.586 1.00 93.62 341 LYS A N 1
ATOM 2801 C CA . LYS A 1 341 ? -12.416 18.986 13.610 1.00 93.62 341 LYS A CA 1
ATOM 2802 C C . LYS A 1 341 ? -11.213 19.857 13.267 1.00 93.62 341 LYS A C 1
ATOM 2804 O O . LYS A 1 341 ? -11.381 20.793 12.494 1.00 93.62 341 LYS A O 1
ATOM 2809 N N . ILE A 1 342 ? -10.020 19.551 13.775 1.00 91.56 342 ILE A N 1
ATOM 2810 C CA . ILE A 1 342 ? -8.831 20.340 13.434 1.00 91.56 342 ILE A CA 1
ATOM 2811 C C . ILE A 1 342 ? -8.519 20.211 11.935 1.00 91.56 342 ILE A C 1
ATOM 2813 O O . ILE A 1 342 ? -8.334 21.230 11.276 1.00 91.56 342 ILE A O 1
ATOM 2817 N N . SER A 1 343 ? -8.550 18.994 11.371 1.00 89.94 343 SER A N 1
ATOM 2818 C CA . SER A 1 343 ? -8.318 18.768 9.928 1.00 89.94 343 SER A CA 1
ATOM 2819 C C . SER A 1 343 ? -9.350 19.457 9.016 1.00 89.94 343 SER A C 1
ATOM 2821 O O . SER A 1 343 ? -9.073 19.786 7.860 1.00 89.94 343 SER A O 1
ATOM 2823 N N . HIS A 1 344 ? -10.567 19.654 9.528 1.00 91.56 344 HIS A N 1
ATOM 2824 C CA . HIS A 1 344 ? -11.629 20.386 8.852 1.00 91.56 344 HIS A CA 1
ATOM 2825 C C . HIS A 1 344 ? -11.421 21.900 8.969 1.00 91.56 344 HIS A C 1
ATOM 2827 O O . HIS A 1 344 ? -11.476 22.609 7.967 1.00 91.56 344 HIS A O 1
ATOM 2833 N N . ASP A 1 345 ? -11.174 22.398 10.181 1.00 93.44 345 ASP A N 1
ATOM 2834 C CA . ASP A 1 345 ? -11.016 23.826 10.467 1.00 93.44 345 ASP A CA 1
ATOM 2835 C C . ASP A 1 345 ? -9.778 24.415 9.776 1.00 93.44 345 ASP A C 1
ATOM 2837 O O . ASP A 1 345 ? -9.825 25.549 9.303 1.00 93.44 345 ASP A O 1
ATOM 2841 N N . ASN A 1 346 ? -8.695 23.639 9.663 1.00 91.56 346 ASN A N 1
ATOM 2842 C CA . ASN A 1 346 ? -7.497 24.023 8.916 1.00 91.56 346 ASN A CA 1
ATOM 2843 C C . ASN A 1 346 ? -7.589 23.702 7.407 1.00 91.56 346 ASN A C 1
ATOM 2845 O O . ASN A 1 346 ? -6.630 23.907 6.677 1.00 91.56 346 ASN A O 1
ATOM 2849 N N . GLY A 1 347 ? -8.710 23.159 6.921 1.00 91.75 347 GLY A N 1
ATOM 2850 C CA . GLY A 1 347 ? -8.960 22.904 5.498 1.00 91.75 347 GLY A CA 1
ATOM 2851 C C . GLY A 1 347 ? -8.161 21.765 4.846 1.00 91.75 347 GLY A C 1
ATOM 2852 O O . GLY A 1 347 ? -8.485 21.389 3.714 1.00 91.75 347 GLY A O 1
ATOM 2853 N N . THR A 1 348 ? -7.179 21.167 5.532 1.00 92.69 348 THR A N 1
ATOM 2854 C CA . THR A 1 348 ? -6.289 20.124 4.976 1.00 92.69 348 THR A CA 1
ATOM 2855 C C . THR A 1 348 ? -7.052 18.897 4.492 1.00 92.69 348 THR A C 1
ATOM 2857 O O . THR A 1 348 ? -6.742 18.355 3.430 1.00 92.69 348 THR A O 1
ATOM 2860 N N . ARG A 1 349 ? -8.122 18.504 5.197 1.00 90.38 349 ARG A N 1
ATOM 2861 C CA . ARG A 1 349 ? -8.943 17.338 4.839 1.00 90.38 349 ARG A CA 1
ATOM 2862 C C . ARG A 1 349 ? -9.464 17.396 3.404 1.00 90.38 349 ARG A C 1
ATOM 2864 O O . ARG A 1 349 ? -9.482 16.384 2.716 1.00 90.38 349 ARG A O 1
ATOM 2871 N N . SER A 1 350 ? -9.900 18.571 2.954 1.00 93.44 350 SER A N 1
ATOM 2872 C CA . SER A 1 350 ? -10.497 18.746 1.622 1.00 93.44 350 SER A CA 1
ATOM 2873 C C . SER A 1 350 ? -9.482 18.681 0.474 1.00 93.44 350 SER A C 1
ATOM 2875 O O . SER A 1 350 ? -9.870 18.568 -0.691 1.00 93.44 350 SER A O 1
ATOM 2877 N N . LEU A 1 351 ? -8.190 18.757 0.803 1.00 96.94 351 LEU A N 1
ATOM 2878 C CA . LEU A 1 351 ? -7.088 18.727 -0.151 1.00 96.94 351 LEU A CA 1
ATOM 2879 C C . LEU A 1 351 ? -6.555 17.308 -0.371 1.00 96.94 351 LEU A C 1
ATOM 2881 O O . LEU A 1 351 ? -5.954 17.055 -1.410 1.00 96.94 351 LEU A O 1
ATOM 2885 N N . LEU A 1 352 ? -6.796 16.381 0.559 1.00 96.81 352 LEU A N 1
ATOM 2886 C CA . LEU A 1 352 ? -6.358 14.990 0.461 1.00 96.81 352 LEU A CA 1
ATOM 2887 C C . LEU A 1 352 ? -7.419 14.139 -0.241 1.00 96.81 352 LEU A C 1
ATOM 2889 O O . LEU A 1 352 ? -8.561 14.061 0.205 1.00 96.81 352 LEU A O 1
ATOM 2893 N N . LYS A 1 353 ? -7.046 13.478 -1.339 1.00 96.06 353 LYS A N 1
ATOM 2894 C CA . LYS A 1 353 ? -8.003 12.755 -2.193 1.00 96.06 353 LYS A CA 1
ATOM 2895 C C . LYS A 1 353 ? -8.132 11.283 -1.823 1.00 96.06 353 LYS A C 1
ATOM 2897 O O . LYS A 1 353 ? -9.243 10.779 -1.723 1.00 96.06 353 LYS A O 1
ATOM 2902 N N . GLY A 1 354 ? -7.021 10.580 -1.633 1.00 95.81 354 GLY A N 1
ATOM 2903 C CA . GLY A 1 354 ? -6.992 9.136 -1.400 1.00 95.81 354 GLY A CA 1
ATOM 2904 C C . GLY A 1 354 ? -5.592 8.572 -1.604 1.00 95.81 354 GLY A C 1
ATOM 2905 O O . GLY A 1 354 ? -4.649 9.338 -1.779 1.00 95.81 354 GLY A O 1
ATOM 2906 N N . ILE A 1 355 ? -5.459 7.246 -1.571 1.00 98.44 355 ILE A N 1
ATOM 2907 C CA . ILE A 1 355 ? -4.165 6.592 -1.788 1.00 98.44 355 ILE A CA 1
ATOM 2908 C C . ILE A 1 355 ? -3.812 6.697 -3.279 1.00 98.44 355 ILE A C 1
ATOM 2910 O O . ILE A 1 355 ? -4.556 6.194 -4.114 1.00 98.44 355 ILE A O 1
ATOM 2914 N N . ASP A 1 356 ? -2.687 7.331 -3.598 1.00 97.31 356 ASP A N 1
ATOM 2915 C CA . ASP A 1 356 ? -2.120 7.394 -4.952 1.00 97.31 356 ASP A CA 1
ATOM 2916 C C . ASP A 1 356 ? -1.381 6.089 -5.263 1.00 97.31 356 ASP A C 1
ATOM 2918 O O . ASP A 1 356 ? -1.649 5.395 -6.247 1.00 97.31 356 ASP A O 1
ATOM 2922 N N . HIS A 1 357 ? -0.470 5.700 -4.371 1.00 98.19 357 HIS A N 1
ATOM 2923 C CA . HIS A 1 357 ? 0.326 4.504 -4.563 1.00 98.19 357 HIS A CA 1
ATOM 2924 C C . HIS A 1 357 ? 0.868 3.909 -3.271 1.00 98.19 357 HIS A C 1
ATOM 2926 O O . HIS A 1 357 ? 0.792 4.487 -2.188 1.00 98.19 357 HIS A O 1
ATOM 2932 N N . MET A 1 358 ? 1.412 2.703 -3.401 1.00 98.56 358 MET A N 1
ATOM 2933 C CA . MET A 1 358 ? 1.976 1.940 -2.299 1.00 98.56 358 MET A CA 1
ATOM 2934 C C . MET A 1 358 ? 3.293 1.300 -2.734 1.00 98.56 358 MET A C 1
ATOM 2936 O O . MET A 1 358 ? 3.299 0.475 -3.658 1.00 98.56 358 MET A O 1
ATOM 2940 N N . ALA A 1 359 ? 4.398 1.656 -2.072 1.00 98.06 359 ALA A N 1
ATOM 2941 C CA . ALA A 1 359 ? 5.724 1.150 -2.418 1.00 98.06 359 ALA A CA 1
ATOM 2942 C C . ALA A 1 359 ? 6.259 0.128 -1.425 1.00 98.06 359 ALA A C 1
ATOM 2944 O O . ALA A 1 359 ? 6.448 0.397 -0.240 1.00 98.06 359 ALA A O 1
ATOM 2945 N N . THR A 1 360 ? 6.565 -1.052 -1.949 1.00 98.38 360 THR A N 1
ATOM 2946 C CA . THR A 1 360 ? 7.174 -2.167 -1.232 1.00 98.38 360 THR A CA 1
ATOM 2947 C C . THR A 1 360 ? 8.663 -2.218 -1.540 1.00 98.38 360 THR A C 1
ATOM 2949 O O . THR A 1 360 ? 9.066 -2.182 -2.704 1.00 98.38 360 THR A O 1
ATOM 2952 N N . ARG A 1 361 ? 9.484 -2.325 -0.494 1.00 97.94 361 ARG A N 1
ATOM 2953 C CA . ARG A 1 361 ? 10.923 -2.558 -0.624 1.00 97.94 361 ARG A CA 1
ATOM 2954 C C . ARG A 1 361 ? 11.227 -4.046 -0.472 1.00 97.94 361 ARG A C 1
ATOM 2956 O O . ARG A 1 361 ? 10.738 -4.696 0.455 1.00 97.94 361 ARG A O 1
ATOM 2963 N N . ILE A 1 362 ? 12.037 -4.562 -1.390 1.00 97.81 362 ILE A N 1
ATOM 2964 C CA . ILE A 1 362 ? 12.423 -5.978 -1.510 1.00 97.81 362 ILE A CA 1
ATOM 2965 C C . ILE A 1 362 ? 13.918 -6.098 -1.819 1.00 97.81 362 ILE A C 1
ATOM 2967 O O . ILE A 1 362 ? 14.554 -5.100 -2.173 1.00 97.81 362 ILE A O 1
ATOM 2971 N N . LEU A 1 363 ? 14.498 -7.294 -1.663 1.00 97.06 363 LEU A N 1
ATOM 2972 C CA . LEU A 1 363 ? 15.917 -7.481 -1.969 1.00 97.06 363 LEU A CA 1
ATOM 2973 C C . LEU A 1 363 ? 16.179 -7.331 -3.467 1.00 97.06 363 LEU A C 1
ATOM 2975 O O . LEU A 1 363 ? 15.338 -7.662 -4.306 1.00 97.06 363 LEU A O 1
ATOM 2979 N N . ALA A 1 364 ? 17.393 -6.896 -3.804 1.00 96.25 364 ALA A N 1
ATOM 2980 C CA . ALA A 1 364 ? 17.844 -6.736 -5.185 1.00 96.25 364 ALA A CA 1
ATOM 2981 C C . ALA A 1 364 ? 17.567 -7.964 -6.075 1.00 96.25 364 ALA A C 1
ATOM 2983 O O . ALA A 1 364 ? 17.078 -7.817 -7.197 1.00 96.25 364 ALA A O 1
ATOM 2984 N N . GLY A 1 365 ? 17.849 -9.165 -5.556 1.00 94.56 365 GLY A N 1
ATOM 2985 C CA . GLY A 1 365 ? 17.704 -10.434 -6.277 1.00 94.56 365 GLY A CA 1
ATOM 2986 C C . GLY A 1 365 ? 16.268 -10.942 -6.428 1.00 94.56 365 GLY A C 1
ATOM 2987 O O . GLY A 1 365 ? 16.056 -11.909 -7.142 1.00 94.56 365 GLY A O 1
ATOM 2988 N N . GLU A 1 366 ? 15.292 -10.308 -5.779 1.00 96.50 366 GLU A N 1
ATOM 2989 C CA . GLU A 1 366 ? 13.893 -10.765 -5.744 1.00 96.50 366 GLU A CA 1
ATOM 2990 C C . GLU A 1 366 ? 12.964 -9.860 -6.559 1.00 96.50 366 GLU A C 1
ATOM 2992 O O . GLU A 1 366 ? 11.764 -10.112 -6.649 1.00 96.50 366 GLU A O 1
ATOM 2997 N N . ARG A 1 367 ? 13.507 -8.781 -7.144 1.00 97.12 367 ARG A N 1
ATOM 2998 C CA . ARG A 1 367 ? 12.725 -7.714 -7.778 1.00 97.12 367 ARG A CA 1
ATOM 2999 C C . ARG A 1 367 ? 11.714 -8.229 -8.789 1.00 97.12 367 ARG A C 1
ATOM 3001 O O . ARG A 1 367 ? 10.536 -7.889 -8.726 1.00 97.12 367 ARG A O 1
ATOM 3008 N N . GLU A 1 368 ? 12.216 -8.953 -9.777 1.00 98.00 368 GLU A N 1
ATOM 3009 C CA . GLU A 1 368 ? 11.425 -9.370 -10.926 1.00 98.00 368 GLU A CA 1
ATOM 3010 C C . GLU A 1 368 ? 10.418 -10.442 -10.518 1.00 98.00 368 GLU A C 1
ATOM 3012 O O . GLU A 1 368 ? 9.251 -10.337 -10.886 1.00 98.00 368 GLU A O 1
ATOM 3017 N N . ASP A 1 369 ? 10.821 -11.394 -9.675 1.00 98.38 369 ASP A N 1
ATOM 3018 C CA . ASP A 1 369 ? 9.936 -12.449 -9.182 1.00 98.38 369 ASP A CA 1
ATOM 3019 C C . ASP A 1 369 ? 8.793 -11.896 -8.319 1.00 98.38 369 ASP A C 1
ATOM 3021 O O . ASP A 1 369 ? 7.646 -12.297 -8.509 1.00 98.38 369 ASP A O 1
ATOM 3025 N N . ALA A 1 370 ? 9.054 -10.903 -7.461 1.00 98.50 370 ALA A N 1
ATOM 3026 C CA . ALA A 1 370 ? 8.012 -10.231 -6.680 1.00 98.50 370 ALA A CA 1
ATOM 3027 C C . ALA A 1 370 ? 6.952 -9.563 -7.574 1.00 98.50 370 ALA A C 1
ATOM 3029 O O . ALA A 1 370 ? 5.751 -9.639 -7.308 1.00 98.50 370 ALA A O 1
ATOM 3030 N N . ILE A 1 371 ? 7.391 -8.915 -8.658 1.00 98.69 371 ILE A N 1
ATOM 3031 C CA . ILE A 1 371 ? 6.489 -8.274 -9.621 1.00 98.69 371 ILE A CA 1
ATOM 3032 C C . ILE A 1 371 ? 5.700 -9.340 -10.390 1.00 98.69 371 ILE A C 1
ATOM 3034 O O . ILE A 1 371 ? 4.489 -9.205 -10.549 1.00 98.69 371 ILE A O 1
ATOM 3038 N N . LEU A 1 372 ? 6.353 -10.404 -10.863 1.00 98.81 372 LEU A N 1
ATOM 3039 C CA . LEU A 1 372 ? 5.691 -11.488 -11.593 1.00 98.81 372 LEU A CA 1
ATOM 3040 C C . LEU A 1 372 ? 4.658 -12.217 -10.716 1.00 98.81 372 LEU A C 1
ATOM 3042 O O . LEU A 1 372 ? 3.552 -12.490 -11.186 1.00 98.81 372 LEU A O 1
ATOM 3046 N N . GLU A 1 373 ? 4.967 -12.468 -9.441 1.00 98.75 373 GLU A N 1
ATOM 3047 C CA . GLU A 1 373 ? 4.014 -13.006 -8.462 1.00 98.75 373 GLU A CA 1
ATOM 3048 C C . GLU A 1 373 ? 2.797 -12.081 -8.327 1.00 98.75 373 GLU A C 1
ATOM 3050 O O . GLU A 1 373 ? 1.654 -12.514 -8.483 1.00 98.75 373 GLU A O 1
ATOM 3055 N N . PHE A 1 374 ? 3.033 -10.782 -8.132 1.00 98.69 374 PHE A N 1
ATOM 3056 C CA . PHE A 1 374 ? 1.969 -9.790 -8.023 1.00 98.69 374 PHE A CA 1
ATOM 3057 C C . PHE A 1 374 ? 1.067 -9.733 -9.271 1.00 98.69 374 PHE A C 1
ATOM 3059 O O . PHE A 1 374 ? -0.160 -9.642 -9.157 1.00 98.69 374 PHE A O 1
ATOM 3066 N N . LEU A 1 375 ? 1.647 -9.831 -10.470 1.00 98.69 375 LEU A N 1
ATOM 3067 C CA . LEU A 1 375 ? 0.894 -9.862 -11.727 1.00 98.69 375 LEU A CA 1
ATOM 3068 C C . LEU A 1 375 ? 0.063 -11.140 -11.891 1.00 98.69 375 LEU A C 1
ATOM 3070 O O . LEU A 1 375 ? -0.970 -11.099 -12.562 1.00 98.69 375 LEU A O 1
ATOM 3074 N N . CYS A 1 376 ? 0.484 -12.257 -11.287 1.00 98.69 376 CYS A N 1
ATOM 3075 C CA . CYS A 1 376 ? -0.318 -13.479 -11.242 1.00 98.69 376 CYS A CA 1
ATOM 3076 C C . CYS A 1 376 ? -1.542 -13.336 -10.337 1.00 98.69 376 CYS A C 1
ATOM 3078 O O . CYS A 1 376 ? -2.547 -13.984 -10.603 1.00 98.69 376 CYS A O 1
ATOM 3080 N N . LEU A 1 377 ? -1.443 -12.529 -9.276 1.00 98.69 377 LEU A N 1
ATOM 3081 C CA . LEU A 1 377 ? -2.455 -12.389 -8.226 1.00 98.69 377 LEU A CA 1
ATOM 3082 C C . LEU A 1 377 ? -3.430 -11.225 -8.457 1.00 98.69 377 LEU A C 1
ATOM 3084 O O . LEU A 1 377 ? -4.357 -11.034 -7.671 1.00 98.69 377 LEU A O 1
ATOM 3088 N N . SER A 1 378 ? -3.253 -10.431 -9.509 1.00 98.12 378 SER A N 1
ATOM 3089 C CA . SER A 1 378 ? -4.045 -9.219 -9.712 1.00 98.12 378 SER A CA 1
ATOM 3090 C C . SER A 1 378 ? -4.337 -8.938 -11.184 1.00 98.12 378 SER A C 1
ATOM 3092 O O . SER A 1 378 ? -3.722 -9.493 -12.097 1.00 98.12 378 SER A O 1
ATOM 3094 N N . ARG A 1 379 ? -5.268 -8.006 -11.416 1.00 96.38 379 ARG A N 1
ATOM 3095 C CA . ARG A 1 379 ? -5.561 -7.448 -12.745 1.00 96.38 379 ARG A CA 1
ATOM 3096 C C . ARG A 1 379 ? -4.483 -6.479 -13.246 1.00 96.38 379 ARG A C 1
ATOM 3098 O O . ARG A 1 379 ? -4.557 -5.989 -14.372 1.00 96.38 379 ARG A O 1
ATOM 3105 N N . TYR A 1 380 ? -3.504 -6.143 -12.411 1.00 98.44 380 TYR A N 1
ATOM 3106 C CA . TYR A 1 380 ? -2.549 -5.092 -12.722 1.00 98.44 380 TYR A CA 1
ATOM 3107 C C . TYR A 1 380 ? -1.679 -5.482 -13.917 1.00 98.44 380 TYR A C 1
ATOM 3109 O O . TYR A 1 380 ? -1.549 -6.654 -14.285 1.00 98.44 380 TYR A O 1
ATOM 3117 N N . TYR A 1 381 ? -1.074 -4.476 -14.533 1.00 98.19 381 TYR A N 1
ATOM 3118 C CA . TYR A 1 381 ? -0.051 -4.654 -15.549 1.00 98.19 381 TYR A CA 1
ATOM 3119 C C . TYR A 1 381 ? 1.199 -3.868 -15.173 1.00 98.19 381 TYR A C 1
ATOM 3121 O O . TYR A 1 381 ? 1.134 -2.851 -14.478 1.00 98.19 381 TYR A O 1
ATOM 3129 N N . PHE A 1 382 ? 2.340 -4.335 -15.668 1.00 98.25 382 PHE A N 1
ATOM 3130 C CA . PHE A 1 382 ? 3.607 -3.640 -15.509 1.00 98.25 382 PHE A CA 1
ATOM 3131 C C . PHE A 1 382 ? 3.623 -2.370 -16.365 1.00 98.25 382 PHE A C 1
ATOM 3133 O O . PHE A 1 382 ? 3.696 -2.436 -17.597 1.00 98.25 382 PHE A O 1
ATOM 3140 N N . TRP A 1 383 ? 3.540 -1.215 -15.708 1.00 97.56 383 TRP A N 1
ATOM 3141 C CA . TRP A 1 383 ? 3.445 0.090 -16.355 1.00 97.56 383 TRP A CA 1
ATOM 3142 C C . TRP A 1 383 ? 4.813 0.612 -16.808 1.00 97.56 383 TRP A C 1
ATOM 3144 O O . TRP A 1 383 ? 4.919 1.277 -17.842 1.00 97.56 383 TRP A O 1
ATOM 3154 N N . GLY A 1 384 ? 5.873 0.307 -16.065 1.00 96.44 384 GLY A N 1
ATOM 3155 C CA . GLY A 1 384 ? 7.204 0.814 -16.369 1.00 96.44 384 GLY A CA 1
ATOM 3156 C C . GLY A 1 384 ? 8.157 0.742 -15.190 1.00 96.44 384 GLY A C 1
ATOM 3157 O O . GLY A 1 384 ? 7.755 0.433 -14.068 1.00 96.44 384 GLY A O 1
ATOM 3158 N N . ALA A 1 385 ? 9.425 1.040 -15.447 1.00 96.00 385 ALA A N 1
ATOM 3159 C CA . ALA A 1 385 ? 10.444 1.090 -14.414 1.00 96.00 385 ALA A CA 1
ATOM 3160 C C . ALA A 1 385 ? 11.549 2.089 -14.739 1.00 96.00 385 ALA A C 1
ATOM 3162 O O . ALA A 1 385 ? 11.941 2.264 -15.892 1.00 96.00 385 ALA A O 1
ATOM 3163 N N . TYR A 1 386 ? 12.088 2.698 -13.690 1.00 94.00 386 TYR A N 1
ATOM 3164 C CA . TYR A 1 386 ? 13.143 3.693 -13.798 1.00 94.00 386 TYR A CA 1
ATOM 3165 C C . TYR A 1 386 ? 14.345 3.306 -12.964 1.00 94.00 386 TYR A C 1
ATOM 3167 O O . TYR A 1 386 ? 14.214 2.741 -11.872 1.00 94.00 386 TYR A O 1
ATOM 3175 N N . ASN A 1 387 ? 15.515 3.636 -13.495 1.00 93.19 387 ASN A N 1
ATOM 3176 C CA . ASN A 1 387 ? 16.763 3.463 -12.788 1.00 93.19 387 ASN A CA 1
ATOM 3177 C C . ASN A 1 387 ? 17.142 4.741 -12.031 1.00 93.19 387 ASN A C 1
ATOM 3179 O O . ASN A 1 387 ? 17.128 5.833 -12.599 1.00 93.19 387 ASN A O 1
ATOM 3183 N N . ILE A 1 388 ? 17.497 4.587 -10.758 1.00 91.94 388 ILE A N 1
ATOM 3184 C CA . ILE A 1 388 ? 17.935 5.660 -9.864 1.00 91.94 388 ILE A CA 1
ATOM 3185 C C . ILE A 1 388 ? 19.413 5.409 -9.567 1.00 91.94 388 ILE A C 1
ATOM 3187 O O . ILE A 1 388 ? 19.774 4.793 -8.560 1.00 91.94 388 ILE A O 1
ATOM 3191 N N . TYR A 1 389 ? 20.259 5.816 -10.516 1.00 88.56 389 TYR A N 1
ATOM 3192 C CA . TYR A 1 389 ? 21.691 5.506 -10.526 1.00 88.56 389 TYR A CA 1
ATOM 3193 C C . TYR A 1 389 ? 22.392 5.953 -9.241 1.00 88.56 389 TYR A C 1
ATOM 3195 O O . TYR A 1 389 ? 23.064 5.137 -8.612 1.00 88.56 389 TYR A O 1
ATOM 3203 N N . ASP A 1 390 ? 22.146 7.190 -8.806 1.00 87.12 390 ASP A N 1
ATOM 3204 C CA . ASP A 1 390 ? 22.804 7.796 -7.640 1.00 87.12 390 ASP A CA 1
ATOM 3205 C C . ASP A 1 390 ? 22.505 7.065 -6.329 1.00 87.12 390 ASP A C 1
ATOM 3207 O O . ASP A 1 390 ? 23.287 7.131 -5.389 1.00 87.12 390 ASP A O 1
ATOM 3211 N N . MET A 1 391 ? 21.399 6.319 -6.274 1.00 90.31 391 MET A N 1
ATOM 3212 C CA . MET A 1 391 ? 20.992 5.545 -5.098 1.00 90.31 391 MET A CA 1
ATOM 3213 C C . MET A 1 391 ? 21.158 4.037 -5.295 1.00 90.31 391 MET A C 1
ATOM 3215 O O . MET A 1 391 ? 20.689 3.265 -4.456 1.00 90.31 391 MET A O 1
ATOM 3219 N N . ASN A 1 392 ? 21.791 3.604 -6.399 1.00 93.31 392 ASN A N 1
ATOM 3220 C CA . ASN A 1 392 ? 21.913 2.195 -6.788 1.00 93.31 392 ASN A CA 1
ATOM 3221 C C . ASN A 1 392 ? 20.570 1.462 -6.643 1.00 93.31 392 ASN A C 1
ATOM 3223 O O . ASN A 1 392 ? 20.493 0.351 -6.123 1.00 93.31 392 ASN A O 1
ATOM 3227 N N . SER A 1 393 ? 19.483 2.108 -7.048 1.00 94.25 393 SER A N 1
ATOM 3228 C CA . SER A 1 393 ? 18.132 1.609 -6.827 1.00 94.25 393 SER A CA 1
ATOM 3229 C C . SER A 1 393 ? 17.323 1.692 -8.103 1.00 94.25 393 SER A C 1
ATOM 3231 O O . SER A 1 393 ? 17.699 2.331 -9.084 1.00 94.25 393 SER A O 1
ATOM 3233 N N . SER A 1 394 ? 16.196 1.006 -8.109 1.00 94.56 394 SER A N 1
ATOM 3234 C CA . SER A 1 394 ? 15.223 1.157 -9.171 1.00 94.56 394 SER A CA 1
ATOM 3235 C C . SER A 1 394 ? 13.819 0.954 -8.661 1.00 94.56 394 SER A C 1
ATOM 3237 O O . SER A 1 394 ? 13.575 0.141 -7.766 1.00 94.56 394 SER A O 1
ATOM 3239 N N . THR A 1 395 ? 12.907 1.662 -9.309 1.00 94.75 395 THR A N 1
ATOM 3240 C CA . THR A 1 395 ? 11.506 1.729 -8.926 1.00 94.75 395 THR A CA 1
ATOM 3241 C C . THR A 1 395 ? 10.652 1.218 -10.076 1.00 94.75 395 THR A C 1
ATOM 3243 O O . THR A 1 395 ? 10.801 1.655 -11.218 1.00 94.75 395 THR A O 1
ATOM 3246 N N . ASN A 1 396 ? 9.780 0.262 -9.770 1.00 97.50 396 ASN A N 1
ATOM 3247 C CA . ASN A 1 396 ? 9.048 -0.541 -10.742 1.00 97.50 396 ASN A CA 1
ATOM 3248 C C . ASN A 1 396 ? 7.558 -0.411 -10.456 1.00 97.50 396 ASN A C 1
ATOM 3250 O O . ASN A 1 396 ? 7.117 -0.728 -9.355 1.00 97.50 396 ASN A O 1
ATOM 3254 N N . VAL A 1 397 ? 6.793 0.067 -11.429 1.00 97.94 397 VAL A N 1
ATOM 3255 C CA . VAL A 1 397 ? 5.413 0.509 -11.230 1.00 97.94 397 VAL A CA 1
ATOM 3256 C C . VAL A 1 397 ? 4.458 -0.435 -11.942 1.00 97.94 397 VAL A C 1
ATOM 3258 O O . VAL A 1 397 ? 4.631 -0.758 -13.120 1.00 97.94 397 VAL A O 1
ATOM 3261 N N . ASN A 1 398 ? 3.407 -0.832 -11.234 1.00 98.44 398 ASN A N 1
ATOM 3262 C CA . ASN A 1 398 ? 2.285 -1.580 -11.774 1.00 98.44 398 ASN A CA 1
ATOM 3263 C C . ASN A 1 398 ? 1.002 -0.778 -11.562 1.00 98.44 398 ASN A C 1
ATOM 3265 O O . ASN A 1 398 ? 0.777 -0.247 -10.473 1.00 98.44 398 ASN A O 1
ATOM 3269 N N . ARG A 1 399 ? 0.146 -0.726 -12.584 1.00 97.69 399 ARG A N 1
ATOM 3270 C CA . ARG A 1 399 ? -1.128 0.008 -12.551 1.00 97.69 399 ARG A CA 1
ATOM 3271 C C . ARG A 1 399 ? -2.300 -0.893 -12.910 1.00 97.69 399 ARG A C 1
ATOM 3273 O O . ARG A 1 399 ? -2.135 -1.909 -13.588 1.00 97.69 399 ARG A O 1
ATOM 3280 N N . ASN A 1 400 ? -3.491 -0.497 -12.478 1.00 97.06 400 ASN A N 1
ATOM 3281 C CA . ASN A 1 400 ? -4.727 -1.116 -12.936 1.00 97.06 400 ASN A CA 1
ATOM 3282 C C . ASN A 1 400 ? -5.057 -0.620 -14.368 1.00 97.06 400 ASN A C 1
ATOM 3284 O O . ASN A 1 400 ? -4.883 0.571 -14.647 1.00 97.06 400 ASN A O 1
ATOM 3288 N N . PRO A 1 401 ? -5.515 -1.487 -15.297 1.00 95.88 401 PRO A N 1
ATOM 3289 C CA . PRO A 1 401 ? -5.876 -1.107 -16.668 1.00 95.88 401 PRO A CA 1
ATOM 3290 C C . PRO A 1 401 ? -6.840 0.076 -16.836 1.00 95.88 401 PRO A C 1
ATOM 3292 O O . PRO A 1 401 ? -6.806 0.717 -17.887 1.00 95.88 401 PRO A O 1
ATOM 3295 N N . HIS A 1 402 ? -7.685 0.369 -15.840 1.00 94.06 402 HIS A N 1
ATOM 3296 C CA . HIS A 1 402 ? -8.594 1.521 -15.892 1.00 94.06 402 HIS A CA 1
ATOM 3297 C C . HIS A 1 402 ? -7.907 2.868 -15.594 1.00 94.06 402 HIS A C 1
ATOM 3299 O O . HIS A 1 402 ? -8.513 3.909 -15.820 1.00 94.06 402 HIS A O 1
ATOM 3305 N N . GLY A 1 403 ? -6.671 2.870 -15.077 1.00 90.88 403 GLY A N 1
ATOM 3306 C CA . GLY A 1 403 ? -5.855 4.080 -14.896 1.00 90.88 403 GLY A CA 1
ATOM 3307 C C . GLY A 1 403 ? -6.297 5.046 -13.786 1.00 90.88 403 GLY A C 1
ATOM 3308 O O . GLY A 1 403 ? -5.831 6.178 -13.764 1.00 90.88 403 GLY A O 1
ATOM 3309 N N . HIS A 1 404 ? -7.174 4.621 -12.870 1.00 92.62 404 HIS A N 1
ATOM 3310 C CA . HIS A 1 404 ? -7.673 5.458 -11.765 1.00 92.62 404 HIS A CA 1
ATOM 3311 C C . HIS A 1 404 ? -7.008 5.042 -10.456 1.00 92.62 404 HIS A C 1
ATOM 3313 O O . HIS A 1 404 ? -7.557 4.229 -9.714 1.00 92.62 404 HIS A O 1
ATOM 3319 N N . ASP A 1 405 ? -5.825 5.581 -10.178 1.00 94.19 405 ASP A N 1
ATOM 3320 C CA . ASP A 1 405 ? -5.004 5.138 -9.045 1.00 94.19 405 ASP A CA 1
ATOM 3321 C C . ASP A 1 405 ? -5.727 5.320 -7.688 1.00 94.19 405 ASP A C 1
ATOM 3323 O O . ASP A 1 405 ? -5.682 4.424 -6.858 1.00 94.19 405 ASP A O 1
ATOM 3327 N N . ILE A 1 406 ? -6.558 6.354 -7.494 1.00 94.25 406 ILE A N 1
ATOM 3328 C CA . ILE A 1 406 ? -7.371 6.499 -6.261 1.00 94.25 406 ILE A CA 1
ATOM 3329 C C . ILE A 1 406 ? -8.293 5.289 -6.003 1.00 94.25 406 ILE A C 1
ATOM 3331 O O . ILE A 1 406 ? -8.547 4.933 -4.849 1.00 94.25 406 ILE A O 1
ATOM 3335 N N . ARG A 1 407 ? -8.814 4.670 -7.072 1.00 95.94 407 ARG A N 1
ATOM 3336 C CA . ARG A 1 407 ? -9.724 3.519 -6.987 1.00 95.94 407 ARG A CA 1
ATOM 3337 C C . ARG A 1 407 ? -8.984 2.208 -6.783 1.00 95.94 407 ARG A C 1
ATOM 3339 O O . ARG A 1 407 ? -9.450 1.341 -6.056 1.00 95.94 407 ARG A O 1
ATOM 3346 N N . SER A 1 408 ? -7.830 2.065 -7.421 1.00 97.31 408 SER A N 1
ATOM 3347 C CA . SER A 1 408 ? -6.971 0.895 -7.287 1.00 97.31 408 SER A CA 1
ATOM 3348 C C . SER A 1 408 ? -5.517 1.376 -7.308 1.00 97.31 408 SER A C 1
ATOM 3350 O O . SER A 1 408 ? -4.936 1.467 -8.395 1.00 97.31 408 SER A O 1
ATOM 3352 N N . PRO A 1 409 ? -4.928 1.690 -6.136 1.00 97.81 409 PRO A N 1
ATOM 3353 C CA . PRO A 1 409 ? -3.639 2.376 -6.047 1.00 97.81 409 PRO A CA 1
ATOM 3354 C C . PRO A 1 409 ? -2.527 1.662 -6.783 1.00 97.81 409 PRO A C 1
ATOM 3356 O O . PRO A 1 409 ? -2.469 0.426 -6.789 1.00 97.81 409 PRO A O 1
ATOM 3359 N N . ALA A 1 410 ? -1.617 2.428 -7.379 1.00 98.00 410 ALA A N 1
ATOM 3360 C CA . ALA A 1 410 ? -0.478 1.846 -8.066 1.00 98.00 410 ALA A CA 1
ATOM 3361 C C . ALA A 1 410 ? 0.402 1.057 -7.084 1.00 98.00 410 ALA A C 1
ATOM 3363 O O . ALA A 1 410 ? 0.618 1.458 -5.936 1.00 98.00 410 ALA A O 1
ATOM 3364 N N . LYS A 1 411 ? 0.928 -0.079 -7.546 1.00 98.38 411 LYS A N 1
ATOM 3365 C CA . LYS A 1 411 ? 1.812 -0.941 -6.753 1.00 98.38 411 LYS A CA 1
ATOM 3366 C C . LYS A 1 411 ? 3.238 -0.788 -7.237 1.00 98.38 411 LYS A C 1
ATOM 3368 O O . LYS A 1 411 ? 3.555 -1.083 -8.393 1.00 98.38 411 LYS A O 1
ATOM 3373 N N . VAL A 1 412 ? 4.084 -0.327 -6.330 1.00 98.31 412 VAL A N 1
ATOM 3374 C CA . VAL A 1 412 ? 5.467 0.024 -6.611 1.00 98.31 412 VAL A CA 1
ATOM 3375 C C . VAL A 1 412 ? 6.390 -0.959 -5.905 1.00 98.31 412 VAL A C 1
ATOM 3377 O O . VAL A 1 412 ? 6.215 -1.248 -4.725 1.00 98.31 412 VAL A O 1
ATOM 3380 N N . PHE A 1 413 ? 7.379 -1.471 -6.629 1.00 98.31 413 PHE A N 1
ATOM 3381 C CA . PHE A 1 413 ? 8.424 -2.333 -6.091 1.00 98.31 413 PHE A CA 1
ATOM 3382 C C . PHE A 1 413 ? 9.775 -1.654 -6.266 1.00 98.31 413 PHE A C 1
ATOM 3384 O O . PHE A 1 413 ? 10.210 -1.380 -7.392 1.00 98.31 413 PHE A O 1
ATOM 3391 N N . THR A 1 414 ? 10.439 -1.401 -5.145 1.00 97.12 414 THR A N 1
ATOM 3392 C CA . THR A 1 414 ? 11.745 -0.748 -5.111 1.00 97.12 414 THR A CA 1
ATOM 3393 C C . THR A 1 414 ? 12.784 -1.718 -4.574 1.00 97.12 414 THR A C 1
ATOM 3395 O O . THR A 1 414 ? 12.578 -2.374 -3.553 1.00 97.12 414 THR A O 1
ATOM 3398 N N . ALA A 1 415 ? 13.906 -1.819 -5.277 1.00 97.00 415 ALA A N 1
ATOM 3399 C CA . ALA A 1 415 ? 15.012 -2.699 -4.916 1.00 97.00 415 ALA A CA 1
ATOM 3400 C C . ALA A 1 415 ? 16.333 -2.089 -5.377 1.00 97.00 415 ALA A C 1
ATOM 3402 O O . ALA A 1 415 ? 16.390 -1.497 -6.463 1.00 97.00 415 ALA A O 1
ATOM 3403 N N . ASN A 1 416 ? 17.403 -2.339 -4.625 1.00 95.31 416 ASN A N 1
ATOM 3404 C CA . ASN A 1 416 ? 18.763 -2.023 -5.054 1.00 95.31 416 ASN A CA 1
ATOM 3405 C C . ASN A 1 416 ? 19.106 -2.732 -6.374 1.00 95.31 416 ASN A C 1
ATOM 3407 O O . ASN A 1 416 ? 18.702 -3.874 -6.583 1.00 95.31 416 ASN A O 1
ATOM 3411 N N . ASN A 1 417 ? 19.825 -2.091 -7.296 1.00 94.75 417 ASN A N 1
ATOM 3412 C CA . ASN A 1 417 ? 20.212 -2.737 -8.558 1.00 94.75 417 ASN A CA 1
ATOM 3413 C C . ASN A 1 417 ? 21.224 -3.853 -8.330 1.00 94.75 417 ASN A C 1
ATOM 3415 O O . ASN A 1 417 ? 21.111 -4.908 -8.951 1.00 94.75 417 ASN A O 1
ATOM 3419 N N . THR A 1 418 ? 22.144 -3.627 -7.399 1.00 92.75 418 THR A N 1
ATOM 3420 C CA . THR A 1 418 ? 23.190 -4.575 -7.034 1.00 92.75 418 THR A CA 1
ATOM 3421 C C . THR A 1 418 ? 22.921 -5.136 -5.634 1.00 92.75 418 THR A C 1
ATOM 3423 O O . THR A 1 418 ? 22.736 -4.347 -4.703 1.00 92.75 418 THR A O 1
ATOM 3426 N N . PRO A 1 419 ? 22.904 -6.470 -5.442 1.00 92.88 419 PRO A N 1
ATOM 3427 C CA . PRO A 1 419 ? 22.694 -7.073 -4.127 1.00 92.88 419 PRO A CA 1
ATOM 3428 C C . PRO A 1 419 ? 23.908 -6.852 -3.213 1.00 92.88 419 PRO A C 1
ATOM 3430 O O . PRO A 1 419 ? 25.028 -6.646 -3.691 1.00 92.88 419 PRO A O 1
ATOM 3433 N N . PHE A 1 420 ? 23.713 -6.932 -1.890 1.00 91.06 420 PHE A N 1
ATOM 3434 C CA . PHE A 1 420 ? 24.722 -6.474 -0.920 1.00 91.06 420 PHE A CA 1
ATOM 3435 C C . PHE A 1 420 ? 26.113 -7.117 -1.075 1.00 91.06 420 PHE A C 1
ATOM 3437 O O . PHE A 1 420 ? 27.124 -6.466 -0.822 1.00 91.06 420 PHE A O 1
ATOM 3444 N N . MET A 1 421 ? 26.178 -8.395 -1.462 1.00 92.31 421 MET A N 1
ATOM 3445 C CA . MET A 1 421 ? 27.431 -9.147 -1.593 1.00 92.31 421 MET A CA 1
ATOM 3446 C C . MET A 1 421 ? 28.204 -8.808 -2.862 1.00 92.31 421 MET A C 1
ATOM 3448 O O . MET A 1 421 ? 29.414 -8.973 -2.878 1.00 92.31 421 MET A O 1
ATOM 3452 N N . VAL A 1 422 ? 27.526 -8.352 -3.917 1.00 93.06 422 VAL A N 1
ATOM 3453 C CA . VAL A 1 422 ? 28.199 -7.819 -5.110 1.00 93.06 422 VAL A CA 1
ATOM 3454 C C . VAL A 1 422 ? 28.604 -6.375 -4.836 1.00 93.06 422 VAL A C 1
ATOM 3456 O O . VAL A 1 422 ? 29.713 -5.959 -5.155 1.00 93.06 422 VAL A O 1
ATOM 3459 N N . ASN A 1 423 ? 27.750 -5.628 -4.134 1.00 91.81 423 ASN A N 1
ATOM 3460 C CA . ASN A 1 423 ? 28.043 -4.252 -3.770 1.00 91.81 423 ASN A CA 1
ATOM 3461 C C . ASN A 1 423 ? 29.221 -4.104 -2.788 1.00 91.81 423 ASN A C 1
ATOM 3463 O O . ASN A 1 423 ? 29.757 -3.010 -2.653 1.00 91.81 423 ASN A O 1
ATOM 3467 N N . SER A 1 424 ? 29.669 -5.181 -2.131 1.00 90.62 424 SER A N 1
ATOM 3468 C CA . SER A 1 424 ? 30.902 -5.160 -1.331 1.00 90.62 424 SER A CA 1
ATOM 3469 C C . SER A 1 424 ? 32.166 -4.931 -2.172 1.00 90.62 424 SER A C 1
ATOM 3471 O O . SER A 1 424 ? 33.187 -4.530 -1.617 1.00 90.62 424 SER A O 1
ATOM 3473 N N . PHE A 1 425 ? 32.098 -5.153 -3.490 1.00 94.50 425 PHE A N 1
ATOM 3474 C CA . PHE A 1 425 ? 33.167 -4.838 -4.440 1.00 94.50 425 PHE A CA 1
ATOM 3475 C C . PHE A 1 425 ? 32.993 -3.451 -5.078 1.00 94.50 425 PHE A C 1
ATOM 3477 O O . PHE A 1 425 ? 33.983 -2.765 -5.311 1.00 94.50 425 PHE A O 1
ATOM 3484 N N . GLU A 1 426 ? 31.747 -3.038 -5.334 1.00 90.25 426 GLU A N 1
ATOM 3485 C CA . GLU A 1 426 ? 31.411 -1.801 -6.064 1.00 90.25 426 GLU A CA 1
ATOM 3486 C C . GLU A 1 426 ? 31.323 -0.556 -5.164 1.00 90.25 426 GLU A C 1
ATOM 3488 O O . GLU A 1 426 ? 31.517 0.566 -5.623 1.00 90.25 426 GLU A O 1
ATOM 3493 N N . ASN A 1 427 ? 31.027 -0.748 -3.872 1.00 90.31 427 ASN A N 1
ATOM 3494 C CA . ASN A 1 427 ? 30.891 0.308 -2.867 1.00 90.31 427 ASN A CA 1
ATOM 3495 C C . ASN A 1 427 ? 29.884 1.419 -3.244 1.00 90.31 427 ASN A C 1
ATOM 3497 O O . ASN A 1 427 ? 30.114 2.601 -2.982 1.00 90.31 427 ASN A O 1
ATOM 3501 N N . LEU A 1 428 ? 28.755 1.046 -3.857 1.00 92.06 428 LEU A N 1
ATOM 3502 C CA . LEU A 1 428 ? 27.669 1.979 -4.179 1.00 92.06 428 LEU A CA 1
ATOM 3503 C C . LEU A 1 428 ? 26.739 2.185 -2.969 1.00 92.06 428 LEU A C 1
ATOM 3505 O O . LEU A 1 428 ? 26.715 1.341 -2.064 1.00 92.06 428 LEU A O 1
ATOM 3509 N N . PRO A 1 429 ? 25.907 3.244 -2.955 1.00 89.94 429 PRO A N 1
ATOM 3510 C CA . PRO A 1 429 ? 24.849 3.398 -1.958 1.00 89.94 429 PRO A CA 1
ATOM 3511 C C . PRO A 1 429 ? 23.932 2.165 -1.869 1.00 89.94 429 PRO A C 1
ATOM 3513 O O . PRO A 1 429 ? 23.695 1.466 -2.854 1.00 89.94 429 PRO A O 1
ATOM 3516 N N . MET A 1 430 ? 23.410 1.864 -0.677 1.00 91.19 430 MET A N 1
ATOM 3517 C CA . MET A 1 430 ? 22.488 0.734 -0.464 1.00 91.19 430 MET A CA 1
ATOM 3518 C C . MET A 1 430 ? 21.278 1.062 0.414 1.00 91.19 430 MET A C 1
ATOM 3520 O O . MET A 1 430 ? 20.964 0.286 1.319 1.00 91.19 430 MET A O 1
ATOM 3524 N N . PRO A 1 431 ? 20.582 2.183 0.191 1.00 91.88 431 PRO A N 1
ATOM 3525 C CA . PRO A 1 431 ? 19.485 2.588 1.063 1.00 91.88 431 PRO A CA 1
ATOM 3526 C C . PRO A 1 431 ? 18.351 1.550 1.077 1.00 91.88 431 PRO A C 1
ATOM 3528 O O . PRO A 1 431 ? 17.907 1.109 2.135 1.00 91.88 431 PRO A O 1
ATOM 3531 N N . THR A 1 432 ? 17.943 1.059 -0.099 1.00 93.44 432 THR A N 1
ATOM 3532 C CA . THR A 1 432 ? 16.831 0.106 -0.215 1.00 93.44 432 THR A CA 1
ATOM 3533 C C . THR A 1 432 ? 17.192 -1.277 0.334 1.00 93.44 432 THR A C 1
ATOM 3535 O O . THR A 1 432 ? 16.420 -1.856 1.093 1.00 93.44 432 THR A O 1
ATOM 3538 N N . GLU A 1 433 ? 18.370 -1.804 0.003 1.00 94.12 433 GLU A N 1
ATOM 3539 C CA . GLU A 1 433 ? 18.843 -3.097 0.516 1.00 94.12 433 GLU A CA 1
ATOM 3540 C C . GLU A 1 433 ? 19.051 -3.047 2.039 1.00 94.12 433 GLU A C 1
ATOM 3542 O O . GLU A 1 433 ? 18.677 -3.981 2.749 1.00 94.12 433 GLU A O 1
ATOM 3547 N N . THR A 1 434 ? 19.605 -1.946 2.563 1.00 93.31 434 THR A N 1
ATOM 3548 C CA . THR A 1 434 ? 19.803 -1.743 4.008 1.00 93.31 434 THR A CA 1
ATOM 3549 C C . THR A 1 434 ? 18.469 -1.731 4.743 1.00 93.31 434 THR A C 1
ATOM 3551 O O . THR A 1 434 ? 18.328 -2.443 5.737 1.00 93.31 434 THR A O 1
ATOM 3554 N N . PHE A 1 435 ? 17.461 -1.027 4.218 1.00 94.88 435 PHE A N 1
ATOM 3555 C CA . PHE A 1 435 ? 16.104 -1.077 4.761 1.00 94.88 435 PHE A CA 1
ATOM 3556 C C . PHE A 1 435 ? 15.578 -2.508 4.854 1.00 94.88 435 PHE A C 1
ATOM 3558 O O . PHE A 1 435 ? 15.139 -2.940 5.917 1.00 94.88 435 PHE A O 1
ATOM 3565 N N . VAL A 1 436 ? 15.665 -3.280 3.768 1.00 96.06 436 VAL A N 1
ATOM 3566 C CA . VAL A 1 436 ? 15.136 -4.653 3.740 1.00 96.06 436 VAL A CA 1
ATOM 3567 C C . VAL A 1 436 ? 15.898 -5.563 4.703 1.00 96.06 436 VAL A C 1
ATOM 3569 O O . VAL A 1 436 ? 15.309 -6.447 5.319 1.00 96.06 436 VAL A O 1
ATOM 3572 N N . ARG A 1 437 ? 17.195 -5.333 4.915 1.00 93.06 437 ARG A N 1
ATOM 3573 C CA . ARG A 1 437 ? 17.976 -6.053 5.933 1.00 93.06 437 ARG A CA 1
ATOM 3574 C C . ARG A 1 437 ? 17.617 -5.642 7.365 1.00 93.06 437 ARG A C 1
ATOM 3576 O O . ARG A 1 437 ? 17.754 -6.467 8.266 1.00 93.06 437 ARG A O 1
ATOM 3583 N N . ASN A 1 438 ? 17.132 -4.418 7.573 1.00 93.75 438 ASN A N 1
ATOM 3584 C CA . ASN A 1 438 ? 16.799 -3.882 8.894 1.00 93.75 438 ASN A CA 1
ATOM 3585 C C . ASN A 1 438 ? 15.334 -4.091 9.305 1.00 93.75 438 ASN A C 1
ATOM 3587 O O . ASN A 1 438 ? 15.056 -4.247 10.494 1.00 93.75 438 ASN A O 1
ATOM 3591 N N . TYR A 1 439 ? 14.409 -4.120 8.345 1.00 95.06 439 TYR A N 1
ATOM 3592 C CA . TYR A 1 439 ? 12.964 -4.249 8.565 1.00 95.06 439 TYR A CA 1
ATOM 3593 C C . TYR A 1 439 ? 12.359 -5.517 7.937 1.00 95.06 439 TYR A C 1
ATOM 3595 O O . TYR A 1 439 ? 11.226 -5.898 8.239 1.00 95.06 439 TYR A O 1
ATOM 3603 N N . GLY A 1 440 ? 13.091 -6.197 7.059 1.00 95.81 440 GLY A N 1
ATOM 3604 C CA . GLY A 1 440 ? 12.544 -7.240 6.198 1.00 95.81 440 GLY A CA 1
ATOM 3605 C C . GLY A 1 440 ? 11.846 -6.672 4.967 1.00 95.81 440 GLY A C 1
ATOM 3606 O O . GLY A 1 440 ? 11.638 -5.466 4.839 1.00 95.81 440 GLY A O 1
ATOM 3607 N N . ARG A 1 441 ? 11.467 -7.563 4.049 1.00 96.50 441 ARG A N 1
ATOM 3608 C CA . ARG A 1 441 ? 10.673 -7.219 2.860 1.00 96.50 441 ARG A CA 1
ATOM 3609 C C . ARG A 1 441 ? 9.296 -6.754 3.320 1.00 96.50 441 ARG A C 1
ATOM 3611 O O . ARG A 1 441 ? 8.631 -7.484 4.060 1.00 96.50 441 ARG A O 1
ATOM 3618 N N . ARG A 1 442 ? 8.891 -5.539 2.947 1.00 96.50 442 ARG A N 1
ATOM 3619 C CA . ARG A 1 442 ? 7.596 -4.969 3.355 1.00 96.50 442 ARG A CA 1
ATOM 3620 C C . ARG A 1 442 ? 7.233 -3.712 2.581 1.00 96.50 442 ARG A C 1
ATOM 3622 O O . ARG A 1 442 ? 8.075 -3.099 1.921 1.00 96.50 442 ARG A O 1
ATOM 3629 N N . MET A 1 443 ? 5.971 -3.309 2.730 1.00 97.94 443 MET A N 1
ATOM 3630 C CA . MET A 1 443 ? 5.539 -1.953 2.404 1.00 97.94 443 MET A CA 1
ATOM 3631 C C . MET A 1 443 ? 6.375 -0.943 3.190 1.00 97.94 443 MET A C 1
ATOM 3633 O O . MET A 1 443 ? 6.517 -1.071 4.404 1.00 97.94 443 MET A O 1
ATOM 3637 N N . HIS A 1 444 ? 6.923 0.032 2.482 1.00 97.62 444 HIS A N 1
ATOM 3638 C CA . HIS A 1 444 ? 7.745 1.102 3.028 1.00 97.62 444 HIS A CA 1
ATOM 3639 C C . HIS A 1 444 ? 6.913 2.373 3.233 1.00 97.62 444 HIS A C 1
ATOM 3641 O O . HIS A 1 444 ? 6.939 2.958 4.313 1.00 97.62 444 HIS A O 1
ATOM 3647 N N . HIS A 1 445 ? 6.108 2.755 2.238 1.00 98.25 445 HIS A N 1
ATOM 3648 C CA . HIS A 1 445 ? 5.206 3.899 2.358 1.00 98.25 445 HIS A CA 1
ATOM 3649 C C . HIS A 1 445 ? 3.871 3.692 1.647 1.00 98.25 445 HIS A C 1
ATOM 3651 O O . HIS A 1 445 ? 3.751 2.887 0.716 1.00 98.25 445 HIS A O 1
ATOM 3657 N N . ILE A 1 446 ? 2.889 4.477 2.085 1.00 98.62 446 ILE A N 1
ATOM 3658 C CA . ILE A 1 446 ? 1.617 4.703 1.401 1.00 98.62 446 ILE A CA 1
ATOM 3659 C C . ILE A 1 446 ? 1.551 6.190 1.053 1.00 98.62 446 ILE A C 1
ATOM 3661 O O . ILE A 1 446 ? 1.699 7.042 1.929 1.00 98.62 446 ILE A O 1
ATOM 3665 N N . ALA A 1 447 ? 1.338 6.485 -0.224 1.00 98.19 447 ALA A N 1
ATOM 3666 C CA . ALA A 1 447 ? 1.263 7.838 -0.741 1.00 98.19 447 ALA A CA 1
ATOM 3667 C C . ALA A 1 447 ? -0.180 8.301 -0.885 1.00 98.19 447 ALA A C 1
ATOM 3669 O O . ALA A 1 447 ? -1.030 7.544 -1.357 1.00 98.19 447 ALA A O 1
ATOM 3670 N N . TYR A 1 448 ? -0.442 9.554 -0.528 1.00 98.00 448 TYR A N 1
ATOM 3671 C CA . TYR A 1 448 ? -1.741 10.196 -0.636 1.00 98.00 448 TYR A CA 1
ATOM 3672 C C . TYR A 1 448 ? -1.681 11.346 -1.632 1.00 98.00 448 TYR A C 1
ATOM 3674 O O . TYR A 1 448 ? -0.816 12.221 -1.547 1.00 98.00 448 TYR A O 1
ATOM 3682 N N . GLU A 1 449 ? -2.622 11.347 -2.573 1.00 96.62 449 GLU A N 1
ATOM 3683 C CA . GLU A 1 449 ? -2.718 12.418 -3.558 1.00 96.62 449 GLU A CA 1
ATOM 3684 C C . GLU A 1 449 ? -3.273 13.683 -2.896 1.00 96.62 449 GLU A C 1
ATOM 3686 O O . GLU A 1 449 ? -4.358 13.675 -2.300 1.00 96.62 449 GLU A O 1
ATOM 3691 N N . VAL A 1 450 ? -2.534 14.777 -3.041 1.00 97.25 450 VAL A N 1
ATOM 3692 C CA . VAL A 1 450 ? -2.976 16.134 -2.755 1.00 97.25 450 VAL A CA 1
ATOM 3693 C C . VAL A 1 450 ? -3.561 16.721 -4.033 1.00 97.25 450 VAL A C 1
ATOM 3695 O O . VAL A 1 450 ? -3.006 16.577 -5.123 1.00 97.25 450 VAL A O 1
ATOM 3698 N N . LYS A 1 451 ? -4.710 17.379 -3.908 1.00 95.88 451 LYS A N 1
ATOM 3699 C CA . LYS A 1 451 ? -5.386 18.048 -5.015 1.00 95.88 451 LYS A CA 1
ATOM 3700 C C . LYS A 1 451 ? -4.471 19.092 -5.660 1.00 95.88 451 LYS A C 1
ATOM 3702 O O . LYS A 1 451 ? -4.038 20.013 -4.978 1.00 95.88 451 LYS A O 1
ATOM 3707 N N . ASP A 1 452 ? -4.285 18.987 -6.974 1.00 94.81 452 ASP A N 1
ATOM 3708 C CA . ASP A 1 452 ? -3.586 19.996 -7.779 1.00 94.81 452 ASP A CA 1
ATOM 3709 C C . ASP A 1 452 ? -4.237 21.377 -7.616 1.00 94.81 452 ASP A C 1
ATOM 3711 O O . ASP A 1 452 ? -5.464 21.523 -7.728 1.00 94.81 452 ASP A O 1
ATOM 3715 N N . GLY A 1 453 ? -3.415 22.383 -7.334 1.00 93.50 453 GLY A N 1
ATOM 3716 C CA . GLY A 1 453 ? -3.804 23.783 -7.401 1.00 93.50 453 GLY A CA 1
ATOM 3717 C C . GLY A 1 453 ? -3.158 24.662 -6.339 1.00 93.50 453 GLY A C 1
ATOM 3718 O O . GLY A 1 453 ? -2.385 24.225 -5.487 1.00 93.50 453 GLY A O 1
ATOM 3719 N N . ASP A 1 454 ? -3.518 25.941 -6.390 1.00 94.06 454 ASP A N 1
ATOM 3720 C CA . ASP A 1 454 ? -3.037 26.939 -5.442 1.00 94.06 454 ASP A CA 1
ATOM 3721 C C . ASP A 1 454 ? -4.034 27.112 -4.292 1.00 94.06 454 ASP A C 1
ATOM 3723 O O . ASP A 1 454 ? -5.237 27.311 -4.491 1.00 94.06 454 ASP A O 1
ATOM 3727 N N . HIS A 1 455 ? -3.516 27.054 -3.072 1.00 95.38 455 HIS A N 1
ATOM 3728 C CA . HIS A 1 455 ? -4.262 27.335 -1.861 1.00 95.38 455 HIS A CA 1
ATOM 3729 C C . HIS A 1 455 ? -4.525 28.843 -1.728 1.00 95.38 455 HIS A C 1
ATOM 3731 O O . HIS A 1 455 ? -3.750 29.677 -2.200 1.00 95.38 455 HIS A O 1
ATOM 3737 N N . ALA A 1 456 ? -5.579 29.224 -0.998 1.00 92.75 456 ALA A N 1
ATOM 3738 C CA . ALA A 1 456 ? -5.946 30.629 -0.776 1.00 92.75 456 ALA A CA 1
ATOM 3739 C C . ALA A 1 456 ? -4.846 31.466 -0.086 1.00 92.75 456 ALA A C 1
ATOM 3741 O O . ALA A 1 456 ? -4.864 32.693 -0.153 1.00 92.75 456 ALA A O 1
ATOM 3742 N N . SER A 1 457 ? -3.873 30.812 0.557 1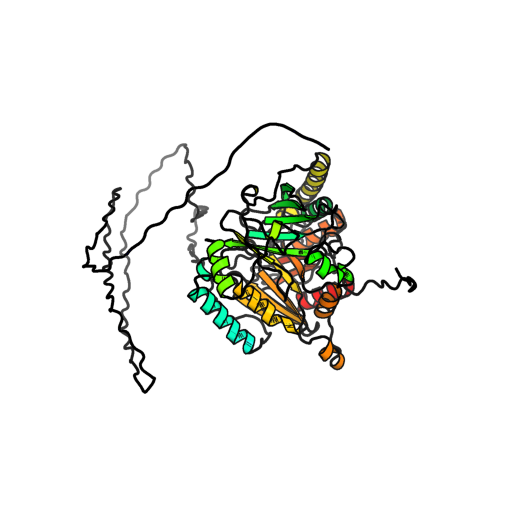.00 92.56 457 SER A N 1
ATOM 3743 C CA . SER A 1 457 ? -2.681 31.442 1.138 1.00 92.56 457 SER A CA 1
ATOM 3744 C C . SER A 1 457 ? -1.587 31.789 0.113 1.00 92.56 457 SER A C 1
ATOM 3746 O O . SER A 1 457 ? -0.561 32.344 0.501 1.00 92.56 457 SER A O 1
ATOM 3748 N N . GLY A 1 458 ? -1.778 31.477 -1.174 1.00 92.88 458 GLY A N 1
ATOM 3749 C CA . GLY A 1 458 ? -0.827 31.765 -2.254 1.00 92.88 458 GLY A CA 1
ATOM 3750 C C . GLY A 1 458 ? 0.300 30.739 -2.418 1.00 92.88 458 GLY A C 1
ATOM 3751 O O . GLY A 1 458 ? 1.301 31.041 -3.062 1.00 92.88 458 GLY A O 1
ATOM 3752 N N . LYS A 1 459 ? 0.165 29.547 -1.826 1.00 93.50 459 LYS A N 1
ATOM 3753 C CA . LYS A 1 459 ? 1.108 28.417 -1.946 1.00 93.50 459 LYS A CA 1
ATOM 3754 C C . LYS A 1 459 ? 0.443 27.250 -2.678 1.00 93.50 459 LYS A C 1
ATOM 3756 O O . LYS A 1 459 ? -0.781 27.231 -2.767 1.00 93.50 459 LYS A O 1
ATOM 3761 N N . LYS A 1 460 ? 1.208 26.252 -3.138 1.00 95.12 460 LYS A N 1
ATOM 3762 C CA . LYS A 1 460 ? 0.609 24.994 -3.623 1.00 95.12 460 LYS A CA 1
ATOM 3763 C C . LYS A 1 460 ? -0.084 24.256 -2.482 1.00 95.12 460 LYS A C 1
ATOM 3765 O O . LYS A 1 460 ? 0.298 24.408 -1.317 1.00 95.12 460 LYS A O 1
ATOM 3770 N N . ASN A 1 461 ? -1.096 23.460 -2.811 1.00 96.75 461 ASN A N 1
ATOM 3771 C CA . ASN A 1 461 ? -1.875 22.736 -1.810 1.00 96.75 461 ASN A CA 1
ATOM 3772 C C . ASN A 1 461 ? -1.006 21.789 -0.971 1.00 96.75 461 ASN A C 1
ATOM 3774 O O . ASN A 1 461 ? -1.191 21.731 0.242 1.00 96.75 461 ASN A O 1
ATOM 3778 N N . ILE A 1 462 ? -0.024 21.105 -1.566 1.00 97.00 462 ILE A N 1
ATOM 3779 C CA . ILE A 1 462 ? 0.906 20.243 -0.823 1.00 97.00 462 ILE A CA 1
ATOM 3780 C C . ILE A 1 462 ? 1.766 21.028 0.160 1.00 97.00 462 ILE A C 1
ATOM 3782 O O . ILE A 1 462 ? 1.951 20.574 1.285 1.00 97.00 462 ILE A O 1
ATOM 3786 N N . ASP A 1 463 ? 2.250 22.213 -0.222 1.00 96.56 463 ASP A N 1
ATOM 3787 C CA . ASP A 1 463 ? 3.055 23.045 0.674 1.00 96.56 463 ASP A CA 1
ATOM 3788 C C . ASP A 1 463 ? 2.212 23.468 1.880 1.00 96.56 463 ASP A C 1
ATOM 3790 O O . ASP A 1 463 ? 2.664 23.359 3.015 1.00 96.56 463 ASP A O 1
ATOM 3794 N N . TYR A 1 464 ? 0.963 23.879 1.639 1.00 97.06 464 TYR A N 1
ATOM 3795 C CA . TYR A 1 464 ? 0.030 24.228 2.705 1.00 97.06 464 TYR A CA 1
ATOM 3796 C C . TYR A 1 464 ? -0.252 23.044 3.639 1.00 97.06 464 TYR A C 1
ATOM 3798 O O . TYR A 1 464 ? -0.111 23.179 4.851 1.00 97.06 464 TYR A O 1
ATOM 3806 N N . VAL A 1 465 ? -0.589 21.871 3.089 1.00 96.88 465 VAL A N 1
ATOM 3807 C CA . VAL A 1 465 ? -0.847 20.655 3.879 1.00 96.88 465 VAL A CA 1
ATOM 3808 C C . VAL A 1 465 ? 0.358 20.300 4.749 1.00 96.88 465 VAL A C 1
ATOM 3810 O O . VAL A 1 465 ? 0.204 20.062 5.944 1.00 96.88 465 VAL A O 1
ATOM 3813 N N . VAL A 1 466 ? 1.558 20.280 4.172 1.00 96.38 466 VAL A N 1
ATOM 3814 C CA . VAL A 1 466 ? 2.789 19.889 4.871 1.00 96.38 466 VAL A CA 1
ATOM 3815 C C . VAL A 1 466 ? 3.148 20.883 5.967 1.00 96.38 466 VAL A C 1
ATOM 3817 O O . VAL A 1 466 ? 3.492 20.467 7.071 1.00 96.38 466 VAL A O 1
ATOM 3820 N N . GLU A 1 467 ? 3.056 22.183 5.689 1.00 96.12 467 GLU A N 1
ATOM 3821 C CA . GLU A 1 467 ? 3.302 23.224 6.687 1.00 96.12 467 GLU A CA 1
ATOM 3822 C C . GLU A 1 467 ? 2.302 23.135 7.837 1.00 96.12 467 GLU A C 1
ATOM 3824 O O . GLU A 1 467 ? 2.719 23.109 8.986 1.00 96.12 467 GLU A O 1
ATOM 3829 N N . THR A 1 468 ? 1.006 22.991 7.553 1.00 95.56 468 THR A N 1
ATOM 3830 C CA . THR A 1 468 ? -0.017 22.828 8.592 1.00 95.56 468 THR A CA 1
ATOM 3831 C C . THR A 1 468 ? 0.220 21.575 9.436 1.00 95.56 468 THR A C 1
ATOM 3833 O O . THR A 1 468 ? 0.151 21.630 10.661 1.00 95.56 468 THR A O 1
ATOM 3836 N N . LEU A 1 469 ? 0.551 20.439 8.820 1.00 95.12 469 LEU A N 1
ATOM 3837 C CA . LEU A 1 469 ? 0.859 19.214 9.565 1.00 95.12 469 LEU A CA 1
ATOM 3838 C C . LEU A 1 469 ? 2.119 19.351 10.422 1.00 95.12 469 LEU A C 1
ATOM 3840 O O . LEU A 1 469 ? 2.166 18.860 11.549 1.00 95.12 469 LEU A O 1
ATOM 3844 N N . ARG A 1 470 ? 3.149 20.018 9.911 1.00 95.56 470 ARG A N 1
ATOM 3845 C CA . ARG A 1 470 ? 4.384 20.232 10.660 1.00 95.56 470 ARG A CA 1
ATOM 3846 C C . ARG A 1 470 ? 4.179 21.214 11.810 1.00 95.56 470 ARG A C 1
ATOM 3848 O O . ARG A 1 470 ? 4.584 20.926 12.931 1.00 95.56 470 ARG A O 1
ATOM 3855 N N . ASP A 1 471 ? 3.554 22.349 11.532 1.00 93.94 471 ASP A N 1
ATOM 3856 C CA . ASP A 1 471 ? 3.549 23.503 12.426 1.00 93.94 471 ASP A CA 1
ATOM 3857 C C . ASP A 1 471 ? 2.407 23.409 13.457 1.00 93.94 471 ASP A C 1
ATOM 3859 O O . ASP A 1 471 ? 2.620 23.725 14.629 1.00 93.94 471 ASP A O 1
ATOM 3863 N N . ASP A 1 472 ? 1.236 22.889 13.065 1.00 89.62 472 ASP A N 1
ATOM 3864 C CA . ASP A 1 472 ? 0.064 22.793 13.949 1.00 89.62 472 ASP A CA 1
ATOM 3865 C C . ASP A 1 472 ? -0.080 21.410 14.607 1.00 89.62 472 ASP A C 1
ATOM 3867 O O . ASP A 1 472 ? -0.626 21.305 15.707 1.00 89.62 472 ASP A O 1
ATOM 3871 N N . MET A 1 473 ? 0.415 20.346 13.959 1.00 87.62 473 MET A N 1
ATOM 3872 C CA . MET A 1 473 ? 0.263 18.955 14.428 1.00 87.62 473 MET A CA 1
ATOM 3873 C C . MET A 1 473 ? 1.580 18.295 14.855 1.00 87.62 473 MET A C 1
ATOM 3875 O O . MET A 1 473 ? 1.573 17.145 15.296 1.00 87.62 473 MET A O 1
ATOM 3879 N N . ASN A 1 474 ? 2.704 19.013 14.751 1.00 90.94 474 ASN A N 1
ATOM 3880 C CA . ASN A 1 474 ? 4.042 18.531 15.100 1.00 90.94 474 ASN A CA 1
ATOM 3881 C C . ASN A 1 474 ? 4.423 17.221 14.384 1.00 90.94 474 ASN A C 1
ATOM 3883 O O . ASN A 1 474 ? 5.052 16.333 14.966 1.00 90.94 474 ASN A O 1
ATOM 3887 N N . ILE A 1 475 ? 4.014 17.086 13.119 1.00 93.75 475 ILE A N 1
ATOM 3888 C CA . ILE A 1 475 ? 4.381 15.943 12.285 1.00 93.75 475 ILE A CA 1
ATOM 3889 C C . ILE A 1 475 ? 5.755 16.166 11.683 1.00 93.75 475 ILE A C 1
ATOM 3891 O O . ILE A 1 475 ? 6.018 17.152 10.995 1.00 93.75 475 ILE A O 1
ATOM 3895 N N . GLU A 1 476 ? 6.641 15.213 11.944 1.00 93.88 476 GLU A N 1
ATOM 3896 C CA . GLU A 1 476 ? 7.998 15.243 11.432 1.00 93.88 476 GLU A CA 1
ATOM 3897 C C . GLU A 1 476 ? 8.042 14.721 9.992 1.00 93.88 476 GLU A C 1
ATOM 3899 O O . GLU A 1 476 ? 7.490 13.667 9.663 1.00 93.88 476 GLU A O 1
ATOM 3904 N N . PHE A 1 477 ? 8.757 15.451 9.140 1.00 94.50 477 PHE A N 1
ATOM 3905 C CA . PHE A 1 477 ? 9.043 15.073 7.761 1.00 94.50 477 PHE A CA 1
ATOM 3906 C C . PHE A 1 477 ? 10.539 14.828 7.584 1.00 94.50 477 PHE A C 1
ATOM 3908 O O . PHE A 1 477 ? 11.363 15.425 8.278 1.00 94.50 477 PHE A O 1
ATOM 3915 N N . LEU A 1 478 ? 10.891 13.939 6.657 1.00 89.94 478 LEU A N 1
ATOM 3916 C CA . LEU A 1 478 ? 12.281 13.537 6.425 1.00 89.94 478 LEU A CA 1
ATOM 3917 C C . LEU A 1 478 ? 13.103 14.606 5.699 1.00 89.94 478 LEU A C 1
ATOM 3919 O O . LEU A 1 478 ? 14.328 14.608 5.783 1.00 89.94 478 LEU A O 1
ATOM 3923 N N . ALA A 1 479 ? 12.437 15.500 4.971 1.00 87.94 479 ALA A N 1
ATOM 3924 C CA . ALA A 1 479 ? 13.078 16.530 4.169 1.00 87.94 479 ALA A CA 1
ATOM 3925 C C . ALA A 1 479 ? 12.121 17.700 3.895 1.00 87.94 479 ALA A C 1
ATOM 3927 O O . ALA A 1 479 ? 11.037 17.794 4.466 1.00 87.94 479 ALA A O 1
ATOM 3928 N N . GLN A 1 480 ? 12.540 18.597 3.007 1.00 88.12 480 GLN A N 1
ATOM 3929 C CA . GLN A 1 480 ? 11.667 19.572 2.356 1.00 88.12 480 GLN A CA 1
ATOM 3930 C C . GLN A 1 480 ? 10.797 18.911 1.273 1.00 88.12 480 GLN A C 1
ATOM 3932 O O . GLN A 1 480 ? 11.076 17.795 0.838 1.00 88.12 480 GLN A O 1
ATOM 3937 N N . VAL A 1 481 ? 9.771 19.624 0.800 1.00 88.94 481 VAL A N 1
ATOM 3938 C CA . VAL A 1 481 ? 9.004 19.209 -0.383 1.00 88.94 481 VAL A CA 1
ATOM 3939 C C . VAL A 1 481 ? 9.912 19.284 -1.612 1.00 88.94 481 VAL A C 1
ATOM 3941 O O . VAL A 1 481 ? 10.497 20.333 -1.890 1.00 88.94 481 VAL A O 1
ATOM 3944 N N . PHE A 1 482 ? 10.037 18.175 -2.337 1.00 89.69 482 PHE A N 1
ATOM 3945 C CA . PHE A 1 482 ? 10.814 18.082 -3.572 1.00 89.69 482 PHE A CA 1
ATOM 3946 C C . PHE A 1 482 ? 9.929 18.253 -4.805 1.00 89.69 482 PHE A C 1
ATOM 3948 O O . PHE A 1 482 ? 8.730 17.981 -4.757 1.00 89.69 482 PHE A O 1
ATOM 3955 N N . GLY A 1 483 ? 10.546 18.669 -5.910 1.00 87.81 483 GLY A N 1
ATOM 3956 C CA . GLY A 1 483 ? 9.876 18.922 -7.182 1.00 87.81 483 GLY A CA 1
ATOM 3957 C C . GLY A 1 483 ? 9.305 20.333 -7.305 1.00 87.81 483 GLY A C 1
ATOM 3958 O O . GLY A 1 483 ? 9.376 21.151 -6.382 1.00 87.81 483 GLY A O 1
ATOM 3959 N N . ALA A 1 484 ? 8.754 20.631 -8.477 1.00 85.00 484 ALA A N 1
ATOM 3960 C CA . ALA A 1 484 ? 8.155 21.919 -8.781 1.00 85.00 484 ALA A CA 1
ATOM 3961 C C . ALA A 1 484 ? 6.748 21.736 -9.357 1.00 85.00 484 ALA A C 1
ATOM 3963 O O . ALA A 1 484 ? 6.378 20.672 -9.831 1.00 85.00 484 ALA A O 1
ATOM 3964 N N . CYS A 1 485 ? 5.955 22.800 -9.291 1.00 85.19 485 CYS A N 1
ATOM 3965 C CA . CYS A 1 485 ? 4.653 22.891 -9.943 1.00 85.19 485 CYS A CA 1
ATOM 3966 C C . CYS A 1 485 ? 4.567 24.283 -10.566 1.00 85.19 485 CYS A C 1
ATOM 3968 O O . CYS A 1 485 ? 4.042 25.210 -9.948 1.00 85.19 485 CYS A O 1
ATOM 3970 N N . THR A 1 486 ? 5.233 24.444 -11.713 1.00 82.56 486 THR A N 1
ATOM 3971 C CA . THR A 1 486 ? 5.316 25.705 -12.470 1.00 82.56 486 THR A CA 1
ATOM 3972 C C . THR A 1 486 ? 4.157 25.800 -13.465 1.00 82.56 486 THR A C 1
ATOM 3974 O O . THR A 1 486 ? 3.026 25.685 -13.035 1.00 82.56 486 THR A O 1
ATOM 3977 N N . ASP A 1 487 ? 4.403 26.003 -14.763 1.00 80.31 487 ASP A N 1
ATOM 3978 C CA . ASP A 1 487 ? 3.365 26.026 -15.810 1.00 80.31 487 ASP A CA 1
ATOM 3979 C C . ASP A 1 487 ? 3.369 24.741 -16.665 1.00 80.31 487 ASP A C 1
ATOM 3981 O O . ASP A 1 487 ? 2.655 24.632 -17.665 1.00 80.31 487 ASP A O 1
ATOM 3985 N N . THR A 1 488 ? 4.210 23.765 -16.313 1.00 79.81 488 THR A N 1
ATOM 3986 C CA . THR A 1 488 ? 4.387 22.504 -17.048 1.00 79.81 488 THR A CA 1
ATOM 3987 C C . THR A 1 488 ? 4.043 21.295 -16.179 1.00 79.81 488 THR A C 1
ATOM 3989 O O . THR A 1 488 ? 4.204 21.380 -14.962 1.00 79.81 488 THR A O 1
ATOM 3992 N N . PRO A 1 489 ? 3.619 20.159 -16.775 1.00 82.44 489 PRO A N 1
ATOM 3993 C CA . PRO A 1 489 ? 3.351 18.935 -16.023 1.00 82.44 489 PRO A CA 1
ATOM 3994 C C . PRO A 1 489 ? 4.569 18.482 -15.215 1.00 82.44 489 PRO A C 1
ATOM 3996 O O . PRO A 1 489 ? 5.627 18.226 -15.791 1.00 82.44 489 PRO A O 1
ATOM 3999 N N . ASP A 1 490 ? 4.403 18.370 -13.901 1.00 88.38 490 ASP A N 1
ATOM 4000 C CA . ASP A 1 490 ? 5.450 17.994 -12.944 1.00 88.38 490 ASP A CA 1
ATOM 4001 C C . ASP A 1 490 ? 4.802 17.448 -11.652 1.00 88.38 490 ASP A C 1
ATOM 4003 O O . ASP A 1 490 ? 3.583 17.248 -11.588 1.00 88.38 490 ASP A O 1
ATOM 4007 N N . LEU A 1 491 ? 5.605 17.152 -10.634 1.00 92.00 491 LEU A N 1
ATOM 4008 C CA . LEU A 1 491 ? 5.184 16.478 -9.417 1.00 92.00 491 LEU A CA 1
ATOM 4009 C C . LEU A 1 491 ? 5.903 17.037 -8.188 1.00 92.00 491 LEU A C 1
ATOM 4011 O O . LEU A 1 491 ? 7.135 17.052 -8.137 1.00 92.00 491 LEU A O 1
ATOM 4015 N N . LYS A 1 492 ? 5.135 17.381 -7.152 1.00 94.81 492 LYS A N 1
ATOM 4016 C CA . LYS A 1 492 ? 5.667 17.674 -5.816 1.00 94.81 492 LYS A CA 1
ATOM 4017 C C . LYS A 1 492 ? 5.458 16.517 -4.852 1.00 94.81 492 LYS A C 1
ATOM 4019 O O . LYS A 1 492 ? 4.380 15.926 -4.840 1.00 94.81 492 LYS A O 1
ATOM 4024 N N . GLN A 1 493 ? 6.477 16.200 -4.049 1.00 95.00 493 GLN A N 1
ATOM 4025 C CA . GLN A 1 493 ? 6.461 15.041 -3.147 1.00 95.00 493 GLN A CA 1
ATOM 4026 C C . GLN A 1 493 ? 7.230 15.273 -1.847 1.00 95.00 493 GLN A C 1
ATOM 4028 O O . GLN A 1 493 ? 8.216 16.011 -1.815 1.00 95.00 493 GLN A O 1
ATOM 4033 N N . ILE A 1 494 ? 6.816 14.586 -0.783 1.00 95.69 494 ILE A N 1
ATOM 4034 C CA . ILE A 1 494 ? 7.527 14.564 0.500 1.00 95.69 494 ILE A CA 1
ATOM 4035 C C . ILE A 1 494 ? 7.169 13.317 1.314 1.00 95.69 494 ILE A C 1
ATOM 4037 O O . ILE A 1 494 ? 6.031 12.851 1.274 1.00 95.69 494 ILE A O 1
ATOM 4041 N N . PHE A 1 495 ? 8.125 12.814 2.097 1.00 96.62 495 PHE A N 1
ATOM 4042 C CA . PHE A 1 495 ? 7.908 11.751 3.079 1.00 96.62 495 PHE A CA 1
ATOM 4043 C C . PHE A 1 495 ? 7.810 12.298 4.504 1.00 96.62 495 PHE A C 1
ATOM 4045 O O . PHE A 1 495 ? 8.667 13.073 4.943 1.00 96.62 495 PHE A O 1
ATOM 4052 N N . SER A 1 496 ? 6.810 11.830 5.252 1.00 96.38 496 SER A N 1
ATOM 4053 C CA . SER A 1 496 ? 6.832 11.892 6.714 1.00 96.38 496 SER A CA 1
ATOM 4054 C C . SER A 1 496 ? 7.949 11.005 7.271 1.00 96.38 496 SER A C 1
ATOM 4056 O O . SER A 1 496 ? 8.465 10.124 6.580 1.00 96.38 496 SER A O 1
ATOM 4058 N N . LYS A 1 497 ? 8.276 11.163 8.554 1.00 94.44 497 LYS A N 1
ATOM 4059 C CA . LYS A 1 497 ? 8.954 10.093 9.292 1.00 94.44 497 LYS A CA 1
ATOM 4060 C C . LYS A 1 497 ? 8.073 8.851 9.413 1.00 94.44 497 LYS A C 1
ATOM 4062 O O . LYS A 1 497 ? 6.859 8.904 9.196 1.00 94.44 497 LYS A O 1
ATOM 4067 N N . HIS A 1 498 ? 8.699 7.735 9.778 1.00 93.50 498 HIS A N 1
ATOM 4068 C CA . HIS A 1 498 ? 8.000 6.496 10.093 1.00 93.50 498 HIS A CA 1
ATOM 4069 C C . HIS A 1 498 ? 6.992 6.704 11.228 1.00 93.50 498 HIS A C 1
ATOM 4071 O O . HIS A 1 498 ? 7.330 7.204 12.300 1.00 93.50 498 HIS A O 1
ATOM 4077 N N . SER A 1 499 ? 5.763 6.243 11.013 1.00 95.62 499 SER A N 1
ATOM 4078 C CA . SER A 1 499 ? 4.757 6.115 12.063 1.00 95.62 499 SER A CA 1
ATOM 4079 C C . SER A 1 499 ? 5.274 5.205 13.175 1.00 95.62 499 SER A C 1
ATOM 4081 O O . SER A 1 499 ? 5.636 4.050 12.933 1.00 95.62 499 SER A O 1
ATOM 4083 N N . GLN A 1 500 ? 5.234 5.678 14.419 1.00 94.88 500 GLN A N 1
ATOM 4084 C CA . GLN A 1 500 ? 5.589 4.862 15.586 1.00 94.88 500 GLN A CA 1
ATOM 4085 C C . GLN A 1 500 ? 4.619 3.686 15.819 1.00 94.88 500 GLN A C 1
ATOM 4087 O O . GLN A 1 500 ? 4.926 2.776 16.592 1.00 94.88 500 GLN A O 1
ATOM 4092 N N . TYR A 1 501 ? 3.447 3.703 15.173 1.00 97.06 501 TYR A N 1
ATOM 4093 C CA . TYR A 1 501 ? 2.401 2.694 15.341 1.00 97.06 501 TYR A CA 1
ATOM 4094 C C . TYR A 1 501 ? 2.404 1.648 14.227 1.00 97.06 501 TYR A C 1
ATOM 4096 O O . TYR A 1 501 ? 2.253 0.460 14.506 1.00 97.06 501 TYR A O 1
ATOM 4104 N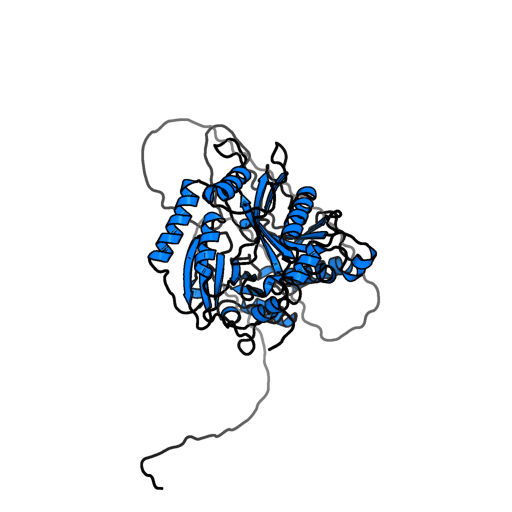 N . SER A 1 502 ? 2.577 2.076 12.973 1.00 96.44 502 SER A N 1
ATOM 4105 C CA . SER A 1 502 ? 2.510 1.192 11.797 1.00 96.44 502 SER A CA 1
ATOM 4106 C C . SER A 1 502 ? 3.866 0.886 11.160 1.00 96.44 502 SER A C 1
ATOM 4108 O O . SER A 1 502 ? 3.955 -0.041 10.353 1.00 96.44 502 SER A O 1
ATOM 4110 N N . LEU A 1 503 ? 4.911 1.643 11.519 1.00 95.50 503 LEU A N 1
ATOM 4111 C CA . LEU A 1 503 ? 6.220 1.663 10.856 1.00 95.50 503 LEU A CA 1
ATOM 4112 C C . LEU A 1 503 ? 6.160 2.052 9.371 1.00 95.50 503 LEU A C 1
ATOM 4114 O O . LEU A 1 503 ? 7.099 1.770 8.633 1.00 95.50 503 LEU A O 1
ATOM 4118 N N . LEU A 1 504 ? 5.064 2.658 8.914 1.00 97.19 504 LEU A N 1
ATOM 4119 C CA . LEU A 1 504 ? 4.928 3.150 7.547 1.00 97.19 504 LEU A CA 1
ATOM 4120 C C . LEU A 1 504 ? 5.305 4.624 7.480 1.00 97.19 504 LEU A C 1
ATOM 4122 O O . LEU A 1 504 ? 4.996 5.397 8.388 1.00 97.19 504 LEU A O 1
ATOM 4126 N N . ILE A 1 505 ? 5.914 5.015 6.369 1.00 97.38 505 ILE A N 1
ATOM 4127 C CA . ILE A 1 505 ? 5.980 6.412 5.954 1.00 97.38 505 ILE A CA 1
ATOM 4128 C C . ILE A 1 505 ? 4.666 6.783 5.254 1.00 97.38 505 ILE A C 1
ATOM 4130 O O . ILE A 1 505 ? 4.117 6.002 4.470 1.00 97.38 505 ILE A O 1
ATOM 4134 N N . THR A 1 506 ? 4.185 7.996 5.516 1.00 98.06 506 THR A N 1
ATOM 4135 C CA . THR A 1 506 ? 3.140 8.638 4.718 1.00 98.06 506 THR A CA 1
ATOM 4136 C C . THR A 1 506 ? 3.805 9.569 3.717 1.00 98.06 506 THR A C 1
ATOM 4138 O O . THR A 1 506 ? 4.576 10.452 4.095 1.00 98.06 506 THR A O 1
ATOM 4141 N N . GLU A 1 507 ? 3.517 9.377 2.437 1.00 98.06 507 GLU A N 1
ATOM 4142 C CA . GLU A 1 507 ? 3.942 10.294 1.384 1.00 98.06 507 GLU A CA 1
ATOM 4143 C C . GLU A 1 507 ? 2.779 11.200 0.971 1.00 98.06 507 GLU A C 1
ATOM 4145 O O . GLU A 1 507 ? 1.642 10.741 0.876 1.00 98.06 507 GLU A O 1
ATOM 4150 N N . TYR A 1 508 ? 3.065 12.468 0.680 1.00 97.81 508 TYR A N 1
ATOM 4151 C CA . TYR A 1 508 ? 2.126 13.361 -0.004 1.00 97.81 508 TYR A CA 1
ATOM 4152 C C . TYR A 1 508 ? 2.615 13.641 -1.415 1.00 97.81 508 TYR A C 1
ATOM 4154 O O . TYR A 1 508 ? 3.804 13.895 -1.607 1.00 97.81 508 TYR A O 1
ATOM 4162 N N . VAL A 1 509 ? 1.695 13.610 -2.380 1.00 96.38 509 VAL A N 1
ATOM 4163 C CA . VAL A 1 509 ? 1.997 13.762 -3.808 1.00 96.38 509 VAL A CA 1
ATOM 4164 C C . VAL A 1 509 ? 1.010 14.726 -4.454 1.00 96.38 509 VAL A C 1
ATOM 4166 O O . VAL A 1 509 ? -0.182 14.445 -4.475 1.00 96.38 509 VAL A O 1
ATOM 4169 N N . GLU A 1 510 ? 1.484 15.826 -5.036 1.00 95.56 510 GLU A N 1
ATOM 4170 C CA . GLU A 1 510 ? 0.664 16.716 -5.872 1.00 95.56 510 GLU A CA 1
ATOM 4171 C C . GLU A 1 510 ? 1.098 16.597 -7.334 1.00 95.56 510 GLU A C 1
ATOM 4173 O O . GLU A 1 510 ? 2.211 16.986 -7.696 1.00 95.56 510 GLU A O 1
ATOM 4178 N N . ARG A 1 511 ? 0.222 16.016 -8.165 1.00 93.75 511 ARG A N 1
ATOM 4179 C CA . ARG A 1 511 ? 0.420 15.838 -9.613 1.00 93.75 511 ARG A CA 1
ATOM 4180 C C . ARG A 1 511 ? -0.050 17.090 -10.343 1.00 93.75 511 ARG A C 1
ATOM 4182 O O . ARG A 1 511 ? -1.248 17.268 -10.539 1.00 93.75 511 ARG A O 1
ATOM 4189 N N . CYS A 1 512 ? 0.886 17.926 -10.767 1.00 91.00 512 CYS A N 1
ATOM 4190 C CA . CYS A 1 512 ? 0.584 19.252 -11.287 1.00 91.00 512 CYS A CA 1
ATOM 4191 C C . CYS A 1 512 ? 0.392 19.248 -12.804 1.00 91.00 512 CYS A C 1
ATOM 4193 O O . CYS A 1 512 ? 1.097 18.547 -13.534 1.00 91.00 512 CYS A O 1
ATOM 4195 N N . HIS A 1 513 ? -0.573 20.036 -13.286 1.00 87.56 513 HIS A N 1
ATOM 4196 C CA . HIS A 1 513 ? -0.835 20.274 -14.713 1.00 87.56 513 HIS A CA 1
ATOM 4197 C C . HIS A 1 513 ? -1.027 18.989 -15.537 1.00 87.56 513 HIS A C 1
ATOM 4199 O O . HIS A 1 513 ? -0.609 18.902 -16.692 1.00 87.56 513 HIS A O 1
ATOM 4205 N N . GLY A 1 514 ? -1.674 17.975 -14.952 1.00 82.44 514 GLY A N 1
ATOM 4206 C CA . GLY A 1 514 ? -1.991 16.723 -15.647 1.00 82.44 514 GLY A CA 1
ATOM 4207 C C . GLY A 1 514 ? -0.786 15.805 -15.875 1.00 82.44 514 GLY A C 1
ATOM 4208 O O . GLY A 1 514 ? -0.745 15.087 -16.875 1.00 82.44 514 GLY A O 1
ATOM 4209 N N . PHE A 1 515 ? 0.200 15.824 -14.974 1.00 86.44 515 PHE A N 1
ATOM 4210 C CA . PHE A 1 515 ? 1.349 14.921 -15.012 1.00 86.44 515 PHE A CA 1
ATOM 4211 C C . PHE A 1 515 ? 0.933 13.433 -15.057 1.00 86.44 515 PHE A C 1
ATOM 4213 O O . PHE A 1 515 ? 0.512 12.851 -14.058 1.00 86.44 515 PHE A O 1
ATOM 4220 N N . ASP A 1 516 ? 1.101 12.808 -16.230 1.00 76.19 516 ASP A N 1
ATOM 4221 C CA . ASP A 1 516 ? 0.831 11.377 -16.495 1.00 76.19 516 ASP A CA 1
ATOM 4222 C C . ASP A 1 516 ? 2.014 10.454 -16.113 1.00 76.19 516 ASP A C 1
ATOM 4224 O O . ASP A 1 516 ? 1.956 9.223 -16.230 1.00 76.19 516 ASP A O 1
ATOM 4228 N N . GLY A 1 517 ? 3.135 11.039 -15.677 1.00 79.62 517 GLY A N 1
ATOM 4229 C CA . GLY A 1 517 ? 4.266 10.288 -15.140 1.00 79.62 517 GLY A CA 1
ATOM 4230 C C . GLY A 1 517 ? 3.959 9.697 -13.764 1.00 79.62 517 GLY A C 1
ATOM 4231 O O . GLY A 1 517 ? 2.883 9.886 -13.203 1.00 79.62 517 GLY A O 1
ATOM 4232 N N . PHE A 1 518 ? 4.912 8.961 -13.199 1.00 80.00 518 PHE A N 1
ATOM 4233 C CA . PHE A 1 518 ? 4.747 8.384 -11.863 1.00 80.00 518 PHE A CA 1
ATOM 4234 C C . PHE A 1 518 ? 5.592 9.110 -10.807 1.00 80.00 518 PHE A C 1
ATOM 4236 O O . PHE A 1 518 ? 5.070 9.435 -9.749 1.00 80.00 518 PHE A O 1
ATOM 4243 N N . PHE A 1 519 ? 6.841 9.447 -11.141 1.00 81.69 519 PHE A N 1
ATOM 4244 C CA . PHE A 1 519 ? 7.742 10.321 -10.380 1.00 81.69 519 PHE A CA 1
ATOM 4245 C C . PHE A 1 519 ? 8.781 10.962 -11.314 1.00 81.69 519 PHE A C 1
ATOM 4247 O O . PHE A 1 519 ? 8.927 10.527 -12.463 1.00 81.69 519 PHE A O 1
ATOM 4254 N N . THR A 1 520 ? 9.532 11.947 -10.817 1.00 83.56 520 THR A N 1
ATOM 4255 C CA . THR A 1 520 ? 10.793 12.409 -11.427 1.00 83.56 520 THR A CA 1
ATOM 4256 C C . THR A 1 520 ? 11.970 11.655 -10.799 1.00 83.56 520 THR A C 1
ATOM 4258 O O . THR A 1 520 ? 11.887 11.202 -9.653 1.00 83.56 520 THR A O 1
ATOM 4261 N N . LYS A 1 521 ? 13.067 11.448 -11.539 1.00 83.31 521 LYS A N 1
ATOM 4262 C CA . LYS A 1 521 ? 14.212 10.680 -11.006 1.00 83.31 521 LYS A CA 1
ATOM 4263 C C . LYS A 1 521 ? 14.887 11.427 -9.862 1.00 83.31 521 LYS A C 1
ATOM 4265 O O . LYS A 1 521 ? 15.326 10.808 -8.898 1.00 83.31 521 LYS A O 1
ATOM 4270 N N . GLU A 1 522 ? 14.914 12.746 -9.978 1.00 85.12 522 GLU A N 1
ATOM 4271 C CA . GLU A 1 522 ? 15.468 13.688 -9.021 1.00 85.12 522 GLU A CA 1
ATOM 4272 C C . GLU A 1 522 ? 14.703 13.614 -7.693 1.00 85.12 522 GLU A C 1
ATOM 4274 O O . GLU A 1 522 ? 15.329 13.462 -6.643 1.00 85.12 522 GLU A O 1
ATOM 4279 N N . ASN A 1 523 ? 13.360 13.606 -7.730 1.00 85.50 523 ASN A N 1
ATOM 4280 C CA . ASN A 1 523 ? 12.545 13.441 -6.522 1.00 85.50 523 ASN A CA 1
ATOM 4281 C C . ASN A 1 523 ? 12.817 12.089 -5.854 1.00 85.50 523 ASN A C 1
ATOM 4283 O O . ASN A 1 523 ? 13.036 12.036 -4.646 1.00 85.50 523 ASN A O 1
ATOM 4287 N N . VAL A 1 524 ? 12.839 10.990 -6.622 1.00 83.06 524 VAL A N 1
ATOM 4288 C CA . VAL A 1 524 ? 13.072 9.652 -6.049 1.00 83.06 524 VAL A CA 1
ATOM 4289 C C . VAL A 1 524 ? 14.459 9.542 -5.428 1.00 83.06 524 VAL A C 1
ATOM 4291 O O . VAL A 1 524 ? 14.581 8.962 -4.349 1.00 83.06 524 VAL A O 1
ATOM 4294 N N . ALA A 1 525 ? 15.496 10.085 -6.071 1.00 82.25 525 ALA A N 1
ATOM 4295 C CA . ALA A 1 525 ? 16.849 10.084 -5.525 1.00 82.25 525 ALA A CA 1
ATOM 4296 C C . ALA A 1 525 ? 16.902 10.822 -4.178 1.00 82.25 525 ALA A C 1
ATOM 4298 O O . ALA A 1 525 ? 17.337 10.237 -3.186 1.00 82.25 525 ALA A O 1
ATOM 4299 N N . ALA A 1 526 ? 16.364 12.044 -4.121 1.00 86.19 526 ALA A N 1
ATOM 4300 C CA . ALA A 1 526 ? 16.368 12.868 -2.914 1.00 86.19 526 ALA A CA 1
ATOM 4301 C C . ALA A 1 526 ? 15.538 12.258 -1.767 1.00 86.19 526 ALA A C 1
ATOM 4303 O O . ALA A 1 526 ? 15.981 12.215 -0.619 1.00 86.19 526 ALA A O 1
ATOM 4304 N N . LEU A 1 527 ? 14.353 11.720 -2.071 1.00 87.38 527 LEU A N 1
ATOM 4305 C CA . LEU A 1 527 ? 13.502 11.037 -1.091 1.00 87.38 527 LEU A CA 1
ATOM 4306 C C . LEU A 1 527 ? 14.144 9.748 -0.561 1.00 87.38 527 LEU A C 1
ATOM 4308 O O . LEU A 1 527 ? 14.028 9.432 0.624 1.00 87.38 527 LEU A O 1
ATOM 4312 N N . THR A 1 528 ? 14.829 8.998 -1.429 1.00 83.00 528 THR A N 1
ATOM 4313 C CA . THR A 1 528 ? 15.524 7.762 -1.042 1.00 83.00 528 THR A CA 1
ATOM 4314 C C . THR A 1 528 ? 16.712 8.059 -0.132 1.00 83.00 528 THR A C 1
ATOM 4316 O O . THR A 1 528 ? 16.914 7.345 0.850 1.00 83.00 528 THR A O 1
ATOM 4319 N N . GLU A 1 529 ? 17.468 9.115 -0.424 1.00 85.38 529 GLU A N 1
ATOM 4320 C CA . GLU A 1 529 ? 18.558 9.582 0.433 1.00 85.38 529 GLU A CA 1
ATOM 4321 C C . GLU A 1 529 ? 18.043 10.006 1.814 1.00 85.38 529 GLU A C 1
ATOM 4323 O O . GLU A 1 529 ? 18.539 9.518 2.830 1.00 85.38 529 GLU A O 1
ATOM 4328 N N . ALA A 1 530 ? 16.998 10.840 1.857 1.00 84.88 530 ALA A N 1
ATOM 4329 C CA . ALA A 1 530 ? 16.405 11.317 3.106 1.00 84.88 530 ALA A CA 1
ATOM 4330 C C . ALA A 1 530 ? 15.898 10.163 3.990 1.00 84.88 530 ALA A C 1
ATOM 4332 O O . ALA A 1 530 ? 16.183 10.125 5.187 1.00 84.88 530 ALA A O 1
ATOM 4333 N N . ALA A 1 531 ? 15.208 9.185 3.395 1.00 82.56 531 ALA A N 1
ATOM 4334 C CA . ALA A 1 531 ? 14.754 7.987 4.101 1.00 82.56 531 ALA A CA 1
ATOM 4335 C C . ALA A 1 531 ? 15.925 7.137 4.613 1.00 82.56 531 ALA A C 1
ATOM 4337 O O . ALA A 1 531 ? 15.912 6.680 5.753 1.00 82.56 531 ALA A O 1
ATOM 4338 N N . SER A 1 532 ? 16.986 6.987 3.813 1.00 82.88 532 SER A N 1
ATOM 4339 C CA . SER A 1 532 ? 18.162 6.210 4.209 1.00 82.88 532 SER A CA 1
ATOM 4340 C C . SER A 1 532 ? 18.824 6.720 5.482 1.00 82.88 532 SER A C 1
ATOM 4342 O O . SER A 1 532 ? 19.370 5.909 6.227 1.00 82.88 532 SER A O 1
ATOM 4344 N N . LEU A 1 533 ? 18.841 8.037 5.703 1.00 81.88 533 LEU A N 1
ATOM 4345 C CA . LEU A 1 533 ? 19.466 8.639 6.881 1.00 81.88 533 LEU A CA 1
ATOM 4346 C C . LEU A 1 533 ? 18.690 8.302 8.164 1.00 81.88 533 LEU A C 1
ATOM 4348 O O . LEU A 1 533 ? 19.314 7.983 9.176 1.00 81.88 533 LEU A O 1
ATOM 4352 N N . ASP A 1 534 ? 17.355 8.301 8.104 1.00 80.38 534 ASP A N 1
ATOM 4353 C CA . ASP A 1 534 ? 16.456 7.967 9.225 1.00 80.38 534 ASP A CA 1
ATOM 4354 C C . ASP A 1 534 ? 16.425 6.459 9.529 1.00 80.38 534 ASP A C 1
ATOM 4356 O O . ASP A 1 534 ? 16.353 6.049 10.683 1.00 80.38 534 ASP A O 1
ATOM 4360 N N . GLU A 1 535 ? 16.543 5.622 8.496 1.00 79.94 535 GLU A N 1
ATOM 4361 C CA . GLU A 1 535 ? 16.453 4.155 8.586 1.00 79.94 535 GLU A CA 1
ATOM 4362 C C . GLU A 1 535 ? 17.758 3.456 8.969 1.00 79.94 535 GLU A C 1
ATOM 4364 O O . GLU A 1 535 ? 17.790 2.222 9.131 1.00 79.94 535 GLU A O 1
ATOM 4369 N N . THR A 1 536 ? 18.856 4.213 9.067 1.00 73.19 536 THR A N 1
ATOM 4370 C CA . THR A 1 536 ? 20.100 3.667 9.604 1.00 73.19 536 THR A CA 1
ATOM 4371 C C . THR A 1 536 ? 19.823 3.033 10.962 1.00 73.19 536 THR A C 1
ATOM 4373 O O . THR A 1 536 ? 18.928 3.452 11.695 1.00 73.19 536 THR A O 1
ATOM 4376 N N . LEU A 1 537 ? 20.552 1.959 11.285 1.00 61.34 537 LEU A N 1
ATOM 4377 C CA . LEU A 1 537 ? 20.431 1.334 12.597 1.00 61.34 537 LEU A CA 1
ATOM 4378 C C . LEU A 1 537 ? 20.585 2.440 13.640 1.00 61.34 537 LEU A C 1
ATOM 4380 O O . LEU A 1 537 ? 21.676 3.004 13.773 1.00 61.34 537 LEU A O 1
ATOM 4384 N N . ALA A 1 538 ? 19.511 2.731 14.383 1.00 54.81 538 ALA A N 1
ATOM 4385 C CA . ALA A 1 538 ? 19.643 3.449 15.634 1.00 54.81 538 ALA A CA 1
ATOM 4386 C C . ALA A 1 538 ? 20.775 2.736 16.369 1.00 54.81 538 ALA A C 1
ATOM 4388 O O . ALA A 1 538 ? 20.774 1.504 16.435 1.00 54.81 538 ALA A O 1
ATOM 4389 N N . LEU A 1 539 ? 21.798 3.474 16.802 1.00 42.53 539 LEU A N 1
ATOM 4390 C CA . LEU A 1 539 ? 22.929 2.927 17.542 1.00 42.53 539 LEU A CA 1
ATOM 4391 C C . LEU A 1 539 ? 22.397 2.296 18.842 1.00 42.53 539 LEU A C 1
ATOM 4393 O O . LEU A 1 539 ? 22.532 2.853 19.924 1.00 42.53 539 LEU A O 1
ATOM 4397 N N . HIS A 1 540 ? 21.845 1.086 18.757 1.00 40.12 540 HIS A N 1
ATOM 4398 C CA . HIS A 1 540 ? 21.489 0.223 19.876 1.00 40.12 540 HIS A CA 1
ATOM 4399 C C . HIS A 1 540 ? 22.754 -0.335 20.546 1.00 40.12 540 HIS A C 1
ATOM 4401 O O . HIS A 1 540 ? 22.683 -1.212 21.398 1.00 40.12 540 HIS A O 1
ATOM 4407 N N . HIS A 1 541 ? 23.928 0.236 20.256 1.00 34.62 541 HIS A N 1
ATOM 4408 C CA . HIS A 1 541 ? 25.104 0.162 21.109 1.00 34.62 541 HIS A CA 1
ATOM 4409 C C . HIS A 1 541 ? 24.952 1.051 22.356 1.00 34.62 541 HIS A C 1
ATOM 4411 O O . HIS A 1 541 ? 25.849 1.815 22.711 1.00 34.62 541 HIS A O 1
ATOM 4417 N N . LYS A 1 542 ? 23.863 0.877 23.111 1.00 35.59 542 LYS A N 1
ATOM 4418 C CA . LYS A 1 542 ? 24.029 0.840 24.562 1.00 35.59 542 LYS A CA 1
ATOM 4419 C C . LYS A 1 542 ? 24.542 -0.560 24.859 1.00 35.59 542 LYS A C 1
ATOM 4421 O O . LYS A 1 542 ? 23.867 -1.538 24.571 1.00 35.59 542 LYS A O 1
ATOM 4426 N N . LYS A 1 543 ? 25.774 -0.646 25.364 1.00 36.72 543 LYS A N 1
ATOM 4427 C CA . LYS A 1 543 ? 26.327 -1.864 25.964 1.00 36.72 543 LYS A CA 1
ATOM 4428 C C . LYS A 1 543 ? 25.311 -2.427 26.963 1.00 36.72 543 LYS A C 1
ATOM 4430 O O . LYS A 1 543 ? 25.303 -2.006 28.114 1.00 36.72 543 LYS A O 1
ATOM 4435 N N . GLU A 1 544 ? 24.507 -3.388 26.547 1.00 33.41 544 GLU A N 1
ATOM 4436 C CA . GLU A 1 544 ? 24.027 -4.409 27.460 1.00 33.41 544 GLU A CA 1
ATOM 4437 C C . GLU A 1 544 ? 25.020 -5.554 27.351 1.00 33.41 544 GLU A C 1
ATOM 4439 O O . GLU A 1 544 ? 25.306 -6.084 26.275 1.00 33.41 544 GLU A O 1
ATOM 4444 N N . SER A 1 545 ? 25.689 -5.800 28.474 1.00 32.12 545 SER A N 1
ATOM 4445 C CA . SER A 1 545 ? 26.649 -6.874 28.611 1.00 32.12 545 SER A CA 1
ATOM 4446 C C . SER A 1 545 ? 26.001 -8.177 28.185 1.00 32.12 545 SER A C 1
ATOM 4448 O O . SER A 1 545 ? 24.891 -8.486 28.609 1.00 32.12 545 SER A O 1
ATOM 4450 N N . ILE A 1 546 ? 26.747 -8.964 27.422 1.00 41.28 546 ILE A N 1
ATOM 4451 C CA . ILE A 1 546 ? 26.506 -10.391 27.274 1.00 41.28 546 ILE A CA 1
ATOM 4452 C C . ILE A 1 546 ? 26.590 -11.007 28.676 1.00 41.28 546 ILE A C 1
ATOM 4454 O O . ILE A 1 546 ? 27.681 -11.302 29.155 1.00 41.28 546 ILE A O 1
ATOM 4458 N N . ILE A 1 547 ? 25.444 -11.152 29.334 1.00 35.84 547 ILE A N 1
ATOM 4459 C CA . ILE A 1 547 ? 25.150 -12.169 30.343 1.00 35.84 547 ILE A CA 1
ATOM 4460 C C . ILE A 1 547 ? 23.710 -12.589 30.041 1.00 35.84 547 ILE A C 1
ATOM 4462 O O . ILE A 1 547 ? 22.835 -11.735 29.929 1.00 35.84 547 ILE A O 1
ATOM 4466 N N . GLY A 1 548 ? 23.535 -13.876 29.749 1.00 37.34 548 GLY A N 1
ATOM 4467 C CA . GLY A 1 548 ? 22.337 -14.417 29.115 1.00 37.34 548 GLY A CA 1
ATOM 4468 C C . GLY A 1 548 ? 21.103 -14.523 30.002 1.00 37.34 548 GLY A C 1
ATOM 4469 O O . GLY A 1 548 ? 21.178 -14.301 31.205 1.00 37.34 548 GLY A O 1
ATOM 4470 N N . ASP A 1 549 ? 20.018 -14.922 29.341 1.00 33.03 549 ASP A N 1
ATOM 4471 C CA . ASP A 1 549 ? 18.971 -15.831 29.817 1.00 33.03 549 ASP A CA 1
ATOM 4472 C C . ASP A 1 549 ? 18.367 -16.566 28.607 1.00 33.03 549 ASP A C 1
ATOM 4474 O O . ASP A 1 549 ? 18.129 -15.900 27.567 1.00 33.03 549 ASP A O 1
#

Radius of gyration: 30.28 Å; chains: 1; bounding box: 77×89×94 Å

Secondary structure (DSSP, 8-state):
------------------------------------------------------PPPP---------------------PPPPPP----------------------TT--------SS--------------TTT---BSSPPPPHHHHHHHHHHHHHHHHTTHHHHEEEEEEEEEE--TT-HHHHHHHHHHHSS-EEEEEEE-SSEEEEEEES-TTS-EEEEEEESSTT---HHHHHHHTSTTTSTTTT-EEEEEEEEES-HHHHHHHHHHTT--B--TTT-SSGGGG-SS-EEBPPPTTT--EEEEESS-TT-GGGG--SEEE---HHHHHHHHHHHHHHHHTSGGGGEEEEEEEEEE--GGGHHHHHHHHHHHSS-EEEEEEEEGGGTEEEEEEE-TT--TTTS-EEEEEEESS-HHHHHHH----HHHHHHHHH-SEEEEEEEEEPSSB-TTSSBHHHHHHHHHHHHH---BSSPPBS--SSSSEEEEEEBPPPTTT-PEEEEEEEETT--SS--HHHHHHHHHHHHHHSS-----S---S---

pLDDT: mean 77.55, std 29.23, range [22.2, 98.81]

Sequence (549 aa):
METPSRSRHKAKNLCQCFETAQKAAPPQHERIVRVQKSYGVVQNRCELEIRVLLAPPTHRPVRAEEGWEPRLEAYSGQKTLQCFEAEQKGHAASARTDFANTTMLVHPELTLMCIINNSDFTQCKFSENTMINPLKYKPKGDKQNSEYFHEYKTKILERRLASGLEELYGDMCAVLVQVQTGDAINYLKELYYMTPYRYARSYISDTHKFYCLENTKDSPAFIILEPLDPNFRDDITRLNKMYPNSREKFNARYVGEIYHCKHKDEIRKILTSHNFYFADPGMTENKFYCSKAIHFTRLSDFTYNSVGYMDASIFDYDSLELGQRFYLTKEQERILDAEDKISHDNGTRSLLKGIDHMATRILAGEREDAILEFLCLSRYYFWGAYNIYDMNSSTNVNRNPHGHDIRSPAKVFTANNTPFMVNSFENLPMPTETFVRNYGRRMHHIAYEVKDGDHASGKKNIDYVVETLRDDMNIEFLAQVFGACTDTPDLKQIFSKHSQYSLLITEYVERCHGFDGFFTKENVAALTEAASLDETLALHHKKESIIGD